Protein AF-A0A947YY41-F1 (afdb_monomer_lite)

Foldseek 3Di:
DVVVVVVVVVCVVVVPDDDDDDDPPPVVVVVVVVVVPDDDDDDDDDDDDDDDDDDDDDDDDDDDDDDDDDPPVVVVVVVVVVVVVVVVVVVVVVVPFPPFPADCPQQPDDDPPQLKDKAKVLGLPPQWFQDKFQDKDWPCCVPAQLAIDIDTHHDDFDKDFDDADADPCLVQWDKMKMKMKGQDADAKHWDTDRFAPKGWHDKDDWDDDPPWTWIAGPRRIIIIDRGPDGITIIMTMIIDGPCQADDFAADFAAQDDDAQYPCLVVLVVLCCVQQRDDGGPVCVLVSLLVLLLPADQHDQDDDSDSHHPLSSCRNNSYHFQSNSARSSSSNVVSSPWRKMWGRDPQHIWMWTQHPVRDTYTRGSHGDDRPVPPVPPVVNVVVNDPDPWDWDFPDPDFDFFPDWDFTFIATPDQDPQWWWKFKAFPVRDGPDIDTGGDDGDDSPDGGGDTDPGDHGGGIDIDIDDD

Sequence (465 aa):
MANALSIILLTILLSQTRVLHVPFDEEAFKKSLLNKSSGNSSSGTDNKNSSSSNSSNSSGPSSPMMSHENHAGIQDAIMKIITRQSSRIEKKIDKKSHTMPLDQFTDKWTPPRTPTESVFEPPVYPWERIYVHNIVNIKDYRKNPSKAYIYTASETNPLRSVTLTKIQTPEKFSFFWADYKFKYPGNYQVLPGVAPRMFFTELISGRIEPETRLWKDSNDIYYIGPLESVSLKIRMRIAADKSYFEKYRIRDTPIPNGSWYDGDHIIRSAVKRHIGNFRTRKKLVDSLFKYFHSFKVEPLTAGPSRLPVFERILIEKRGVCRHRAILFTAILKAYGFKIRMVFNDVHAFTELFDDQGRWVRVDLGGAVLPDINPNNSDAQRRSQPKPYQWILTGNTILKSGMKTTVRIEHVTTPPAFFWLALVNEKKKVIQKYEVVPVKDSSEDPIEVLIPTLKPGNYTFTVLTQ

Radius of gyration: 31.23 Å; chains: 1; bounding box: 100×83×62 Å

Secondary structure (DSSP, 8-state):
-HHHHHHHHHHHHHTT---------HHHHHHHHHTTS---------------------------PPP---HHHHHHHHHHHHHHHHHHHHHHHTTT-------TTTT---PPPPSEEEEEES--TT--B-EEE-EEEEESTTT-GGG-EEEEE------EEE-PPPPS-GGGEEEEEEEEEE-S-BS-EEE-BSSTT-EEEEEEE----TT-EEEE-TTS-EEEE-B-STT-EEEEEEEEEGGGGSPP----PBPP----STTHHHHHHHHHHHT---SBHHHHHHHHHHHHHT-BSSPPPPS--SS-HHHHHHHHTB--HHHHHHHHHHHHHHTT--EEEEE-SS-EEEEEE-TTS-EEEE----PPPTT--TT-HHHHHHHSPPP--EEE-------TT------EEESSPPPS-EEEEEEETT--EEEEEEE---TT-SSS--------PPSS-EEEEEE--

Structure (mmCIF, N/CA/C/O backbone):
data_AF-A0A947YY41-F1
#
_entry.id   AF-A0A947YY41-F1
#
loop_
_atom_site.group_PDB
_atom_site.id
_atom_site.type_symbol
_atom_site.label_atom_id
_atom_site.label_alt_id
_atom_site.label_comp_id
_atom_site.label_asym_id
_atom_site.label_entity_id
_atom_site.label_seq_id
_atom_site.pdbx_PDB_ins_code
_atom_site.Cartn_x
_atom_site.Cartn_y
_atom_site.Cartn_z
_atom_site.occupancy
_atom_site.B_iso_or_equiv
_atom_site.auth_seq_id
_atom_site.auth_comp_id
_atom_site.auth_asym_id
_atom_site.auth_atom_id
_atom_site.pdbx_PDB_model_num
ATOM 1 N N . MET A 1 1 ? -13.927 -55.872 -12.952 1.00 43.91 1 MET A N 1
ATOM 2 C CA . MET A 1 1 ? -12.878 -54.842 -13.159 1.00 43.91 1 MET A CA 1
ATOM 3 C C . MET A 1 1 ? -13.158 -53.524 -12.432 1.00 43.91 1 MET A C 1
ATOM 5 O O . MET A 1 1 ? -12.220 -52.989 -11.860 1.00 43.91 1 MET A O 1
ATOM 9 N N . ALA A 1 2 ? -14.403 -53.032 -12.348 1.00 41.59 2 ALA A N 1
ATOM 10 C CA . ALA A 1 2 ? -14.719 -51.798 -11.607 1.00 41.59 2 ALA A CA 1
ATOM 11 C C . ALA A 1 2 ? -14.390 -51.863 -10.094 1.00 41.59 2 ALA A C 1
ATOM 13 O O . ALA A 1 2 ? -13.796 -50.932 -9.558 1.00 41.59 2 ALA A O 1
ATOM 14 N N . ASN A 1 3 ? -14.646 -52.997 -9.424 1.00 38.91 3 ASN A N 1
ATOM 15 C CA . ASN A 1 3 ? -14.286 -53.170 -8.005 1.00 38.91 3 ASN A CA 1
ATOM 16 C C . ASN A 1 3 ? -12.771 -53.294 -7.764 1.00 38.91 3 ASN A C 1
ATOM 18 O O . ASN A 1 3 ? -12.283 -52.848 -6.732 1.00 38.91 3 ASN A O 1
ATOM 22 N N . ALA A 1 4 ? -12.009 -53.820 -8.729 1.00 38.31 4 ALA A N 1
ATOM 23 C CA . ALA A 1 4 ? -10.549 -53.883 -8.631 1.00 38.31 4 ALA A CA 1
ATOM 24 C C . ALA A 1 4 ? -9.913 -52.493 -8.813 1.00 38.31 4 ALA A C 1
ATOM 26 O O . ALA A 1 4 ? -8.999 -52.142 -8.075 1.00 38.31 4 ALA A O 1
ATOM 27 N N . LEU A 1 5 ? -10.450 -51.661 -9.718 1.00 40.03 5 LEU A N 1
ATOM 28 C CA . LEU A 1 5 ? -10.010 -50.269 -9.868 1.00 40.03 5 LEU A CA 1
ATOM 29 C C . LEU A 1 5 ? -10.387 -49.403 -8.660 1.00 40.03 5 LEU A C 1
ATOM 31 O O . LEU A 1 5 ? -9.602 -48.543 -8.277 1.00 40.03 5 LEU A O 1
ATOM 35 N N . SER A 1 6 ? -11.537 -49.649 -8.024 1.00 38.94 6 SER A N 1
ATOM 36 C CA . SER A 1 6 ? -11.944 -48.903 -6.829 1.00 38.94 6 SER A CA 1
ATOM 37 C C . SER A 1 6 ? -11.125 -49.290 -5.596 1.00 38.94 6 SER A C 1
ATOM 39 O O . SER A 1 6 ? -10.809 -48.419 -4.797 1.00 38.94 6 SER A O 1
ATOM 41 N N . ILE A 1 7 ? -10.712 -50.558 -5.463 1.00 43.31 7 ILE A N 1
ATOM 42 C CA . ILE A 1 7 ? -9.798 -50.994 -4.396 1.00 43.31 7 ILE A CA 1
ATOM 43 C C . ILE A 1 7 ? -8.380 -50.472 -4.660 1.00 43.31 7 ILE A C 1
ATOM 45 O O . ILE A 1 7 ? -7.744 -50.008 -3.723 1.00 43.31 7 ILE A O 1
ATOM 49 N N . ILE A 1 8 ? -7.897 -50.427 -5.907 1.00 44.12 8 ILE A N 1
ATOM 50 C CA . ILE A 1 8 ? -6.576 -49.854 -6.231 1.00 44.12 8 ILE A CA 1
ATOM 51 C C . ILE A 1 8 ? -6.566 -48.325 -6.052 1.00 44.12 8 ILE A C 1
ATOM 53 O O . ILE A 1 8 ? -5.631 -47.807 -5.447 1.00 44.12 8 ILE A O 1
ATOM 57 N N . LEU A 1 9 ? -7.614 -47.593 -6.459 1.00 38.91 9 LEU A N 1
ATOM 58 C CA . LEU A 1 9 ? -7.710 -46.149 -6.190 1.00 38.91 9 LEU A CA 1
ATOM 59 C C . LEU A 1 9 ? -7.885 -45.846 -4.698 1.00 38.91 9 LEU A C 1
ATOM 61 O O . LEU A 1 9 ? -7.284 -44.895 -4.212 1.00 38.91 9 LEU A O 1
ATOM 65 N N . LEU A 1 10 ? -8.645 -46.657 -3.955 1.00 33.19 10 LEU A N 1
ATOM 66 C CA . LEU A 1 10 ? -8.812 -46.490 -2.511 1.00 33.19 10 LEU A CA 1
ATOM 67 C C . LEU A 1 10 ? -7.542 -46.903 -1.743 1.00 33.19 10 LEU A C 1
ATOM 69 O O . LEU A 1 10 ? -7.220 -46.273 -0.749 1.00 33.19 10 LEU A O 1
ATOM 73 N N . THR A 1 11 ? -6.750 -47.861 -2.238 1.00 34.97 11 THR A N 1
ATOM 74 C CA . THR A 1 11 ? -5.431 -48.211 -1.669 1.00 34.97 11 THR A CA 1
ATOM 75 C C . THR A 1 11 ? -4.379 -47.137 -1.991 1.00 34.97 11 THR A C 1
ATOM 77 O O . THR A 1 11 ? -3.528 -46.848 -1.155 1.00 34.97 11 THR A O 1
ATOM 80 N N . ILE A 1 12 ? -4.462 -46.455 -3.142 1.00 38.78 12 ILE A N 1
ATOM 81 C CA . ILE A 1 12 ? -3.608 -45.297 -3.483 1.00 38.78 12 ILE A CA 1
ATOM 82 C C . ILE A 1 12 ? -4.028 -44.034 -2.703 1.00 38.78 12 ILE A C 1
ATOM 84 O O . ILE A 1 12 ? -3.167 -43.254 -2.307 1.00 38.78 12 ILE A O 1
ATOM 88 N N . LEU A 1 13 ? -5.319 -43.857 -2.400 1.00 37.12 13 LEU A N 1
ATOM 89 C CA . LEU A 1 13 ? -5.817 -42.757 -1.560 1.00 37.12 13 LEU A CA 1
ATOM 90 C C . LEU A 1 13 ? -5.669 -43.009 -0.045 1.00 37.12 13 LEU A C 1
ATOM 92 O O . LEU A 1 13 ? -5.583 -42.044 0.711 1.00 37.12 13 LEU A O 1
ATOM 96 N N . LEU A 1 14 ? -5.610 -44.268 0.410 1.00 30.27 14 LEU A N 1
ATOM 97 C CA . LEU A 1 14 ? -5.470 -44.636 1.830 1.00 30.27 14 LEU A CA 1
ATOM 98 C C . LEU A 1 14 ? -4.043 -45.042 2.244 1.00 30.27 14 LEU A C 1
ATOM 100 O O . LEU A 1 14 ? -3.774 -45.123 3.441 1.00 30.27 14 LEU A O 1
ATOM 104 N N . SER A 1 15 ? -3.106 -45.233 1.305 1.00 29.33 15 SER A N 1
ATOM 105 C CA . SER A 1 15 ? -1.695 -45.555 1.611 1.00 29.33 15 SER A CA 1
ATOM 106 C C . SER A 1 15 ? -0.843 -44.367 2.076 1.00 29.33 15 SER A C 1
ATOM 108 O O . SER A 1 15 ? 0.356 -44.531 2.284 1.00 29.33 15 SER A O 1
ATOM 110 N N . GLN A 1 16 ? -1.423 -43.186 2.321 1.00 28.06 16 GLN A N 1
ATOM 111 C CA . GLN A 1 16 ? -0.702 -42.075 2.960 1.00 28.06 16 GLN A CA 1
ATOM 112 C C . GLN A 1 16 ? -1.439 -41.500 4.169 1.00 28.06 16 GLN A C 1
ATOM 114 O O . GLN A 1 16 ? -1.644 -40.300 4.307 1.00 28.06 16 GLN A O 1
ATOM 119 N N . THR A 1 17 ? -1.784 -42.373 5.109 1.00 26.12 17 THR A N 1
ATOM 120 C CA . THR A 1 17 ? -1.764 -42.009 6.531 1.00 26.12 17 THR A CA 1
ATOM 121 C C . THR A 1 17 ? -0.956 -43.115 7.221 1.00 26.12 17 THR A C 1
ATOM 123 O O . THR A 1 17 ? -1.200 -44.285 6.961 1.00 26.12 17 THR A O 1
ATOM 126 N N . ARG A 1 18 ? 0.108 -42.856 7.986 1.00 25.09 18 ARG A N 1
ATOM 127 C CA . ARG A 1 18 ? 0.114 -42.392 9.385 1.00 25.09 18 ARG A CA 1
ATOM 128 C C . ARG A 1 18 ? 1.596 -42.440 9.871 1.00 25.09 18 ARG A C 1
ATOM 130 O O . ARG A 1 18 ? 2.307 -43.336 9.440 1.00 25.09 18 ARG A O 1
ATOM 137 N N . VAL A 1 19 ? 2.084 -41.455 10.661 1.00 22.97 19 VAL A N 1
ATOM 138 C CA . VAL A 1 19 ? 2.427 -41.596 12.123 1.00 22.97 19 VAL A CA 1
ATOM 139 C C . VAL A 1 19 ? 3.848 -42.211 12.300 1.00 22.97 19 VAL A C 1
ATOM 141 O O . VAL A 1 19 ? 4.101 -43.249 11.721 1.00 22.97 19 VAL A O 1
ATOM 144 N N . LEU A 1 20 ? 4.873 -41.685 13.000 1.00 24.00 20 LEU A N 1
ATOM 145 C CA . LEU A 1 20 ? 5.045 -40.692 14.079 1.00 24.00 20 LEU A CA 1
ATOM 146 C C . LEU A 1 20 ? 6.485 -40.123 14.112 1.00 24.00 20 LEU A C 1
ATOM 148 O O . LEU A 1 20 ? 7.443 -40.846 13.879 1.00 24.00 20 LEU A O 1
ATOM 152 N N . HIS A 1 21 ? 6.552 -38.852 14.525 1.00 23.81 21 HIS A N 1
ATOM 153 C CA . HIS A 1 21 ? 7.458 -38.209 15.495 1.00 23.81 21 HIS A CA 1
ATOM 154 C C . HIS A 1 21 ? 8.992 -38.231 15.364 1.00 23.81 21 HIS A C 1
ATOM 156 O O . HIS A 1 21 ? 9.627 -39.274 15.358 1.00 23.81 21 HIS A O 1
ATOM 162 N N . VAL A 1 22 ? 9.576 -37.043 15.587 1.00 23.52 22 VAL A N 1
ATOM 163 C CA . VAL A 1 22 ? 10.016 -36.688 16.955 1.00 23.52 22 VAL A CA 1
ATOM 164 C C . VAL A 1 22 ? 9.427 -35.308 17.315 1.00 23.52 22 VAL A C 1
ATOM 166 O O . VAL A 1 22 ? 9.565 -34.386 16.507 1.00 23.52 22 VAL A O 1
ATOM 169 N N . PRO A 1 23 ? 8.709 -35.124 18.442 1.00 27.02 23 PRO A N 1
ATOM 170 C CA . PRO A 1 23 ? 8.470 -33.784 18.970 1.00 27.02 23 PRO A CA 1
ATOM 171 C C . PRO A 1 23 ? 9.816 -33.144 19.318 1.00 27.02 23 PRO A C 1
ATOM 173 O O . PRO A 1 23 ? 10.763 -33.833 19.685 1.00 27.02 23 PRO A O 1
ATOM 176 N N . PHE A 1 24 ? 9.909 -31.825 19.198 1.00 33.19 24 PHE A N 1
ATOM 177 C CA . PHE A 1 24 ? 11.043 -31.094 19.744 1.00 33.19 24 PHE A CA 1
ATOM 178 C C . PHE A 1 24 ? 11.148 -31.401 21.245 1.00 33.19 24 PHE A C 1
ATOM 180 O O . PHE A 1 24 ? 10.274 -31.019 22.023 1.00 33.19 24 PHE A O 1
ATOM 187 N N . ASP A 1 25 ? 12.187 -32.146 21.615 1.00 39.72 25 ASP A N 1
ATOM 188 C CA . ASP A 1 25 ? 12.544 -32.433 22.996 1.00 39.72 25 ASP A CA 1
ATOM 189 C C . ASP A 1 25 ? 13.319 -31.228 23.542 1.00 39.72 25 ASP A C 1
ATOM 191 O O . ASP A 1 25 ? 14.511 -31.031 23.277 1.00 39.72 25 ASP A O 1
ATOM 195 N N . GLU A 1 26 ? 12.595 -30.379 24.268 1.00 36.75 26 GLU A N 1
ATOM 196 C CA . GLU A 1 26 ? 13.142 -29.181 24.895 1.00 36.75 26 GLU A CA 1
ATOM 197 C C . GLU A 1 26 ? 14.239 -29.522 25.929 1.00 36.75 26 GLU A C 1
ATOM 199 O O . GLU A 1 26 ? 15.169 -28.735 26.108 1.00 36.75 26 GLU A O 1
ATOM 204 N N . GLU A 1 27 ? 14.203 -30.708 26.551 1.00 45.47 27 GLU A N 1
ATOM 205 C CA . GLU A 1 27 ? 15.205 -31.178 27.521 1.00 45.47 27 GLU A CA 1
ATOM 206 C C . GLU A 1 27 ? 16.493 -31.654 26.826 1.00 45.47 27 GLU A C 1
ATOM 208 O O . GLU A 1 27 ? 17.596 -31.301 27.257 1.00 45.47 27 GLU A O 1
ATOM 213 N N . ALA A 1 28 ? 16.391 -32.370 25.698 1.00 46.94 28 ALA A N 1
ATOM 214 C CA . ALA A 1 28 ? 17.556 -32.732 24.879 1.00 46.94 28 ALA A CA 1
ATOM 215 C C . ALA A 1 28 ? 18.259 -31.491 24.301 1.00 46.94 28 ALA A C 1
ATOM 217 O O . ALA A 1 28 ? 19.493 -31.410 24.272 1.00 46.94 28 ALA A O 1
ATOM 218 N N . PHE A 1 29 ? 17.480 -30.483 23.899 1.00 42.25 29 PHE A N 1
ATOM 219 C CA . PHE A 1 29 ? 18.003 -29.202 23.430 1.00 42.25 29 PHE A CA 1
ATOM 220 C C . PHE A 1 29 ? 18.699 -28.418 24.558 1.00 42.25 29 PHE A C 1
ATOM 222 O O . PHE A 1 29 ? 19.819 -27.936 24.358 1.00 42.25 29 PHE A O 1
ATOM 229 N N . LYS A 1 30 ? 18.114 -28.373 25.767 1.00 48.66 30 LYS A N 1
ATOM 230 C CA . LYS A 1 30 ? 18.731 -27.754 26.958 1.00 48.66 30 LYS A CA 1
ATOM 231 C C . LYS A 1 30 ? 20.020 -28.463 27.393 1.00 48.66 30 LYS A C 1
ATOM 233 O O . LYS A 1 30 ? 21.008 -27.782 27.666 1.00 48.66 30 LYS A O 1
ATOM 238 N N . LYS A 1 31 ? 20.080 -29.802 27.358 1.00 50.50 31 LYS A N 1
ATOM 239 C CA . LYS A 1 31 ? 21.325 -30.567 27.595 1.00 50.50 31 LYS A CA 1
ATOM 240 C C . LYS A 1 31 ? 22.426 -30.242 26.580 1.00 50.50 31 LYS A C 1
ATOM 242 O O . LYS A 1 31 ? 23.593 -30.163 26.956 1.00 50.50 31 LYS A O 1
ATOM 247 N N . SER A 1 32 ? 22.076 -29.999 25.314 1.00 45.56 32 SER A N 1
ATOM 248 C CA . SER A 1 32 ? 23.054 -29.613 24.282 1.00 45.56 32 SER A CA 1
ATOM 249 C C . SER A 1 32 ? 23.615 -28.195 24.469 1.00 45.56 32 SER A C 1
ATOM 251 O O . SER A 1 32 ? 24.762 -27.931 24.107 1.00 45.56 32 SER A O 1
ATOM 253 N N . LEU A 1 33 ? 22.823 -27.296 25.066 1.00 38.81 33 LEU A N 1
ATOM 254 C CA . LEU A 1 33 ? 23.239 -25.938 25.420 1.00 38.81 33 LEU A CA 1
ATOM 255 C C . LEU A 1 33 ? 24.132 -25.925 26.667 1.00 38.81 33 LEU A C 1
ATOM 257 O O . LEU A 1 33 ? 25.107 -25.179 26.702 1.00 38.81 33 LEU A O 1
ATOM 261 N N . LEU A 1 34 ? 23.849 -26.788 27.647 1.00 46.00 34 LEU A N 1
ATOM 262 C CA . LEU A 1 34 ? 24.642 -26.909 28.875 1.00 46.00 34 LEU A CA 1
ATOM 263 C C . LEU A 1 34 ? 25.994 -27.607 28.645 1.00 46.00 34 LEU A C 1
ATOM 265 O O . LEU A 1 34 ? 26.991 -27.210 29.239 1.00 46.00 34 LEU A O 1
ATOM 269 N N . ASN A 1 35 ? 26.080 -28.557 27.708 1.00 41.53 35 ASN A N 1
ATOM 270 C CA . ASN A 1 35 ? 27.349 -29.213 27.353 1.00 41.53 35 ASN A CA 1
ATOM 271 C C . ASN A 1 35 ? 28.289 -28.350 26.490 1.00 41.53 35 ASN A C 1
ATOM 273 O O . ASN A 1 35 ? 29.388 -28.790 26.157 1.00 41.53 35 ASN A O 1
ATOM 277 N N . LYS A 1 36 ? 27.891 -27.125 26.121 1.00 42.28 36 LYS A N 1
ATOM 278 C CA . LYS A 1 36 ? 28.718 -26.209 25.318 1.00 42.28 36 LYS A CA 1
ATOM 279 C C . LYS A 1 36 ? 29.437 -25.130 26.129 1.00 42.28 36 LYS A C 1
ATOM 281 O O . LYS A 1 36 ? 30.201 -24.371 25.540 1.00 42.28 36 LYS A O 1
ATOM 286 N N . SER A 1 37 ? 29.237 -25.069 27.450 1.00 36.88 37 SER A N 1
ATOM 287 C CA . SER A 1 37 ? 29.876 -24.068 28.320 1.00 36.88 37 SER A CA 1
ATOM 288 C C . SER A 1 37 ? 30.912 -24.625 29.304 1.00 36.88 37 SER A C 1
ATOM 290 O O . SER A 1 37 ? 31.368 -23.885 30.170 1.00 36.88 37 SER A O 1
ATOM 292 N N . SER A 1 38 ? 31.332 -25.888 29.181 1.00 44.41 38 SER A N 1
ATOM 293 C CA . SER A 1 38 ? 32.431 -26.442 29.985 1.00 44.41 38 SER A CA 1
ATOM 294 C C . SER A 1 38 ? 33.481 -27.106 29.098 1.00 44.41 38 SER A C 1
ATOM 296 O O . SER A 1 38 ? 33.301 -28.231 28.638 1.00 44.41 38 SER A O 1
ATOM 298 N N . GLY A 1 39 ? 34.586 -26.401 28.867 1.00 33.22 39 GLY A N 1
ATOM 299 C CA . GLY A 1 39 ? 35.742 -26.939 28.157 1.00 33.22 39 GLY A CA 1
ATOM 300 C C . GLY A 1 39 ? 36.856 -25.912 28.010 1.00 33.22 39 GLY A C 1
ATOM 301 O O . GLY A 1 39 ? 37.161 -25.497 26.898 1.00 33.22 39 GLY A O 1
ATOM 302 N N . ASN A 1 40 ? 37.424 -25.481 29.139 1.00 37.56 40 ASN A N 1
ATOM 303 C CA . ASN A 1 40 ? 38.665 -24.717 29.187 1.00 37.56 40 ASN A CA 1
ATOM 304 C C . ASN A 1 40 ? 39.842 -25.675 29.467 1.00 37.56 40 ASN A C 1
ATOM 306 O O . ASN A 1 40 ? 39.758 -26.481 30.388 1.00 37.56 40 ASN A O 1
ATOM 310 N N . SER A 1 41 ? 40.905 -25.534 28.667 1.00 37.56 41 SER A N 1
ATOM 311 C CA . SER A 1 41 ? 42.344 -25.692 28.973 1.00 37.56 41 SER A CA 1
ATOM 312 C C . SER A 1 41 ? 42.900 -26.894 29.774 1.00 37.56 41 SER A C 1
ATOM 314 O O . SER A 1 41 ? 42.713 -26.966 30.986 1.00 37.56 41 SER A O 1
ATOM 316 N N . SER A 1 42 ? 43.791 -27.666 29.130 1.00 31.73 42 SER A N 1
ATOM 317 C CA . SER A 1 42 ? 45.111 -28.148 29.630 1.00 31.73 42 SER A CA 1
ATOM 318 C C . SER A 1 42 ? 45.836 -28.873 28.467 1.00 31.73 42 SER A C 1
ATOM 320 O O . SER A 1 42 ? 45.224 -29.674 27.773 1.00 31.73 42 SER A O 1
ATOM 322 N N . SER A 1 43 ? 46.968 -28.393 27.931 1.00 36.00 43 SER A N 1
ATOM 323 C CA . SER A 1 43 ? 48.385 -28.477 28.363 1.00 36.00 43 SER A CA 1
ATOM 324 C C . SER A 1 43 ? 49.047 -29.866 28.249 1.00 36.00 43 SER A C 1
ATOM 326 O O . SER A 1 43 ? 48.596 -30.802 28.898 1.00 36.00 43 SER A O 1
ATOM 328 N N . GLY A 1 44 ? 50.189 -29.928 27.542 1.00 29.78 44 GLY A N 1
ATOM 329 C CA . GLY A 1 44 ? 51.220 -30.986 27.625 1.00 29.78 44 GL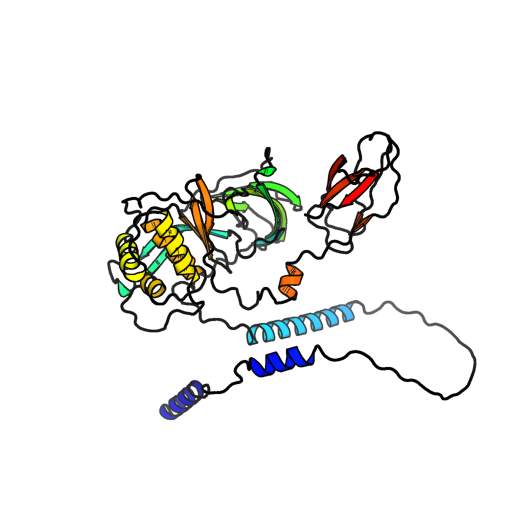Y A CA 1
ATOM 330 C C . GLY A 1 44 ? 51.559 -31.616 26.262 1.00 29.78 44 GLY A C 1
ATOM 331 O O . GLY A 1 44 ? 50.729 -32.324 25.710 1.00 29.78 44 GLY A O 1
ATOM 332 N N . THR A 1 45 ? 52.599 -31.173 25.542 1.00 33.31 45 THR A N 1
ATOM 333 C CA . THR A 1 45 ? 54.038 -31.557 25.589 1.00 33.31 45 THR A CA 1
ATOM 334 C C . THR A 1 45 ? 54.415 -32.886 24.911 1.00 33.31 45 THR A C 1
ATOM 336 O O . THR A 1 45 ? 53.940 -33.949 25.286 1.00 33.31 45 THR A O 1
ATOM 339 N N . ASP A 1 46 ? 55.392 -32.741 24.005 1.00 33.25 46 ASP A N 1
ATOM 340 C CA . ASP A 1 46 ? 56.540 -33.613 23.706 1.00 33.25 46 ASP A CA 1
ATOM 341 C C . ASP A 1 46 ? 56.542 -34.676 22.581 1.00 33.25 46 ASP A C 1
ATOM 343 O O . ASP A 1 46 ? 55.908 -35.721 22.632 1.00 33.25 46 ASP A O 1
ATOM 347 N N . ASN A 1 47 ? 57.501 -34.409 21.674 1.00 33.06 47 ASN A N 1
ATOM 348 C CA . ASN A 1 47 ? 58.591 -35.267 21.176 1.00 33.06 47 ASN A CA 1
ATOM 349 C C . ASN A 1 47 ? 58.503 -36.002 19.815 1.00 33.06 47 ASN A C 1
ATOM 351 O O . ASN A 1 47 ? 57.831 -37.009 19.653 1.00 33.06 47 ASN A O 1
ATOM 355 N N . LYS A 1 48 ? 59.395 -35.521 18.922 1.00 33.19 48 LYS A N 1
ATOM 356 C CA . LYS A 1 48 ? 60.494 -36.227 18.212 1.00 33.19 48 LYS A CA 1
ATOM 357 C C . LYS A 1 48 ? 60.186 -37.425 17.301 1.00 33.19 48 LYS A C 1
ATOM 359 O O . LYS A 1 48 ? 59.844 -38.495 17.782 1.00 33.19 48 LYS A O 1
ATOM 364 N N . ASN A 1 49 ? 60.546 -37.293 16.014 1.00 30.88 49 ASN A N 1
ATOM 365 C CA . ASN A 1 49 ? 61.745 -37.898 15.374 1.00 30.88 49 ASN A CA 1
ATOM 366 C C . ASN A 1 49 ? 61.661 -37.747 13.833 1.00 30.88 49 ASN A C 1
ATOM 368 O O . ASN A 1 49 ? 60.635 -38.051 13.238 1.00 30.88 49 ASN A O 1
ATOM 372 N N . SER A 1 50 ? 62.586 -37.000 13.212 1.00 35.06 50 SER A N 1
ATOM 373 C CA . SER A 1 50 ? 63.796 -37.459 12.481 1.00 35.06 50 SER A CA 1
ATOM 374 C C . SER A 1 50 ? 63.504 -38.095 11.107 1.00 35.06 50 SER A C 1
ATOM 376 O O . SER A 1 50 ? 62.862 -39.134 11.029 1.00 35.06 50 SER A O 1
ATOM 378 N N . SER A 1 51 ? 63.924 -37.431 10.016 1.00 34.91 51 SER A N 1
ATOM 379 C CA . SER A 1 51 ? 65.064 -37.798 9.123 1.00 34.91 51 SER A CA 1
ATOM 380 C C . SER A 1 51 ? 64.566 -38.498 7.843 1.00 34.91 51 SER A C 1
ATOM 382 O O . SER A 1 51 ? 63.653 -39.299 7.942 1.00 34.91 51 SER A O 1
ATOM 384 N N . SER A 1 52 ? 65.056 -38.298 6.615 1.00 34.84 52 SER A N 1
ATOM 385 C CA . SER A 1 52 ? 66.217 -37.595 6.042 1.00 34.84 52 SER A CA 1
ATOM 386 C C . SER A 1 52 ? 66.173 -37.732 4.500 1.00 34.84 52 SER A C 1
ATOM 388 O O . SER A 1 52 ? 65.615 -38.716 4.026 1.00 34.84 52 SER A O 1
ATOM 390 N N . SER A 1 53 ? 66.887 -36.837 3.781 1.00 35.19 53 SER A N 1
ATOM 391 C CA . SER A 1 53 ? 67.635 -37.040 2.497 1.00 35.19 53 SER A CA 1
ATOM 392 C C . SER A 1 53 ? 66.870 -37.489 1.227 1.00 35.19 53 SER A C 1
ATOM 394 O O . SER A 1 53 ? 65.986 -38.320 1.318 1.00 35.19 53 SER A O 1
ATOM 396 N N . ASN A 1 54 ? 67.147 -37.094 -0.026 1.00 31.33 54 ASN A N 1
ATOM 397 C CA . ASN A 1 54 ? 68.282 -36.487 -0.755 1.00 31.33 54 ASN A CA 1
ATOM 398 C C . ASN A 1 54 ? 67.727 -35.943 -2.109 1.00 31.33 54 ASN A C 1
ATOM 400 O O . ASN A 1 54 ? 66.709 -36.448 -2.573 1.00 31.33 54 ASN A O 1
ATOM 404 N N . SER A 1 55 ? 68.185 -34.797 -2.647 1.00 34.34 55 SER A N 1
ATOM 405 C CA . SER A 1 55 ? 69.130 -34.620 -3.792 1.00 34.34 55 SER A CA 1
ATOM 406 C C . SER A 1 55 ? 68.828 -35.499 -5.040 1.00 34.34 55 SER A C 1
ATOM 408 O O . SER A 1 55 ? 68.533 -36.671 -4.897 1.00 34.34 55 SER A O 1
ATOM 410 N N . SER A 1 56 ? 68.888 -35.093 -6.318 1.00 34.41 56 SER A N 1
ATOM 411 C CA . SER A 1 56 ? 69.490 -33.960 -7.038 1.00 34.41 56 SER A CA 1
ATOM 412 C C . SER A 1 56 ? 69.068 -33.979 -8.536 1.00 34.41 56 SER A C 1
ATOM 414 O O . SER A 1 56 ? 68.703 -35.025 -9.055 1.00 34.41 56 SER A O 1
ATOM 416 N N . ASN A 1 57 ? 69.188 -32.820 -9.202 1.00 33.06 57 ASN A N 1
ATOM 417 C CA . ASN A 1 57 ? 69.627 -32.568 -10.593 1.00 33.06 57 ASN A CA 1
ATOM 418 C C . ASN A 1 57 ? 68.956 -33.174 -11.861 1.00 33.06 57 ASN A C 1
ATOM 420 O O . ASN A 1 57 ? 69.084 -34.353 -12.165 1.00 33.06 57 ASN A O 1
ATOM 424 N N . SER A 1 58 ? 68.535 -32.249 -12.746 1.00 31.03 58 SER A N 1
ATOM 425 C CA . SER A 1 58 ? 69.093 -31.964 -14.100 1.00 31.03 58 SER A CA 1
ATOM 426 C C . SER A 1 58 ? 68.175 -32.051 -15.336 1.00 31.03 58 SER A C 1
ATOM 428 O O . SER A 1 58 ? 67.395 -32.978 -15.515 1.00 31.03 58 SER A O 1
ATOM 430 N N . SER A 1 59 ? 68.428 -31.075 -16.228 1.00 33.94 59 SER A N 1
ATOM 431 C CA . SER A 1 59 ? 68.208 -31.005 -17.690 1.00 33.94 59 SER A CA 1
ATOM 432 C C . SER A 1 59 ? 66.786 -30.889 -18.267 1.00 33.94 59 SER A C 1
ATOM 434 O O . SER A 1 59 ? 65.968 -31.794 -18.170 1.00 33.94 59 SER A O 1
ATOM 436 N N . GLY A 1 60 ? 66.554 -29.772 -18.980 1.00 32.12 60 GLY A N 1
ATOM 437 C CA . GLY A 1 60 ? 65.527 -29.646 -20.029 1.00 32.12 60 GLY A CA 1
ATOM 438 C C . GLY A 1 60 ? 65.845 -30.518 -21.258 1.00 32.12 60 GLY A C 1
ATOM 439 O O . GLY A 1 60 ? 66.902 -31.154 -21.273 1.00 32.12 60 GLY A O 1
ATOM 440 N N . PRO A 1 61 ? 64.990 -30.542 -22.305 1.00 44.94 61 PRO A N 1
ATOM 441 C CA . PRO A 1 61 ? 64.811 -29.354 -23.152 1.00 44.94 61 PRO A CA 1
ATOM 442 C C . PRO A 1 61 ? 63.417 -29.170 -23.813 1.00 44.94 61 PRO A C 1
ATOM 444 O O . PRO A 1 61 ? 62.555 -30.042 -23.794 1.00 44.94 61 PRO A O 1
ATOM 447 N N . SER A 1 62 ? 63.296 -28.026 -24.503 1.00 33.12 62 SER A N 1
ATOM 448 C CA . SER A 1 62 ? 62.498 -27.740 -25.718 1.00 33.12 62 SER A CA 1
ATOM 449 C C . SER A 1 62 ? 60.958 -27.725 -25.676 1.00 33.12 62 SER A C 1
ATOM 451 O O . SER A 1 62 ? 60.284 -28.726 -25.459 1.00 33.12 62 SER A O 1
ATOM 453 N N . SER A 1 63 ? 60.434 -26.544 -26.018 1.00 43.38 63 SER A N 1
ATOM 454 C CA . SER A 1 63 ? 59.040 -26.187 -26.304 1.00 43.38 63 SER A CA 1
ATOM 455 C C . SER A 1 63 ? 58.380 -27.018 -27.413 1.00 43.38 63 SER A C 1
ATOM 457 O O . SER A 1 63 ? 59.054 -27.429 -28.359 1.00 43.38 63 SER A O 1
ATOM 459 N N . PRO A 1 64 ? 57.035 -27.055 -27.419 1.00 39.06 64 PRO A N 1
ATOM 460 C CA . PRO A 1 64 ? 56.322 -26.800 -28.665 1.00 39.06 64 PRO A CA 1
ATOM 461 C C . PRO A 1 64 ? 55.211 -25.747 -28.525 1.00 39.06 64 PRO A C 1
ATOM 463 O O . PRO A 1 64 ? 54.579 -25.574 -27.484 1.00 39.06 64 PRO A O 1
ATOM 466 N N . MET A 1 65 ? 55.016 -25.035 -29.632 1.00 38.72 65 MET A N 1
ATOM 467 C CA . MET A 1 65 ? 53.986 -24.035 -29.901 1.00 38.72 65 MET A CA 1
ATOM 468 C C . MET A 1 65 ? 52.579 -24.540 -29.542 1.00 38.72 65 MET A C 1
ATOM 470 O O . MET A 1 65 ? 52.175 -25.610 -29.992 1.00 38.72 65 MET A O 1
ATOM 474 N N . MET A 1 66 ? 51.811 -23.743 -28.791 1.00 34.97 66 MET A N 1
ATOM 475 C CA . MET A 1 66 ? 50.372 -23.958 -28.628 1.00 34.97 66 MET A CA 1
ATOM 476 C C . MET A 1 66 ? 49.612 -23.304 -29.781 1.00 34.97 66 MET A C 1
ATOM 478 O O . MET A 1 66 ? 49.645 -22.086 -29.958 1.00 34.97 66 MET A O 1
ATOM 482 N N . SER A 1 67 ? 48.925 -24.134 -30.559 1.00 38.72 67 SER A N 1
ATOM 483 C CA . SER A 1 67 ? 47.922 -23.729 -31.533 1.00 38.72 67 SER A CA 1
ATOM 484 C C . SER A 1 67 ? 46.652 -23.238 -30.827 1.00 38.72 67 SER A C 1
ATOM 486 O O . SER A 1 67 ? 46.139 -23.852 -29.892 1.00 38.72 67 SER A O 1
ATOM 488 N N . HIS A 1 68 ? 46.141 -22.104 -31.302 1.00 48.47 68 HIS A N 1
ATOM 489 C CA . HIS A 1 68 ? 44.830 -21.562 -30.970 1.00 48.47 68 HIS A CA 1
ATOM 490 C C . HIS A 1 68 ? 43.728 -22.403 -31.630 1.00 48.47 68 HIS A C 1
ATOM 492 O O . HIS A 1 68 ? 43.277 -22.063 -32.716 1.00 48.47 68 HIS A O 1
ATOM 498 N N . GLU A 1 69 ? 43.246 -23.461 -30.980 1.00 48.91 69 GLU A N 1
ATOM 499 C CA . GLU A 1 69 ? 41.992 -24.113 -31.378 1.00 48.91 69 GLU A CA 1
ATOM 500 C C . GLU A 1 69 ? 41.175 -24.570 -30.157 1.00 48.91 69 GLU A C 1
ATOM 502 O O . GLU A 1 69 ? 41.713 -25.044 -29.162 1.00 48.91 69 GLU A O 1
ATOM 507 N N . ASN A 1 70 ? 39.846 -24.440 -30.277 1.00 51.03 70 ASN A N 1
ATOM 508 C CA . ASN A 1 70 ? 38.785 -24.955 -29.392 1.00 51.03 70 ASN A CA 1
ATOM 509 C C . ASN A 1 70 ? 38.279 -24.136 -28.184 1.00 51.03 70 ASN A C 1
ATOM 511 O O . ASN A 1 70 ? 37.799 -24.703 -27.202 1.00 51.03 70 ASN A O 1
ATOM 515 N N . HIS A 1 71 ? 38.167 -22.808 -28.304 1.00 47.78 71 HIS A N 1
ATOM 516 C CA . HIS A 1 71 ? 37.321 -22.029 -27.374 1.00 47.78 71 HIS A CA 1
ATOM 517 C C . HIS A 1 71 ? 35.805 -22.294 -27.527 1.00 47.78 71 HIS A C 1
ATOM 519 O O . HIS A 1 71 ? 35.061 -22.183 -26.550 1.00 47.78 71 HIS A O 1
ATOM 525 N N . ALA A 1 72 ? 35.333 -22.692 -28.716 1.00 51.97 72 ALA A N 1
ATOM 526 C CA . ALA A 1 72 ? 33.906 -22.925 -28.975 1.00 51.97 72 ALA A CA 1
ATOM 527 C C . ALA A 1 72 ? 33.361 -24.193 -28.284 1.00 51.97 72 ALA A C 1
ATOM 529 O O . ALA A 1 72 ? 32.258 -24.178 -27.737 1.00 51.97 72 ALA A O 1
ATOM 530 N N . GLY A 1 73 ? 34.153 -25.272 -28.235 1.00 63.91 73 GLY A N 1
ATOM 531 C CA . GLY A 1 73 ? 33.750 -26.527 -27.586 1.00 63.91 73 GLY A CA 1
ATOM 532 C C . GLY A 1 73 ? 33.649 -26.414 -26.062 1.00 63.91 73 GLY A C 1
ATOM 533 O O . GLY A 1 73 ? 32.770 -27.017 -25.447 1.00 63.91 73 GLY A O 1
ATOM 534 N N . ILE A 1 74 ? 34.503 -25.587 -25.450 1.00 59.28 74 ILE A N 1
ATOM 535 C CA . ILE A 1 74 ? 34.492 -25.349 -24.002 1.00 59.28 74 ILE A CA 1
ATOM 536 C C . ILE A 1 74 ? 33.247 -24.548 -23.596 1.00 59.28 74 ILE A C 1
ATOM 538 O O . ILE A 1 74 ? 32.608 -24.884 -22.599 1.00 59.28 74 ILE A O 1
ATOM 542 N N . GLN A 1 75 ? 32.842 -23.541 -24.379 1.00 59.19 75 GLN A N 1
ATOM 543 C CA . GLN A 1 75 ? 31.625 -22.778 -24.080 1.00 59.19 75 GLN A CA 1
ATOM 544 C C . GLN A 1 75 ? 30.344 -23.611 -24.222 1.00 59.19 75 GLN A C 1
ATOM 546 O O . GLN A 1 75 ? 29.475 -23.527 -23.353 1.00 59.19 75 GLN A O 1
ATOM 551 N N . ASP A 1 76 ? 30.237 -24.464 -25.244 1.00 64.25 76 ASP A N 1
ATOM 552 C CA . ASP A 1 76 ? 29.080 -25.357 -25.403 1.00 64.25 76 ASP A CA 1
ATOM 553 C C . ASP A 1 76 ? 28.996 -26.398 -24.266 1.00 64.25 76 ASP A C 1
ATOM 555 O O . ASP A 1 76 ? 27.921 -26.667 -23.719 1.00 64.25 76 ASP A O 1
ATOM 559 N N . ALA A 1 77 ? 30.143 -26.925 -23.823 1.00 66.50 77 ALA A N 1
ATOM 560 C CA . ALA A 1 77 ? 30.211 -27.824 -22.672 1.00 66.50 77 ALA A CA 1
ATOM 561 C C . ALA A 1 77 ? 29.775 -27.134 -21.365 1.00 66.50 77 ALA A C 1
ATOM 563 O O . ALA A 1 77 ? 28.998 -27.708 -20.594 1.00 66.50 77 ALA A O 1
ATOM 564 N N . ILE A 1 78 ? 30.208 -25.889 -21.136 1.00 60.69 78 ILE A N 1
ATOM 565 C CA . ILE A 1 78 ? 29.800 -25.082 -19.976 1.00 60.69 78 ILE A CA 1
ATOM 566 C C . ILE A 1 78 ? 28.291 -24.810 -20.015 1.00 60.69 78 ILE A C 1
ATOM 568 O O . ILE A 1 78 ? 27.606 -25.024 -19.011 1.00 60.69 78 ILE A O 1
ATOM 572 N N . MET A 1 79 ? 27.741 -24.431 -21.172 1.00 62.19 79 MET A N 1
ATOM 573 C CA . MET A 1 79 ? 26.306 -24.166 -21.314 1.00 62.19 79 MET A CA 1
ATOM 574 C C . MET A 1 79 ? 25.461 -25.419 -21.066 1.00 62.19 79 MET A C 1
ATOM 576 O O . MET A 1 79 ? 24.479 -25.356 -20.327 1.00 62.19 79 MET A O 1
ATOM 580 N N . LYS A 1 80 ? 25.878 -26.591 -21.558 1.00 71.75 80 LYS A N 1
ATOM 581 C CA . LYS A 1 80 ? 25.192 -27.868 -21.279 1.00 71.75 80 LYS A CA 1
ATOM 582 C C . LYS A 1 80 ? 25.206 -28.244 -19.794 1.00 71.75 80 LYS A C 1
ATOM 584 O O . LYS A 1 80 ? 24.223 -28.806 -19.297 1.00 71.75 80 LYS A O 1
ATOM 589 N N . ILE A 1 81 ? 26.286 -27.937 -19.070 1.00 68.00 81 ILE A N 1
ATOM 590 C CA . ILE A 1 81 ? 26.374 -28.148 -17.617 1.00 68.00 81 ILE A CA 1
ATOM 591 C C . ILE A 1 81 ? 25.427 -27.192 -16.882 1.00 68.00 81 ILE A C 1
ATOM 593 O O . ILE A 1 81 ? 24.668 -27.647 -16.023 1.00 68.00 81 ILE A O 1
ATOM 597 N N . ILE A 1 82 ? 25.402 -25.911 -17.264 1.00 53.53 82 ILE A N 1
ATOM 598 C CA . ILE A 1 82 ? 24.499 -24.901 -16.692 1.00 53.53 82 ILE A CA 1
ATOM 599 C C . ILE A 1 82 ? 23.036 -25.308 -16.914 1.00 53.53 82 ILE A C 1
ATOM 601 O O . ILE A 1 82 ? 22.277 -25.390 -15.953 1.00 53.53 82 ILE A O 1
ATOM 605 N N . THR A 1 83 ? 22.639 -25.685 -18.133 1.00 58.75 83 THR A N 1
ATOM 606 C CA . THR A 1 83 ? 21.263 -26.120 -18.439 1.00 58.75 83 THR A CA 1
ATOM 607 C C . THR A 1 83 ? 20.855 -27.383 -17.663 1.00 58.75 83 THR A C 1
ATOM 609 O O . THR A 1 83 ? 19.726 -27.490 -17.170 1.00 58.75 83 THR A O 1
ATOM 612 N N . ARG A 1 84 ? 21.769 -28.349 -17.480 1.00 61.34 84 ARG A N 1
ATOM 613 C CA . ARG A 1 84 ? 21.518 -29.545 -16.650 1.00 61.34 84 ARG A CA 1
ATOM 614 C C . ARG A 1 84 ? 21.413 -29.227 -15.160 1.00 61.34 84 ARG A C 1
ATOM 616 O O . ARG A 1 84 ? 20.657 -29.897 -14.458 1.00 61.34 84 ARG A O 1
ATOM 623 N N . GLN A 1 85 ? 22.156 -28.244 -14.658 1.00 52.12 85 GLN A N 1
ATOM 624 C CA . GLN A 1 85 ? 22.037 -27.818 -13.265 1.00 52.12 85 GLN A CA 1
ATOM 625 C C . GLN A 1 85 ? 20.758 -27.011 -13.029 1.00 52.12 85 GLN A C 1
ATOM 627 O O . GLN A 1 85 ? 20.039 -27.329 -12.084 1.00 52.12 85 GLN A O 1
ATOM 632 N N . SER A 1 86 ? 20.405 -26.082 -13.920 1.00 43.09 86 SER A N 1
ATOM 633 C CA . SER A 1 86 ? 19.158 -25.309 -13.844 1.00 43.09 86 SER A CA 1
ATOM 634 C C . SER A 1 86 ? 17.922 -26.211 -13.866 1.00 43.09 86 SER A C 1
ATOM 636 O O . SER A 1 86 ? 17.077 -26.100 -12.986 1.00 43.09 86 SER A O 1
ATOM 638 N N . SER A 1 87 ? 17.868 -27.210 -14.753 1.00 50.31 87 SER A N 1
ATOM 639 C CA . SER A 1 87 ? 16.755 -28.180 -14.791 1.00 50.31 87 SER A CA 1
ATOM 640 C C . SER A 1 87 ? 16.702 -29.119 -13.573 1.00 50.31 87 SER A C 1
ATOM 642 O O . SER A 1 87 ? 15.627 -29.571 -13.174 1.00 50.31 87 SER A O 1
ATOM 644 N N . ARG A 1 88 ? 17.843 -29.419 -12.932 1.00 46.88 88 ARG A N 1
ATOM 645 C CA . ARG A 1 88 ? 17.892 -30.151 -11.649 1.00 46.88 88 ARG A CA 1
ATOM 646 C C . ARG A 1 88 ? 17.470 -29.281 -10.467 1.00 46.88 88 ARG A C 1
ATOM 648 O O . ARG A 1 88 ? 16.920 -29.822 -9.511 1.00 46.88 88 ARG A O 1
ATOM 655 N N . ILE A 1 89 ? 17.741 -27.979 -10.522 1.00 41.09 89 ILE A N 1
ATOM 656 C CA . ILE A 1 89 ? 17.308 -26.991 -9.531 1.00 41.09 89 ILE A CA 1
ATOM 657 C C . ILE A 1 89 ? 15.799 -26.768 -9.662 1.00 41.09 89 ILE A C 1
ATOM 659 O O . ILE A 1 89 ? 15.108 -26.910 -8.663 1.00 41.09 89 ILE A O 1
ATOM 663 N N . GLU A 1 90 ? 15.262 -26.586 -10.870 1.00 41.72 90 GLU A N 1
ATOM 664 C CA . GLU A 1 90 ? 13.814 -26.518 -11.126 1.00 41.72 90 GLU A CA 1
ATOM 665 C C . GLU A 1 90 ? 13.097 -27.791 -10.644 1.00 41.72 90 GLU A C 1
ATOM 667 O O . GLU A 1 90 ? 12.158 -27.702 -9.858 1.00 41.72 90 GLU A O 1
ATOM 672 N N . LYS A 1 91 ? 13.621 -28.991 -10.954 1.00 41.88 91 LYS A N 1
ATOM 673 C CA . LYS A 1 91 ? 13.094 -30.272 -10.426 1.00 41.88 91 LYS A CA 1
ATOM 674 C C . LYS A 1 91 ? 13.256 -30.465 -8.908 1.00 41.88 91 LYS A C 1
ATOM 676 O O . LYS A 1 91 ? 12.635 -31.371 -8.352 1.00 41.88 91 LYS A O 1
ATOM 681 N N . LYS A 1 92 ? 14.121 -29.695 -8.235 1.00 39.00 92 LYS A N 1
ATOM 682 C CA . LYS A 1 92 ? 14.308 -29.720 -6.769 1.00 39.00 92 LYS A CA 1
ATOM 683 C C . LYS A 1 92 ? 13.464 -28.657 -6.059 1.00 39.00 92 LYS A C 1
ATOM 685 O O . LYS A 1 92 ? 13.011 -28.925 -4.949 1.00 39.00 92 LYS A O 1
ATOM 690 N N . ILE A 1 93 ? 13.238 -27.507 -6.692 1.00 37.09 93 ILE A N 1
ATOM 691 C CA . ILE A 1 93 ? 12.352 -26.432 -6.221 1.00 37.09 93 ILE A CA 1
ATOM 692 C C . ILE A 1 93 ? 10.895 -26.915 -6.255 1.00 37.09 93 ILE A C 1
ATOM 694 O O . ILE A 1 93 ? 10.174 -26.747 -5.275 1.00 37.09 93 ILE A O 1
ATOM 698 N N . ASP A 1 94 ? 10.517 -27.664 -7.294 1.00 41.22 94 ASP A N 1
ATOM 699 C CA . ASP A 1 94 ? 9.181 -28.267 -7.433 1.00 41.22 94 ASP A CA 1
ATOM 700 C C . ASP A 1 94 ? 8.907 -29.409 -6.421 1.00 41.22 94 ASP A C 1
ATOM 702 O O . ASP A 1 94 ? 7.778 -29.844 -6.233 1.00 41.22 94 ASP A O 1
ATOM 706 N N . LYS A 1 95 ? 9.945 -29.902 -5.721 1.00 38.31 95 LYS A N 1
ATOM 707 C CA . LYS A 1 95 ? 9.853 -31.019 -4.755 1.00 38.31 95 LYS A CA 1
ATOM 708 C C . LYS A 1 95 ? 9.824 -30.603 -3.280 1.00 38.31 95 LYS A C 1
ATOM 710 O O . LYS A 1 95 ? 9.710 -31.481 -2.425 1.00 38.31 95 LYS A O 1
ATOM 715 N N . LYS A 1 96 ? 9.970 -29.313 -2.951 1.00 33.41 96 LYS A N 1
ATOM 716 C CA . LYS A 1 96 ? 10.055 -28.845 -1.549 1.00 33.41 96 LYS A CA 1
ATOM 717 C C . LYS A 1 96 ? 9.175 -27.649 -1.188 1.00 33.41 96 LYS A C 1
ATOM 719 O O . LYS A 1 96 ? 8.992 -27.422 0.011 1.00 33.41 96 LYS A O 1
ATOM 724 N N . SER A 1 97 ? 8.599 -26.917 -2.142 1.00 34.03 97 SER A N 1
ATOM 725 C CA . SER A 1 97 ? 7.681 -25.833 -1.789 1.00 34.03 97 SER A CA 1
ATOM 726 C C . SER A 1 97 ? 6.350 -26.429 -1.314 1.00 34.03 97 SER A C 1
ATOM 728 O O . SER A 1 97 ? 5.621 -27.100 -2.041 1.00 34.03 97 SER A O 1
ATOM 730 N N . HIS A 1 98 ? 6.055 -26.249 -0.028 1.00 37.03 98 HIS A N 1
ATOM 731 C CA . HIS A 1 98 ? 4.743 -26.551 0.529 1.00 37.03 98 HIS A CA 1
ATOM 732 C C . HIS A 1 98 ? 3.753 -25.545 -0.063 1.00 37.03 98 HIS A C 1
ATOM 734 O O . HIS A 1 98 ? 3.547 -24.462 0.487 1.00 37.03 98 HIS A O 1
ATOM 740 N N . THR A 1 99 ? 3.175 -25.865 -1.218 1.00 39.22 99 THR A N 1
ATOM 741 C CA . THR A 1 99 ? 2.066 -25.094 -1.768 1.00 39.22 99 THR A CA 1
ATOM 742 C C . THR A 1 99 ? 0.844 -25.398 -0.913 1.00 39.22 99 THR A C 1
ATOM 744 O O . THR A 1 99 ? 0.256 -26.476 -0.962 1.00 39.22 99 THR A O 1
ATOM 747 N N . MET A 1 100 ? 0.489 -24.456 -0.041 1.00 38.12 100 MET A N 1
ATOM 748 C CA . MET A 1 100 ? -0.815 -24.499 0.606 1.00 38.12 100 MET A CA 1
ATOM 749 C C . MET A 1 100 ? -1.877 -24.532 -0.501 1.00 38.12 100 MET A C 1
ATOM 751 O O . MET A 1 100 ? -1.797 -23.697 -1.405 1.00 38.12 100 MET A O 1
ATOM 755 N N . PRO A 1 101 ? -2.849 -25.461 -0.473 1.00 44.03 101 PRO A N 1
ATOM 756 C CA . PRO A 1 101 ? -3.936 -25.447 -1.439 1.00 44.03 101 PRO A CA 1
ATOM 757 C C . PRO A 1 101 ? -4.681 -24.115 -1.298 1.00 44.03 101 PRO A C 1
ATOM 759 O O . PRO A 1 101 ? -5.300 -23.840 -0.270 1.00 44.03 101 PRO A O 1
ATOM 762 N N . LEU A 1 102 ? -4.524 -23.263 -2.309 1.00 45.31 102 LEU A N 1
ATOM 763 C CA . LEU A 1 102 ? -5.094 -21.921 -2.377 1.00 45.31 102 LEU A CA 1
ATOM 764 C C . LEU A 1 102 ? -6.625 -22.009 -2.499 1.00 45.31 102 LEU A C 1
ATOM 766 O O . LEU A 1 102 ? -7.145 -22.892 -3.188 1.00 45.31 102 LEU A O 1
ATOM 770 N N . ASP A 1 103 ? -7.358 -21.109 -1.839 1.00 56.78 103 ASP A N 1
ATOM 771 C CA . ASP A 1 103 ? -8.818 -21.075 -1.939 1.00 56.78 103 ASP A CA 1
ATOM 772 C C . ASP A 1 103 ? -9.229 -20.630 -3.345 1.00 56.78 103 ASP A C 1
ATOM 774 O O . ASP A 1 103 ? -8.894 -19.550 -3.828 1.00 56.78 103 ASP A O 1
ATOM 778 N N . GLN A 1 104 ? -9.999 -21.470 -4.027 1.00 52.88 104 GLN A N 1
ATOM 779 C CA . GLN A 1 104 ? -10.323 -21.239 -5.428 1.00 52.88 104 GLN A CA 1
ATOM 780 C C . GLN A 1 104 ? -11.219 -20.017 -5.696 1.00 52.88 104 GLN A C 1
ATOM 782 O O . GLN A 1 104 ? -11.421 -19.685 -6.860 1.00 52.88 104 GLN A O 1
ATOM 787 N N . PHE A 1 105 ? -11.805 -19.383 -4.679 1.00 50.88 105 PHE A N 1
ATOM 788 C CA . PHE A 1 105 ? -12.726 -18.259 -4.856 1.00 50.88 105 PHE A CA 1
ATOM 789 C C . PHE A 1 105 ? -12.070 -16.912 -4.555 1.00 50.88 105 PHE A C 1
ATOM 791 O O . PHE A 1 105 ? -12.443 -15.908 -5.159 1.00 50.88 105 PHE A O 1
ATOM 798 N N . THR A 1 106 ? -11.085 -16.879 -3.663 1.00 54.53 106 THR A N 1
ATOM 799 C CA . THR A 1 106 ? -10.360 -15.659 -3.269 1.00 54.53 106 THR A CA 1
ATOM 800 C C . THR A 1 106 ? -8.937 -15.599 -3.832 1.00 54.53 106 THR A C 1
ATOM 802 O O . THR A 1 106 ? -8.417 -14.499 -4.031 1.00 54.53 106 THR A O 1
ATOM 805 N N . ASP A 1 107 ? -8.329 -16.751 -4.140 1.00 52.69 107 ASP A N 1
ATOM 806 C CA . ASP A 1 107 ? -6.947 -16.856 -4.617 1.00 52.69 107 ASP A CA 1
ATOM 807 C C . ASP A 1 107 ? -6.842 -17.159 -6.127 1.00 52.69 107 ASP A C 1
ATOM 809 O O . ASP A 1 107 ? -5.756 -17.025 -6.691 1.00 52.69 107 ASP A O 1
ATOM 813 N N . LYS A 1 108 ? -7.948 -17.469 -6.835 1.00 50.59 108 LYS A N 1
ATOM 814 C CA . LYS A 1 108 ? -8.003 -17.528 -8.324 1.00 50.59 108 LYS A CA 1
ATOM 815 C C . LYS A 1 108 ? -7.936 -16.141 -8.975 1.00 50.59 108 LYS A C 1
ATOM 817 O O . LYS A 1 108 ? -8.607 -15.854 -9.965 1.00 50.59 108 LYS A O 1
ATOM 822 N N . TRP A 1 109 ? -7.114 -15.262 -8.430 1.00 47.00 109 TRP A N 1
ATOM 823 C CA . TRP A 1 109 ? -6.680 -14.090 -9.155 1.00 47.00 109 TRP A CA 1
ATOM 824 C C . TRP A 1 109 ? -5.297 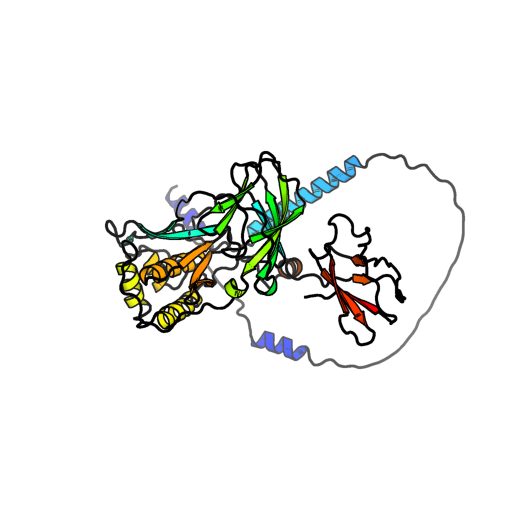-14.394 -9.706 1.00 47.00 109 TRP A C 1
ATOM 826 O O . TRP A 1 109 ? -4.308 -14.367 -8.980 1.00 47.00 109 TRP A O 1
ATOM 836 N N . THR A 1 110 ? -5.240 -14.733 -10.990 1.00 49.16 110 THR A N 1
ATOM 837 C CA . THR A 1 110 ? -3.985 -14.698 -11.730 1.00 49.16 110 THR A CA 1
ATOM 838 C C . THR A 1 110 ? -3.765 -13.232 -12.087 1.00 49.16 110 THR A C 1
ATOM 840 O O . THR A 1 110 ? -4.534 -12.714 -12.904 1.00 49.16 110 THR A O 1
ATOM 843 N N . PRO A 1 111 ? -2.788 -12.537 -11.472 1.00 50.22 111 PRO A N 1
ATOM 844 C CA . PRO A 1 111 ? -2.399 -11.231 -11.974 1.00 50.22 111 PRO A CA 1
ATOM 845 C C . PRO A 1 111 ? -2.166 -11.366 -13.475 1.00 50.22 111 PRO A C 1
ATOM 847 O O . PRO A 1 111 ? -1.581 -12.375 -13.894 1.00 50.22 111 PRO A O 1
ATOM 850 N N . PRO A 1 112 ? -2.566 -10.392 -14.307 1.00 53.38 112 PRO A N 1
ATOM 851 C CA . PRO A 1 112 ? -1.915 -10.301 -15.599 1.00 53.38 112 PRO A CA 1
ATOM 852 C C . PRO A 1 112 ? -0.415 -10.272 -15.298 1.00 53.38 112 PRO A C 1
ATOM 854 O O . PRO A 1 112 ? 0.018 -9.462 -14.475 1.00 53.38 112 PRO A O 1
ATOM 857 N N . ARG A 1 113 ? 0.344 -11.234 -15.851 1.00 55.78 113 ARG A N 1
ATOM 858 C CA . ARG A 1 113 ? 1.793 -11.324 -15.627 1.00 55.78 113 ARG A CA 1
ATOM 859 C C . ARG A 1 113 ? 2.345 -9.924 -15.807 1.00 55.78 113 ARG A C 1
ATOM 861 O O . ARG A 1 113 ? 2.199 -9.377 -16.901 1.00 55.78 113 ARG A O 1
ATOM 868 N N . THR A 1 114 ? 2.914 -9.343 -14.755 1.00 61.56 114 THR A N 1
ATOM 869 C CA . THR A 1 114 ? 3.463 -8.002 -14.873 1.00 61.56 114 THR A CA 1
ATOM 870 C C . THR A 1 114 ? 4.593 -8.080 -15.899 1.00 61.56 114 THR A C 1
ATOM 872 O O . THR A 1 114 ? 5.550 -8.839 -15.733 1.00 61.56 114 THR A O 1
ATOM 875 N N . PRO A 1 115 ? 4.491 -7.349 -17.017 1.00 65.06 115 PRO A N 1
ATOM 876 C CA . PRO A 1 115 ? 5.543 -7.337 -18.029 1.00 65.06 115 PRO A CA 1
ATOM 877 C C . PRO A 1 115 ? 6.792 -6.585 -17.538 1.00 65.06 115 PRO A C 1
ATOM 879 O O . PRO A 1 115 ? 7.813 -6.572 -18.230 1.00 65.06 115 PRO A O 1
ATOM 882 N N . THR A 1 116 ? 6.706 -5.991 -16.344 1.00 79.12 116 THR A N 1
ATOM 883 C CA . THR A 1 116 ? 7.729 -5.199 -15.673 1.00 79.12 116 THR A CA 1
ATOM 884 C C . THR A 1 116 ? 8.312 -5.976 -14.493 1.00 79.12 116 THR A C 1
ATOM 886 O O . THR A 1 116 ? 7.595 -6.311 -13.552 1.00 79.12 116 THR A O 1
ATOM 889 N N . GLU A 1 117 ? 9.622 -6.220 -14.519 1.00 87.38 117 GLU A N 1
ATOM 890 C CA . GLU A 1 117 ? 10.398 -6.590 -13.329 1.00 87.38 117 GLU A CA 1
ATOM 891 C C . GLU A 1 117 ? 10.882 -5.308 -12.642 1.00 87.38 117 GLU A C 1
ATOM 893 O O . GLU A 1 117 ? 11.328 -4.386 -13.329 1.00 87.38 117 GLU A O 1
ATOM 898 N N . SER A 1 118 ? 10.820 -5.249 -11.310 1.00 89.81 118 SER A N 1
ATOM 899 C CA . SER A 1 118 ? 11.305 -4.114 -10.518 1.00 89.81 118 SER A CA 1
ATOM 900 C C . SER A 1 118 ? 12.240 -4.553 -9.397 1.00 89.81 118 SER A C 1
ATOM 902 O O . SER A 1 118 ? 12.021 -5.581 -8.759 1.00 89.81 118 SER A O 1
ATOM 904 N N . VAL A 1 119 ? 13.269 -3.747 -9.139 1.00 90.31 119 VAL A N 1
ATOM 905 C CA . VAL A 1 119 ? 14.142 -3.863 -7.964 1.00 90.31 119 VAL A CA 1
ATOM 906 C C . VAL A 1 119 ? 14.250 -2.493 -7.309 1.00 90.31 119 VAL A C 1
ATOM 908 O O . VAL A 1 119 ? 14.565 -1.516 -7.986 1.00 90.31 119 VAL A O 1
ATOM 911 N N . PHE A 1 120 ? 13.989 -2.427 -6.002 1.00 89.06 120 PHE A N 1
ATOM 912 C CA . PHE A 1 120 ? 14.010 -1.183 -5.234 1.00 89.06 120 PHE A CA 1
ATOM 913 C C . PHE A 1 120 ? 15.187 -1.111 -4.262 1.00 89.06 120 PHE A C 1
ATOM 915 O O . PHE A 1 120 ? 15.523 -2.100 -3.611 1.00 89.06 120 PHE A O 1
ATOM 922 N N . GLU A 1 121 ? 15.744 0.089 -4.102 1.00 87.31 121 GLU A N 1
ATOM 923 C CA . GLU A 1 121 ? 16.756 0.418 -3.097 1.00 87.31 121 GLU A CA 1
ATOM 924 C C . GLU A 1 121 ? 16.343 1.692 -2.330 1.00 87.31 121 GLU A C 1
ATOM 926 O O . GLU A 1 121 ? 16.294 2.766 -2.932 1.00 87.31 121 GLU A O 1
ATOM 931 N N . PRO A 1 122 ? 16.050 1.620 -1.017 1.00 91.69 122 PRO A N 1
ATOM 932 C CA . PRO A 1 122 ? 15.981 0.402 -0.204 1.00 91.69 122 PRO A CA 1
ATOM 933 C C . PRO A 1 122 ? 14.860 -0.552 -0.668 1.00 91.69 122 PRO A C 1
ATOM 935 O O . PRO A 1 122 ? 13.916 -0.112 -1.331 1.00 91.69 122 PRO A O 1
ATOM 938 N N . PRO A 1 123 ? 14.938 -1.852 -0.323 1.00 86.31 123 PRO A N 1
ATOM 939 C CA . PRO A 1 123 ? 13.944 -2.828 -0.751 1.00 86.31 123 PRO A CA 1
ATOM 940 C C . PRO A 1 123 ? 12.569 -2.511 -0.155 1.00 86.31 123 PRO A C 1
ATOM 942 O O . PRO A 1 123 ? 12.432 -2.281 1.046 1.00 86.31 123 PRO A O 1
ATOM 945 N N . VAL A 1 124 ? 11.536 -2.541 -1.000 1.00 87.19 124 VAL A N 1
ATOM 946 C CA . VAL A 1 124 ? 10.133 -2.338 -0.588 1.00 87.19 124 VAL A CA 1
ATOM 947 C C . VAL A 1 124 ? 9.313 -3.622 -0.609 1.00 87.19 124 VAL A C 1
ATOM 949 O O . VAL A 1 124 ? 8.149 -3.606 -0.223 1.00 87.19 124 VAL A O 1
ATOM 952 N N . TYR A 1 125 ? 9.904 -4.733 -1.041 1.00 82.12 125 TYR A N 1
ATOM 953 C CA . TYR A 1 125 ? 9.263 -6.040 -1.052 1.00 82.12 125 TYR A CA 1
ATOM 954 C C . TYR A 1 125 ? 8.813 -6.446 0.370 1.00 82.12 125 TYR A C 1
ATOM 956 O O . TYR A 1 125 ? 9.606 -6.315 1.304 1.00 82.12 125 TYR A O 1
ATOM 964 N N . PRO A 1 126 ? 7.583 -6.963 0.566 1.00 86.62 126 PRO A N 1
ATOM 965 C CA . PRO A 1 126 ? 6.584 -7.326 -0.447 1.00 86.62 126 PRO A CA 1
ATOM 966 C C . PRO A 1 126 ? 5.529 -6.233 -0.729 1.00 86.62 126 PRO A C 1
ATOM 968 O O . PRO A 1 126 ? 4.464 -6.520 -1.269 1.00 86.62 126 PRO A O 1
ATOM 971 N N . TRP A 1 127 ? 5.774 -4.982 -0.339 1.00 90.25 127 TRP A N 1
ATOM 972 C CA . TRP A 1 127 ? 4.789 -3.891 -0.309 1.00 90.25 127 TRP A CA 1
ATOM 973 C C . TRP A 1 127 ? 4.730 -3.026 -1.573 1.00 90.25 127 TRP A C 1
ATOM 975 O O . TRP A 1 127 ? 4.248 -1.893 -1.524 1.00 90.25 127 TRP A O 1
ATOM 985 N N . GLU A 1 128 ? 5.205 -3.544 -2.702 1.00 92.88 128 GLU A N 1
ATOM 986 C CA . GLU A 1 128 ? 5.088 -2.867 -3.992 1.00 92.88 128 GLU A CA 1
ATOM 987 C C . GLU A 1 128 ? 3.617 -2.647 -4.365 1.00 92.88 128 GLU A C 1
ATOM 989 O O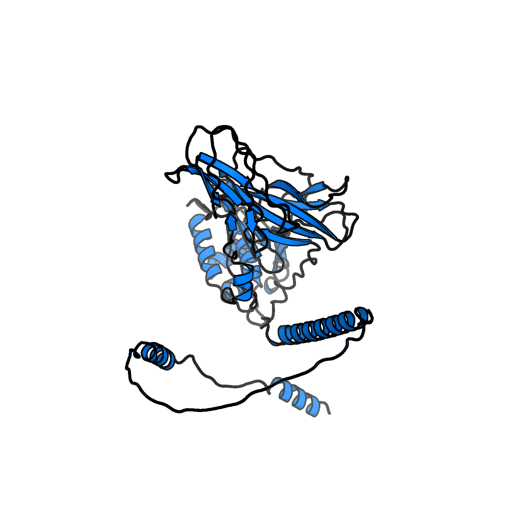 . GLU A 1 128 ? 2.786 -3.558 -4.293 1.00 92.88 128 GLU A O 1
ATOM 994 N N . ARG A 1 129 ? 3.302 -1.427 -4.798 1.00 94.31 129 ARG A N 1
ATOM 995 C CA . ARG A 1 129 ? 1.990 -1.017 -5.297 1.00 94.31 129 ARG A CA 1
ATOM 996 C C . ARG A 1 129 ? 1.932 -1.303 -6.790 1.00 94.31 129 ARG A C 1
ATOM 998 O O . ARG A 1 129 ? 2.497 -0.545 -7.574 1.00 94.31 129 ARG A O 1
ATOM 1005 N N . ILE A 1 130 ? 1.257 -2.381 -7.175 1.00 92.12 130 ILE A N 1
ATOM 1006 C CA . ILE A 1 130 ? 1.046 -2.721 -8.590 1.00 92.12 130 ILE A CA 1
ATOM 1007 C C . ILE A 1 130 ? -0.427 -2.554 -8.951 1.00 92.12 130 ILE A C 1
ATOM 1009 O O . ILE A 1 130 ? -0.758 -1.889 -9.928 1.00 92.12 130 ILE A O 1
ATOM 1013 N N . TYR A 1 131 ? -1.311 -3.096 -8.116 1.00 89.50 131 TYR A N 1
ATOM 1014 C CA . TYR A 1 131 ? -2.752 -3.018 -8.305 1.00 89.50 131 TYR A CA 1
ATOM 1015 C C . TYR A 1 131 ? -3.406 -2.382 -7.089 1.00 89.50 131 TYR A C 1
ATOM 1017 O O . TYR A 1 131 ? -3.065 -2.690 -5.945 1.00 89.50 131 TYR A O 1
ATOM 1025 N N . VAL A 1 132 ? -4.362 -1.493 -7.342 1.00 93.00 132 VAL A N 1
ATOM 1026 C CA . VAL A 1 132 ? -5.126 -0.797 -6.309 1.00 93.00 132 VAL A CA 1
ATOM 1027 C C . VAL A 1 132 ? -6.600 -0.952 -6.624 1.00 93.00 132 VAL A C 1
ATOM 1029 O O . VAL A 1 132 ? -7.055 -0.555 -7.692 1.00 93.00 132 VAL A O 1
ATOM 1032 N N . HIS A 1 133 ? -7.354 -1.513 -5.686 1.00 91.44 133 HIS A N 1
ATOM 1033 C CA . HIS A 1 133 ? -8.800 -1.614 -5.788 1.00 91.44 133 HIS A CA 1
ATOM 1034 C C . HIS A 1 133 ? -9.471 -0.765 -4.710 1.00 91.44 133 HIS A C 1
ATOM 1036 O O . HIS A 1 133 ? -9.317 -0.997 -3.508 1.00 91.44 133 HIS A O 1
ATOM 1042 N N . ASN A 1 134 ? -10.249 0.215 -5.149 1.00 89.12 134 ASN A N 1
ATOM 1043 C CA . ASN A 1 134 ? -10.947 1.178 -4.309 1.00 89.12 134 ASN A CA 1
ATOM 1044 C C . ASN A 1 134 ? -12.470 1.001 -4.330 1.00 89.12 134 ASN A C 1
ATOM 1046 O O . ASN A 1 134 ? -13.156 1.749 -3.642 1.00 89.12 134 ASN A O 1
ATOM 1050 N N . ILE A 1 135 ? -13.011 0.011 -5.040 1.00 84.81 135 ILE A N 1
ATOM 1051 C CA . ILE A 1 135 ? -14.424 -0.388 -4.991 1.00 84.81 135 ILE A CA 1
ATOM 1052 C C . ILE A 1 135 ? -14.531 -1.731 -4.270 1.00 84.81 135 ILE A C 1
ATOM 1054 O O . ILE A 1 135 ? -13.680 -2.597 -4.449 1.00 84.81 135 ILE A O 1
ATOM 1058 N N . VAL A 1 136 ? -15.584 -1.905 -3.469 1.00 83.50 136 VAL A N 1
ATOM 1059 C CA . VAL A 1 136 ? -15.994 -3.192 -2.891 1.00 83.50 136 VAL A CA 1
ATOM 1060 C C . VAL A 1 136 ? -17.418 -3.467 -3.340 1.00 83.50 136 VAL A C 1
ATOM 1062 O O . VAL A 1 136 ? -18.265 -2.586 -3.250 1.00 83.50 136 VAL A O 1
ATOM 1065 N N . ASN A 1 137 ? -17.668 -4.691 -3.786 1.00 81.81 137 ASN A N 1
ATOM 1066 C CA . ASN A 1 137 ? -18.985 -5.164 -4.179 1.00 81.81 137 ASN A CA 1
ATOM 1067 C C . ASN A 1 137 ? -19.252 -6.536 -3.559 1.00 81.81 137 ASN A C 1
ATOM 1069 O O . ASN A 1 137 ? -18.328 -7.329 -3.360 1.00 81.81 137 ASN A O 1
ATOM 1073 N N . ILE A 1 138 ? -20.529 -6.831 -3.315 1.00 79.62 138 ILE A N 1
ATOM 1074 C CA . ILE A 1 138 ? -20.993 -8.151 -2.887 1.00 79.62 138 ILE A CA 1
ATOM 1075 C C . ILE A 1 138 ? -21.910 -8.697 -3.976 1.00 79.62 138 ILE A C 1
ATOM 1077 O O . ILE A 1 138 ? -22.958 -8.120 -4.260 1.00 79.62 138 ILE A O 1
ATOM 1081 N N . LYS A 1 139 ? -21.518 -9.805 -4.606 1.00 76.75 139 LYS A N 1
ATOM 1082 C CA . LYS A 1 139 ? -22.337 -10.477 -5.623 1.00 76.75 139 LYS A CA 1
ATOM 1083 C C . LYS A 1 139 ? -23.189 -11.575 -5.009 1.00 76.75 139 LYS A C 1
ATOM 1085 O O . LYS A 1 139 ? -22.887 -12.079 -3.933 1.00 76.75 139 LYS A O 1
ATOM 1090 N N . ASP A 1 140 ? -24.275 -11.901 -5.703 1.00 74.81 140 ASP A N 1
ATOM 1091 C CA . ASP A 1 140 ? -25.205 -12.999 -5.416 1.00 74.81 140 ASP A CA 1
ATOM 1092 C C . ASP A 1 140 ? -25.904 -12.984 -4.053 1.00 74.81 140 ASP A C 1
ATOM 1094 O O . ASP A 1 140 ? -26.751 -13.836 -3.806 1.00 74.81 140 ASP A O 1
ATOM 1098 N N . TYR A 1 141 ? -25.675 -11.985 -3.200 1.00 72.19 141 TYR A N 1
ATOM 1099 C CA . TYR A 1 141 ? -26.238 -11.986 -1.850 1.00 72.19 141 TYR A CA 1
ATOM 1100 C C . TYR A 1 141 ? -27.772 -11.964 -1.816 1.00 72.19 141 TYR A C 1
ATOM 1102 O O . TYR A 1 141 ? -28.358 -12.623 -0.964 1.00 72.19 141 TYR A O 1
ATOM 1110 N N . ARG A 1 142 ? -28.436 -11.260 -2.749 1.00 74.06 142 ARG A N 1
ATOM 1111 C CA . ARG A 1 142 ? -29.910 -11.242 -2.832 1.00 74.06 142 ARG A CA 1
ATOM 1112 C C . ARG A 1 142 ? -30.481 -12.559 -3.358 1.00 74.06 142 ARG A C 1
ATOM 1114 O O . ARG A 1 142 ? -31.562 -12.958 -2.951 1.00 74.06 142 ARG A O 1
ATOM 1121 N N . LYS A 1 143 ? -29.774 -13.207 -4.289 1.00 75.44 143 LYS A N 1
ATOM 1122 C CA . LYS A 1 143 ? -30.257 -14.400 -5.006 1.00 75.44 143 LYS A CA 1
ATOM 1123 C C . LYS A 1 143 ? -29.929 -15.692 -4.264 1.00 75.44 143 LYS A C 1
ATOM 1125 O O . LYS A 1 143 ? -30.721 -16.625 -4.263 1.00 75.44 143 LYS A O 1
ATOM 1130 N N . ASN A 1 144 ? -28.747 -15.762 -3.662 1.00 77.69 144 ASN A N 1
ATOM 1131 C CA . ASN A 1 144 ? -28.282 -16.901 -2.895 1.00 77.69 144 ASN A CA 1
ATOM 1132 C C . ASN A 1 144 ? -27.269 -16.438 -1.830 1.00 77.69 144 ASN A C 1
ATOM 1134 O O . ASN A 1 144 ? -26.064 -16.438 -2.095 1.00 77.69 144 ASN A O 1
ATOM 1138 N N . PRO A 1 145 ? -27.732 -16.082 -0.616 1.00 71.94 145 PRO A N 1
ATOM 1139 C CA . PRO A 1 145 ? -26.870 -15.587 0.457 1.00 71.94 145 PRO A CA 1
ATOM 1140 C C . PRO A 1 145 ? -25.676 -16.505 0.744 1.00 71.94 145 PRO A C 1
ATOM 1142 O O . PRO A 1 145 ? -24.560 -16.028 0.906 1.00 71.94 145 PRO A O 1
ATOM 1145 N N . SER A 1 146 ? -25.874 -17.826 0.709 1.00 70.31 146 SER A N 1
ATOM 1146 C CA . SER A 1 146 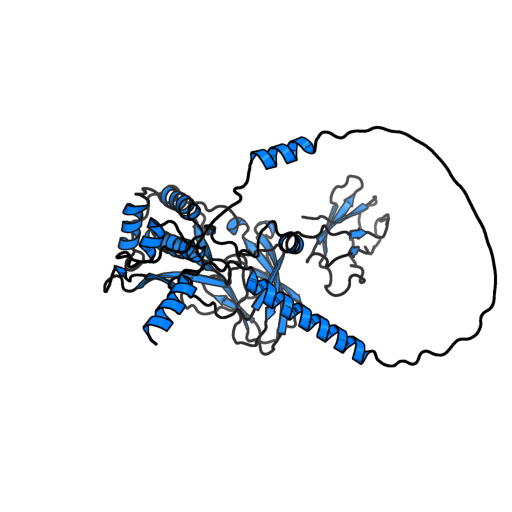? -24.802 -18.805 0.949 1.00 70.31 146 SER A CA 1
ATOM 1147 C C . SER A 1 146 ? -23.691 -18.792 -0.111 1.00 70.31 146 SER A C 1
ATOM 1149 O O . SER A 1 146 ? -22.578 -19.230 0.158 1.00 70.31 146 SER A O 1
ATOM 1151 N N . LYS A 1 147 ? -23.968 -18.250 -1.305 1.00 71.62 147 LYS A N 1
ATOM 1152 C CA . LYS A 1 147 ? -23.001 -18.089 -2.401 1.00 71.62 147 LYS A CA 1
ATOM 1153 C C . LYS A 1 147 ? -22.470 -16.664 -2.524 1.00 71.62 147 LYS A C 1
ATOM 1155 O O . LYS A 1 147 ? -21.734 -16.382 -3.465 1.00 71.62 147 LYS A O 1
ATOM 1160 N N . ALA A 1 148 ? -22.829 -15.764 -1.608 1.00 72.19 148 ALA A N 1
ATOM 1161 C CA . ALA A 1 148 ? -22.375 -14.389 -1.693 1.00 72.19 148 ALA A CA 1
ATOM 1162 C C . ALA A 1 148 ? -20.851 -14.305 -1.539 1.00 72.19 148 ALA A C 1
ATOM 1164 O O . ALA A 1 148 ? -20.267 -14.870 -0.606 1.00 72.19 148 ALA A O 1
ATOM 1165 N N . TYR A 1 149 ? -20.215 -13.563 -2.442 1.00 75.75 149 TYR A N 1
ATOM 1166 C CA . TYR A 1 149 ? -18.779 -13.312 -2.409 1.00 75.75 149 TYR A CA 1
ATOM 1167 C C . TYR A 1 149 ? -18.485 -11.823 -2.534 1.00 75.75 149 TYR A C 1
ATOM 1169 O O . TYR A 1 149 ? -19.210 -11.066 -3.186 1.00 75.75 149 TYR A O 1
ATOM 1177 N N . ILE A 1 150 ? -17.404 -11.417 -1.875 1.00 76.19 150 ILE A N 1
ATOM 1178 C CA . ILE A 1 150 ? -16.882 -10.058 -1.926 1.00 76.19 150 ILE A CA 1
ATOM 1179 C C . ILE A 1 150 ? -15.832 -10.014 -3.022 1.00 76.19 150 ILE A C 1
ATOM 1181 O O . ILE A 1 150 ? -14.948 -10.867 -3.066 1.00 76.19 150 ILE A O 1
ATOM 1185 N N . TYR A 1 151 ? -15.901 -8.999 -3.871 1.00 78.19 151 TYR A N 1
ATOM 1186 C CA . TYR A 1 151 ? -14.814 -8.674 -4.781 1.00 78.19 151 TYR A CA 1
ATOM 1187 C C . TYR A 1 151 ? -14.503 -7.187 -4.714 1.00 78.19 151 TYR A C 1
ATOM 1189 O O . TYR A 1 151 ? -15.352 -6.356 -4.377 1.00 78.19 151 TYR A O 1
ATOM 1197 N N . THR A 1 152 ? -13.258 -6.861 -5.029 1.00 76.31 152 THR A N 1
ATOM 1198 C CA . THR A 1 152 ? -12.788 -5.489 -5.142 1.00 76.31 152 THR A CA 1
ATOM 1199 C C . THR A 1 152 ? -12.517 -5.160 -6.604 1.00 76.31 152 THR A C 1
ATOM 1201 O O . THR A 1 152 ? -12.211 -6.051 -7.397 1.00 76.31 152 THR A O 1
ATOM 1204 N N . ALA A 1 153 ? -12.665 -3.894 -6.977 1.00 75.81 153 ALA A N 1
ATOM 1205 C CA . ALA A 1 153 ? -12.362 -3.416 -8.323 1.00 75.81 153 ALA A CA 1
ATOM 1206 C C . ALA A 1 153 ? -11.644 -2.065 -8.267 1.00 75.81 153 ALA A C 1
ATOM 1208 O O . ALA A 1 153 ? -11.743 -1.339 -7.273 1.00 75.81 153 ALA A O 1
ATOM 1209 N N . SER A 1 154 ? -10.922 -1.744 -9.336 1.00 77.62 154 SER A N 1
ATOM 1210 C CA . SER A 1 154 ? -10.412 -0.397 -9.577 1.00 77.62 154 SER A CA 1
ATOM 1211 C C . SER A 1 154 ? -11.488 0.435 -10.273 1.00 77.62 154 SER A C 1
ATOM 1213 O O . SER A 1 154 ? -12.175 -0.062 -11.167 1.00 77.62 154 SER A O 1
ATOM 1215 N N . GLU A 1 155 ? -11.639 1.697 -9.888 1.00 77.00 155 GLU A N 1
ATOM 1216 C CA . GLU A 1 155 ? -12.342 2.665 -10.725 1.00 77.00 155 GLU A CA 1
ATOM 1217 C C . GLU A 1 155 ? -11.564 2.876 -12.032 1.00 77.00 155 GLU A C 1
ATOM 1219 O O . GLU A 1 155 ? -10.405 3.301 -12.017 1.00 77.00 155 GLU A O 1
ATOM 1224 N N . THR A 1 156 ? -12.207 2.616 -13.173 1.00 67.69 156 THR A N 1
ATOM 1225 C CA . THR A 1 156 ? -11.659 2.957 -14.489 1.00 67.69 156 THR A CA 1
ATOM 1226 C C . THR A 1 156 ? -11.560 4.468 -14.598 1.00 67.69 156 THR A C 1
ATOM 1228 O O . THR A 1 156 ? -12.579 5.155 -14.648 1.00 67.69 156 THR A O 1
ATOM 1231 N N . ASN A 1 157 ? -10.340 4.990 -14.622 1.00 71.56 157 ASN A N 1
ATOM 1232 C CA . ASN A 1 157 ? -10.104 6.421 -14.679 1.00 71.56 157 ASN A CA 1
ATOM 1233 C C . ASN A 1 157 ? -9.096 6.758 -15.777 1.00 71.56 157 ASN A C 1
ATOM 1235 O O . ASN A 1 157 ? -8.195 5.960 -16.047 1.00 71.56 157 ASN A O 1
ATOM 1239 N N . PRO A 1 158 ? -9.237 7.933 -16.414 1.00 84.31 158 PRO A N 1
ATOM 1240 C CA . PRO A 1 158 ? -8.333 8.347 -17.471 1.00 84.31 158 PRO A CA 1
ATOM 1241 C C . PRO A 1 158 ? -6.914 8.513 -16.925 1.00 84.31 158 PRO A C 1
ATOM 1243 O O . PRO A 1 158 ? -6.701 9.111 -15.865 1.00 84.31 158 PRO A O 1
ATOM 1246 N N . LEU A 1 159 ? -5.945 8.006 -17.684 1.00 89.81 159 LEU A N 1
ATOM 1247 C CA . LEU A 1 159 ? -4.532 8.242 -17.432 1.00 89.81 159 LEU A CA 1
ATOM 1248 C C . LEU A 1 159 ? -4.200 9.715 -17.678 1.00 89.81 159 LEU A C 1
ATOM 1250 O O . LEU A 1 159 ? -4.678 10.329 -18.631 1.00 89.81 159 LEU A O 1
ATOM 1254 N N . ARG A 1 160 ? -3.350 10.282 -16.824 1.00 92.69 160 ARG A N 1
ATOM 1255 C CA . ARG A 1 160 ? -2.829 11.644 -16.968 1.00 92.69 160 ARG A CA 1
ATOM 1256 C C . ARG A 1 160 ? -1.324 11.588 -17.159 1.00 92.69 160 ARG A C 1
ATOM 1258 O O . ARG A 1 160 ? -0.647 10.906 -16.393 1.00 92.69 160 ARG A O 1
ATOM 1265 N N . SER A 1 161 ? -0.810 12.306 -18.154 1.00 91.88 161 SER A N 1
ATOM 1266 C CA . SER A 1 161 ? 0.636 12.445 -18.344 1.00 91.88 161 SER A CA 1
ATOM 1267 C C . SER A 1 161 ? 1.246 13.161 -17.140 1.00 91.88 161 SER A C 1
ATOM 1269 O O . SER A 1 161 ? 0.681 14.128 -16.626 1.00 91.88 161 SER A O 1
ATOM 1271 N N . VAL A 1 162 ? 2.412 12.701 -16.702 1.00 91.94 162 VAL A N 1
ATOM 1272 C CA . VAL A 1 162 ? 3.178 13.291 -15.601 1.00 91.94 162 VAL A CA 1
ATOM 1273 C C . VAL A 1 162 ? 4.628 13.493 -16.023 1.00 91.94 162 VAL A C 1
ATOM 1275 O O . VAL A 1 162 ? 5.150 12.780 -16.876 1.00 91.94 162 VAL A O 1
ATOM 1278 N N . THR A 1 163 ? 5.284 14.484 -15.430 1.00 90.94 163 THR A N 1
ATOM 1279 C CA . THR A 1 163 ? 6.696 14.795 -15.672 1.00 90.94 163 THR A CA 1
ATOM 1280 C C . THR A 1 163 ? 7.533 14.510 -14.429 1.00 90.94 163 THR A C 1
ATOM 1282 O O . THR A 1 163 ? 7.007 14.325 -13.324 1.00 90.94 163 THR A O 1
ATOM 1285 N N . LEU A 1 164 ? 8.856 14.472 -14.603 1.00 87.81 164 LEU A N 1
ATOM 1286 C CA . LEU A 1 164 ? 9.778 14.427 -13.473 1.00 87.81 164 LEU A CA 1
ATOM 1287 C C . LEU A 1 164 ? 9.601 15.687 -12.619 1.00 87.81 164 LEU A C 1
ATOM 1289 O O . LEU A 1 164 ? 9.567 16.807 -13.129 1.00 87.81 164 LEU A O 1
ATOM 1293 N N . THR A 1 165 ? 9.468 15.493 -11.312 1.00 87.00 165 THR A N 1
ATOM 1294 C CA . THR A 1 165 ? 9.174 16.565 -10.361 1.00 87.00 165 THR A CA 1
ATOM 1295 C C . THR A 1 165 ? 10.433 16.944 -9.590 1.00 87.00 165 THR A C 1
ATOM 1297 O O . THR A 1 165 ? 11.038 16.104 -8.927 1.00 87.00 165 THR A O 1
ATOM 1300 N N . LYS A 1 166 ? 10.803 18.229 -9.618 1.00 84.94 166 LYS A N 1
ATOM 1301 C CA . LYS A 1 166 ? 11.830 18.774 -8.719 1.00 84.94 166 LYS A CA 1
ATOM 1302 C C . LYS A 1 166 ? 11.227 18.990 -7.333 1.00 84.94 166 LYS A C 1
ATOM 1304 O O . LYS A 1 166 ? 10.182 19.624 -7.206 1.00 84.94 166 LYS A O 1
ATOM 1309 N N . ILE A 1 167 ? 11.885 18.478 -6.297 1.00 83.31 167 ILE A N 1
ATOM 1310 C CA . ILE A 1 167 ? 11.403 18.573 -4.915 1.00 83.31 167 ILE A CA 1
ATOM 1311 C C . ILE A 1 167 ? 12.109 19.714 -4.195 1.00 83.31 167 ILE A C 1
ATOM 1313 O O . ILE A 1 167 ? 13.333 19.756 -4.148 1.00 83.31 167 ILE A O 1
ATOM 1317 N N . GLN A 1 168 ? 11.321 20.615 -3.611 1.00 80.00 168 GLN A N 1
ATOM 1318 C CA . GLN A 1 168 ? 11.828 21.761 -2.849 1.00 80.00 168 GLN A CA 1
ATOM 1319 C C . GLN A 1 168 ? 12.094 21.428 -1.372 1.00 80.00 168 GLN A C 1
ATOM 1321 O O . GLN A 1 168 ? 12.964 22.033 -0.760 1.00 80.00 168 GLN A O 1
ATOM 1326 N N . THR A 1 169 ? 11.362 20.462 -0.806 1.00 84.44 169 THR A N 1
ATOM 1327 C CA . THR A 1 169 ? 11.429 20.076 0.618 1.00 84.44 169 THR A CA 1
ATOM 1328 C C . THR A 1 169 ? 11.786 18.591 0.768 1.00 84.44 169 THR A C 1
ATOM 1330 O O . THR A 1 169 ? 10.908 17.780 1.095 1.00 84.44 169 THR A O 1
ATOM 1333 N N . PRO A 1 170 ? 13.028 18.181 0.446 1.00 83.94 170 PRO A N 1
ATOM 1334 C CA . PRO A 1 170 ? 13.439 16.774 0.432 1.00 83.94 170 PRO A CA 1
ATOM 1335 C C . PRO A 1 170 ? 13.305 16.090 1.802 1.00 83.94 170 PRO A C 1
ATOM 1337 O O . PRO A 1 170 ? 13.102 14.882 1.876 1.00 83.94 170 PRO A O 1
ATOM 1340 N N . GLU A 1 171 ? 13.339 16.842 2.900 1.00 87.25 171 GLU A N 1
ATOM 1341 C CA . GLU A 1 171 ? 13.241 16.332 4.266 1.00 87.25 171 GLU A CA 1
ATOM 1342 C C . GLU A 1 171 ? 11.902 15.649 4.587 1.00 87.25 171 GLU A C 1
ATOM 1344 O O . GLU A 1 171 ? 11.856 14.804 5.486 1.00 87.25 171 GLU A O 1
ATOM 1349 N N . LYS A 1 172 ? 10.835 15.953 3.834 1.00 91.38 172 LYS A N 1
ATOM 1350 C CA . LYS A 1 172 ? 9.508 15.323 3.970 1.00 91.38 172 LYS A CA 1
ATOM 1351 C C . LYS A 1 172 ? 9.397 13.973 3.259 1.00 91.38 172 LYS A C 1
ATOM 1353 O O . LYS A 1 172 ? 8.411 13.264 3.459 1.00 91.38 172 LYS A O 1
ATOM 1358 N N . PHE A 1 173 ? 10.392 13.602 2.454 1.00 93.50 173 PHE A N 1
ATOM 1359 C CA . PHE A 1 173 ? 10.323 12.435 1.582 1.00 93.50 173 PHE A CA 1
ATOM 1360 C C . PHE A 1 173 ? 11.348 11.363 1.952 1.00 93.50 173 PHE A C 1
ATOM 1362 O O . PHE A 1 173 ? 12.484 11.648 2.330 1.00 93.50 173 PHE A O 1
ATOM 1369 N N . SER A 1 174 ? 10.928 10.110 1.831 1.00 92.12 174 SER A N 1
ATOM 1370 C CA . SER A 1 174 ? 11.813 8.960 1.700 1.00 92.12 174 SER A CA 1
ATOM 1371 C C . SER A 1 174 ? 12.126 8.768 0.223 1.00 92.12 174 SER A C 1
ATOM 1373 O O . SER A 1 174 ? 11.217 8.784 -0.612 1.00 92.12 174 SER A O 1
ATOM 1375 N N . PHE A 1 175 ? 13.403 8.584 -0.093 1.00 92.69 175 PHE A N 1
ATOM 1376 C CA . PHE A 1 175 ? 13.861 8.376 -1.460 1.00 92.69 175 PHE A CA 1
ATOM 1377 C C . PHE A 1 175 ? 14.142 6.901 -1.716 1.00 92.69 175 PHE A C 1
ATOM 1379 O O . PHE A 1 175 ? 14.667 6.202 -0.851 1.00 92.69 175 PHE A O 1
ATOM 1386 N N . PHE A 1 176 ? 13.790 6.459 -2.916 1.00 93.88 176 PHE A N 1
ATOM 1387 C CA . PHE A 1 176 ? 14.002 5.106 -3.401 1.00 93.88 176 PHE A CA 1
ATOM 1388 C C . PHE A 1 176 ? 14.576 5.173 -4.806 1.00 93.88 176 PHE A C 1
ATOM 1390 O O . PHE A 1 176 ? 14.200 6.032 -5.601 1.00 93.88 176 PHE A O 1
ATOM 1397 N N . TRP A 1 177 ? 15.436 4.231 -5.136 1.00 92.81 177 TRP A N 1
ATOM 1398 C CA . TRP A 1 177 ? 15.791 3.923 -6.508 1.00 92.81 177 TRP A CA 1
ATOM 1399 C C . TRP A 1 177 ? 14.982 2.731 -6.964 1.00 92.81 177 TRP A C 1
ATOM 1401 O O . TRP A 1 177 ? 14.795 1.793 -6.196 1.00 92.81 177 TRP A O 1
ATOM 1411 N N . ALA A 1 178 ? 14.514 2.774 -8.203 1.00 94.31 178 ALA A N 1
ATOM 1412 C CA . ALA A 1 178 ? 13.853 1.652 -8.838 1.00 94.31 178 ALA A CA 1
ATOM 1413 C C . ALA A 1 178 ? 14.520 1.364 -10.181 1.00 94.31 178 ALA A C 1
ATOM 1415 O O . ALA A 1 178 ? 14.566 2.233 -11.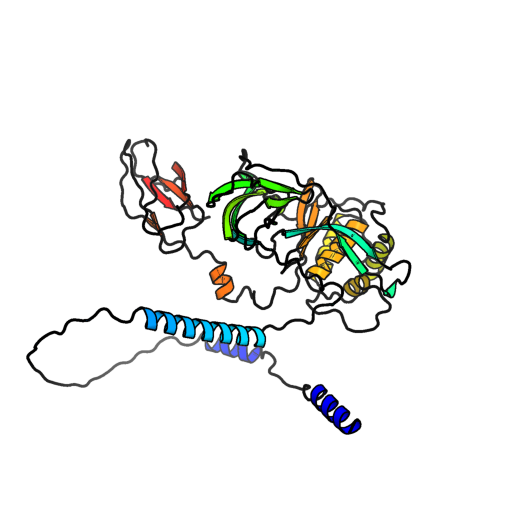055 1.00 94.31 178 ALA A O 1
ATOM 1416 N N . ASP A 1 179 ? 15.043 0.150 -10.322 1.00 92.50 179 ASP A N 1
ATOM 1417 C CA . ASP A 1 179 ? 15.454 -0.417 -11.600 1.00 92.50 179 ASP A CA 1
ATOM 1418 C C . ASP A 1 179 ? 14.255 -1.184 -12.176 1.00 92.50 179 ASP A C 1
ATOM 1420 O O . ASP A 1 179 ? 13.805 -2.166 -11.584 1.00 92.50 179 ASP A O 1
ATOM 1424 N N . TYR A 1 180 ? 13.738 -0.740 -13.323 1.00 92.88 180 TYR A N 1
ATOM 1425 C CA . TYR A 1 180 ? 12.658 -1.410 -14.046 1.00 92.88 180 TYR A CA 1
ATOM 1426 C C . TYR A 1 180 ? 13.187 -2.065 -15.316 1.00 92.88 180 TYR A C 1
ATOM 1428 O O . TYR A 1 180 ? 13.982 -1.473 -16.052 1.00 92.88 180 TYR A O 1
ATOM 1436 N N . LYS A 1 181 ? 12.702 -3.271 -15.608 1.00 90.44 181 LYS A N 1
ATOM 1437 C CA . LYS A 1 181 ? 12.995 -3.999 -16.844 1.00 90.44 181 LYS A CA 1
ATOM 1438 C C . LYS A 1 181 ? 11.698 -4.453 -17.502 1.00 90.44 181 LYS A C 1
ATOM 1440 O O . LYS A 1 181 ? 10.957 -5.252 -16.932 1.00 90.44 181 LYS A O 1
ATOM 1445 N N . PHE A 1 182 ? 11.459 -3.971 -18.718 1.00 88.12 182 PHE A N 1
ATOM 1446 C CA . PHE A 1 182 ? 10.261 -4.278 -19.498 1.00 88.12 182 PHE A CA 1
ATOM 1447 C C . PHE A 1 182 ? 10.547 -5.406 -20.479 1.00 88.12 182 PHE A C 1
ATOM 1449 O O . PHE A 1 182 ? 11.491 -5.339 -21.264 1.00 88.12 182 PHE A O 1
ATOM 1456 N N . LYS A 1 183 ? 9.732 -6.459 -20.436 1.00 82.81 183 LYS A N 1
ATOM 1457 C CA . LYS A 1 183 ? 9.925 -7.650 -21.276 1.00 82.81 183 LYS A CA 1
ATOM 1458 C C . LYS A 1 183 ? 9.203 -7.596 -22.616 1.00 82.81 183 LYS A C 1
ATOM 1460 O O . LYS A 1 183 ? 9.537 -8.390 -23.485 1.00 82.81 183 LYS A O 1
ATOM 1465 N N . TYR A 1 184 ? 8.230 -6.702 -22.770 1.00 82.88 184 TYR A N 1
ATOM 1466 C CA . TYR A 1 184 ? 7.347 -6.642 -23.934 1.00 82.88 184 TYR A CA 1
ATOM 1467 C C . TYR A 1 184 ? 7.021 -5.182 -24.285 1.00 82.88 184 TYR A C 1
ATOM 1469 O O . TYR A 1 184 ? 6.898 -4.368 -23.359 1.00 82.88 184 TYR A O 1
ATOM 1477 N N . PRO A 1 185 ? 6.843 -4.848 -25.578 1.00 83.00 185 PRO A N 1
ATOM 1478 C CA . PRO A 1 185 ? 6.278 -3.569 -25.990 1.00 83.00 185 PRO A CA 1
ATOM 1479 C C . PRO A 1 185 ? 4.840 -3.437 -25.481 1.00 83.00 185 PRO A C 1
ATOM 1481 O O . PRO A 1 185 ? 4.214 -4.411 -25.046 1.00 83.00 185 PRO A O 1
ATOM 1484 N N . GLY A 1 186 ? 4.301 -2.225 -25.529 1.00 83.81 186 GLY A N 1
ATOM 1485 C CA . GLY A 1 186 ? 2.918 -1.993 -25.137 1.00 83.81 186 GLY A CA 1
ATOM 1486 C C . GLY A 1 186 ? 2.565 -0.523 -25.006 1.00 83.81 186 GLY A C 1
ATOM 1487 O O . GLY A 1 186 ? 3.425 0.329 -24.802 1.00 83.81 186 GLY A O 1
ATOM 1488 N N . ASN A 1 187 ? 1.265 -0.238 -25.074 1.00 84.31 187 ASN A N 1
ATOM 1489 C CA . ASN A 1 187 ? 0.758 1.130 -24.968 1.00 84.31 187 ASN A CA 1
ATOM 1490 C C . ASN A 1 187 ? 1.028 1.731 -23.583 1.00 84.31 187 ASN A C 1
ATOM 1492 O O . ASN A 1 187 ? 1.372 2.904 -23.483 1.00 84.31 187 ASN A O 1
ATOM 1496 N N . TYR A 1 188 ? 0.887 0.923 -22.527 1.00 88.44 188 TYR A N 1
ATOM 1497 C CA . TYR A 1 188 ? 1.112 1.331 -21.142 1.00 88.44 188 TYR A CA 1
ATOM 1498 C C . TYR A 1 188 ? 1.569 0.133 -20.312 1.00 88.44 188 TYR A C 1
ATOM 1500 O O . TYR A 1 188 ? 0.819 -0.829 -20.156 1.00 88.44 188 TYR A O 1
ATOM 1508 N N . GLN A 1 189 ? 2.768 0.212 -19.740 1.00 89.88 189 GLN A N 1
ATOM 1509 C CA . GLN A 1 189 ? 3.266 -0.758 -18.768 1.00 89.88 189 GLN A CA 1
ATOM 1510 C C . GLN A 1 189 ? 3.195 -0.184 -17.362 1.00 89.88 189 GLN A C 1
ATOM 1512 O O . GLN A 1 189 ? 3.608 0.951 -17.135 1.00 89.88 189 GLN A O 1
ATOM 1517 N N . VAL A 1 190 ? 2.695 -0.973 -16.409 1.00 91.19 190 VAL A N 1
ATOM 1518 C CA . VAL A 1 190 ? 2.665 -0.580 -14.995 1.00 91.19 190 VAL A CA 1
ATOM 1519 C C . VAL A 1 190 ? 4.096 -0.408 -14.487 1.00 91.19 190 VAL A C 1
ATOM 1521 O O . VAL A 1 190 ? 4.958 -1.262 -14.713 1.00 91.19 190 VAL A O 1
ATOM 1524 N N . LEU A 1 191 ? 4.323 0.687 -13.768 1.00 93.81 191 LEU A N 1
ATOM 1525 C CA . LEU A 1 191 ? 5.499 0.929 -12.948 1.00 93.81 191 LEU A CA 1
ATOM 1526 C C . LEU A 1 191 ? 5.126 0.641 -11.489 1.00 93.81 191 LEU A C 1
ATOM 1528 O O . LEU A 1 191 ? 4.401 1.447 -10.891 1.00 93.81 191 LEU A O 1
ATOM 1532 N N . PRO A 1 192 ? 5.584 -0.486 -10.907 1.00 94.81 192 PRO A N 1
ATOM 1533 C CA . PRO A 1 192 ? 5.427 -0.744 -9.482 1.00 94.81 192 PRO A CA 1
ATOM 1534 C C . PRO A 1 192 ? 5.832 0.473 -8.644 1.00 94.81 192 PRO A C 1
ATOM 1536 O O . PRO A 1 192 ? 6.830 1.127 -8.924 1.00 94.81 192 PRO A O 1
ATOM 1539 N N . GLY A 1 193 ? 5.039 0.810 -7.631 1.00 95.56 193 GLY A N 1
ATOM 1540 C CA . GLY A 1 193 ? 5.277 1.976 -6.783 1.00 95.56 193 GLY A CA 1
ATOM 1541 C C . GLY A 1 193 ? 5.542 1.633 -5.326 1.00 95.56 193 GLY A C 1
ATOM 1542 O O . GLY A 1 193 ? 5.247 0.537 -4.866 1.00 95.56 193 GLY A O 1
ATOM 1543 N N . VAL A 1 194 ? 6.051 2.602 -4.569 1.00 96.31 194 VAL A N 1
ATOM 1544 C CA . VAL A 1 194 ? 6.363 2.426 -3.136 1.00 96.31 194 VAL A CA 1
ATOM 1545 C C . VAL A 1 194 ? 5.296 3.023 -2.219 1.00 96.31 194 VAL A C 1
ATOM 1547 O O . VAL A 1 194 ? 5.106 2.567 -1.096 1.00 96.31 194 VAL A O 1
ATOM 1550 N N . ALA A 1 195 ? 4.597 4.055 -2.693 1.00 97.00 195 ALA A N 1
ATOM 1551 C CA . ALA A 1 195 ? 3.619 4.816 -1.927 1.00 97.00 195 ALA A CA 1
ATOM 1552 C C . ALA A 1 195 ? 2.619 5.506 -2.868 1.00 97.00 195 ALA A C 1
ATOM 1554 O O . ALA A 1 195 ? 2.914 5.719 -4.049 1.00 97.00 195 ALA A O 1
ATOM 1555 N N . PRO A 1 196 ? 1.431 5.873 -2.378 1.00 95.88 196 PRO A N 1
ATOM 1556 C CA . PRO A 1 196 ? 0.547 6.778 -3.083 1.00 95.88 196 PRO A CA 1
ATOM 1557 C C . PRO A 1 196 ? 1.116 8.188 -3.096 1.00 95.88 196 PRO A C 1
ATOM 1559 O O . PRO A 1 196 ? 1.857 8.581 -2.197 1.00 95.88 196 PRO A O 1
ATOM 1562 N N . ARG A 1 197 ? 0.766 8.959 -4.130 1.00 93.69 197 ARG A N 1
ATOM 1563 C CA . ARG A 1 197 ? 1.289 10.317 -4.346 1.00 93.69 197 ARG A CA 1
ATOM 1564 C C . ARG A 1 197 ? 2.826 10.393 -4.339 1.00 93.69 197 ARG A C 1
ATOM 1566 O O . ARG A 1 197 ? 3.367 11.457 -4.065 1.00 93.69 197 ARG A O 1
ATOM 1573 N N . MET A 1 198 ? 3.519 9.290 -4.627 1.00 95.38 198 MET A N 1
ATOM 1574 C CA . MET A 1 198 ? 4.957 9.321 -4.889 1.00 95.38 198 MET A CA 1
ATOM 1575 C C . MET A 1 198 ? 5.239 10.120 -6.166 1.00 95.38 198 MET A C 1
ATOM 1577 O O . MET A 1 198 ? 4.350 10.274 -6.994 1.00 95.38 198 MET A O 1
ATOM 1581 N N . PHE A 1 199 ? 6.460 10.598 -6.364 1.00 94.25 199 PHE A N 1
ATOM 1582 C CA . PHE A 1 199 ? 6.855 11.265 -7.606 1.00 94.25 199 PHE A CA 1
ATOM 1583 C C . PHE A 1 199 ? 8.190 10.724 -8.092 1.00 94.25 199 PHE A C 1
ATOM 1585 O O . PHE A 1 199 ? 9.065 10.405 -7.288 1.00 94.25 199 PHE A O 1
ATOM 1592 N N . PHE A 1 200 ? 8.361 10.666 -9.409 1.00 94.12 200 PHE A N 1
ATOM 1593 C CA . PHE A 1 200 ? 9.670 10.451 -10.007 1.00 94.12 200 PHE A CA 1
ATOM 1594 C C . PHE A 1 200 ? 10.419 11.778 -10.047 1.00 94.12 200 PHE A C 1
ATOM 1596 O O . PHE A 1 200 ? 9.879 12.783 -10.507 1.00 94.12 200 PHE A O 1
ATOM 1603 N N . THR A 1 201 ? 11.647 11.786 -9.547 1.00 89.56 201 THR A N 1
ATOM 1604 C CA . THR A 1 201 ? 12.470 13.000 -9.456 1.00 89.56 201 THR A CA 1
ATOM 1605 C C . THR A 1 201 ? 13.587 13.009 -10.485 1.00 89.56 201 THR A C 1
ATOM 1607 O O . THR A 1 201 ? 13.942 14.072 -10.982 1.00 89.56 201 THR A O 1
ATOM 1610 N N . GLU A 1 202 ? 14.104 11.832 -10.837 1.00 87.50 202 GLU A N 1
ATOM 1611 C CA . GLU A 1 202 ? 15.249 11.680 -11.732 1.00 87.50 202 GLU A CA 1
ATOM 1612 C C . GLU A 1 202 ? 15.123 10.397 -12.555 1.00 87.50 202 GLU A C 1
ATOM 1614 O O . GLU A 1 202 ? 14.574 9.395 -12.086 1.00 87.50 202 GLU A O 1
ATOM 1619 N N . LEU A 1 203 ? 15.664 10.441 -13.770 1.00 86.69 203 LEU A N 1
ATOM 1620 C CA . LEU A 1 203 ? 15.875 9.306 -14.661 1.00 86.69 203 LEU A CA 1
ATOM 1621 C C . LEU A 1 203 ? 17.382 9.227 -14.923 1.00 86.69 203 LEU A C 1
ATOM 1623 O O . LEU A 1 203 ? 17.931 10.128 -15.549 1.00 86.69 203 LEU A O 1
ATOM 1627 N N . ILE A 1 204 ? 18.045 8.189 -14.410 1.00 77.62 204 ILE A N 1
ATOM 1628 C CA . ILE A 1 204 ? 19.509 8.056 -14.500 1.00 77.62 204 ILE A CA 1
ATOM 1629 C C . ILE A 1 204 ? 19.932 7.374 -15.795 1.00 77.62 204 ILE A C 1
ATOM 1631 O O . ILE A 1 204 ? 20.905 7.780 -16.423 1.00 77.62 204 ILE A O 1
ATOM 1635 N N . SER A 1 205 ? 19.252 6.293 -16.167 1.00 68.69 205 SER A N 1
ATOM 1636 C CA . SER A 1 205 ? 19.672 5.460 -17.290 1.00 68.69 205 SER A CA 1
ATOM 1637 C C . SER A 1 205 ? 18.484 4.902 -18.056 1.00 68.69 205 SER A C 1
ATOM 1639 O O . SER A 1 205 ? 17.390 4.744 -17.507 1.00 68.69 205 SER A O 1
ATOM 1641 N N . GLY A 1 206 ? 18.740 4.613 -19.333 1.00 64.88 206 GLY A N 1
ATOM 1642 C CA . GLY A 1 206 ? 17.762 4.157 -20.314 1.00 64.88 206 GLY A CA 1
ATOM 1643 C C . GLY A 1 206 ? 17.466 5.236 -21.353 1.00 64.88 206 GLY A C 1
ATOM 1644 O O . GLY A 1 206 ? 17.185 6.384 -21.014 1.00 64.88 206 GLY A O 1
ATOM 1645 N N . ARG A 1 207 ? 17.528 4.870 -22.637 1.00 66.44 207 ARG A N 1
ATOM 1646 C CA . ARG A 1 207 ? 17.029 5.727 -23.714 1.00 66.44 207 ARG A CA 1
ATOM 1647 C C . ARG A 1 207 ? 15.516 5.553 -23.752 1.00 66.44 207 ARG A C 1
ATOM 1649 O O . ARG A 1 207 ? 15.025 4.548 -24.252 1.00 66.44 207 ARG A O 1
ATOM 1656 N N . ILE A 1 208 ? 14.806 6.498 -23.149 1.00 74.00 208 ILE A N 1
ATOM 1657 C CA . ILE A 1 208 ? 13.359 6.605 -23.313 1.00 74.00 208 ILE A CA 1
ATOM 1658 C C . ILE A 1 208 ? 13.112 7.144 -24.722 1.00 74.00 208 ILE A C 1
ATOM 1660 O O . ILE A 1 208 ? 13.741 8.127 -25.125 1.00 74.00 208 ILE A O 1
ATOM 1664 N N . GLU A 1 209 ? 12.259 6.465 -25.482 1.00 79.06 209 GLU A N 1
ATOM 1665 C CA . GLU A 1 209 ? 11.931 6.872 -26.846 1.00 79.06 209 GLU A CA 1
ATOM 1666 C C . GLU A 1 209 ? 11.220 8.246 -26.819 1.00 79.06 209 GLU A C 1
ATOM 1668 O O . GLU A 1 209 ? 10.566 8.585 -25.823 1.00 79.06 209 GLU A O 1
ATOM 1673 N N . PRO A 1 210 ? 11.376 9.098 -27.852 1.00 78.75 210 PRO A N 1
ATOM 1674 C CA . PRO A 1 210 ? 10.863 10.472 -27.846 1.00 78.75 210 PRO A CA 1
ATOM 1675 C C . PRO A 1 210 ? 9.363 10.610 -27.577 1.00 78.75 210 PRO A C 1
ATOM 1677 O O . PRO A 1 210 ? 8.928 11.672 -27.134 1.00 78.75 210 PRO A O 1
ATOM 1680 N N . GLU A 1 211 ? 8.574 9.572 -27.821 1.00 83.19 211 GLU A N 1
ATOM 1681 C CA . GLU A 1 211 ? 7.128 9.475 -27.622 1.00 83.19 211 GLU A CA 1
ATOM 1682 C C . GLU A 1 211 ? 6.733 8.795 -26.306 1.00 83.19 211 GLU A C 1
ATOM 1684 O O . GLU A 1 211 ? 5.622 9.014 -25.820 1.00 83.19 211 GLU A O 1
ATOM 1689 N N . THR A 1 212 ? 7.637 8.050 -25.666 1.00 85.12 212 THR A N 1
ATOM 1690 C CA . THR A 1 212 ? 7.365 7.412 -24.377 1.00 85.12 212 THR A CA 1
ATOM 1691 C C . THR A 1 212 ? 7.174 8.474 -23.289 1.00 85.12 212 THR A C 1
ATOM 1693 O O . THR A 1 212 ? 7.978 9.396 -23.105 1.00 85.12 212 THR A O 1
ATOM 1696 N N . ARG A 1 213 ? 6.087 8.359 -22.526 1.00 91.00 213 ARG A N 1
ATOM 1697 C CA . ARG A 1 213 ? 5.747 9.265 -21.421 1.00 91.00 213 ARG A CA 1
ATOM 1698 C C . ARG A 1 213 ? 5.472 8.483 -20.147 1.00 91.00 213 ARG A C 1
ATOM 1700 O O . ARG A 1 213 ? 5.167 7.291 -20.175 1.00 91.00 213 ARG A O 1
ATOM 1707 N N . LEU A 1 214 ? 5.562 9.186 -19.022 1.00 93.50 214 LEU A N 1
ATOM 1708 C CA . LEU A 1 214 ? 5.052 8.700 -17.749 1.00 93.50 214 LEU A CA 1
ATOM 1709 C C . LEU A 1 214 ? 3.588 9.099 -17.620 1.00 93.50 214 LEU A C 1
ATOM 1711 O O . LEU A 1 214 ? 3.202 10.229 -17.923 1.00 93.50 214 LEU A O 1
ATOM 1715 N N . TRP A 1 215 ? 2.793 8.180 -17.102 1.00 94.50 215 TRP A N 1
ATOM 1716 C CA . TRP A 1 215 ? 1.370 8.358 -16.884 1.00 94.50 215 TRP A CA 1
ATOM 1717 C C . TRP A 1 215 ? 1.007 7.975 -15.462 1.00 94.50 215 TRP A C 1
ATOM 1719 O O . TRP A 1 215 ? 1.721 7.220 -14.801 1.00 94.50 215 TRP A O 1
ATOM 1729 N N . LYS A 1 216 ? -0.118 8.497 -14.991 1.00 94.69 216 LYS A N 1
ATOM 1730 C CA . LYS A 1 216 ? -0.648 8.228 -13.661 1.00 94.69 216 LYS A CA 1
ATOM 1731 C C . LYS A 1 216 ? -2.168 8.131 -13.703 1.00 94.69 216 LYS A C 1
ATOM 1733 O O . LYS A 1 216 ? -2.811 8.959 -14.349 1.00 94.69 216 LYS A O 1
ATOM 1738 N N . ASP A 1 217 ? -2.735 7.163 -12.995 1.00 93.00 217 ASP A N 1
ATOM 1739 C CA . ASP A 1 217 ? -4.181 7.072 -12.781 1.00 93.00 217 ASP A CA 1
ATOM 1740 C C . ASP A 1 217 ? -4.639 7.815 -11.501 1.00 93.00 217 ASP A C 1
ATOM 1742 O O . ASP A 1 217 ? -3.858 8.446 -10.780 1.00 93.00 217 ASP A O 1
ATOM 1746 N N . SER A 1 218 ? -5.936 7.754 -11.198 1.00 91.38 218 SER A N 1
ATOM 1747 C CA . SER A 1 218 ? -6.517 8.339 -9.978 1.00 91.38 218 SER A CA 1
ATOM 1748 C C . SER A 1 218 ? -6.171 7.572 -8.692 1.00 91.38 218 SER A C 1
ATOM 1750 O O . SER A 1 218 ? -6.314 8.113 -7.593 1.00 91.38 218 SER A O 1
ATOM 1752 N N . ASN A 1 219 ? -5.702 6.328 -8.812 1.00 91.94 219 ASN A N 1
ATOM 1753 C CA . ASN A 1 219 ? -5.284 5.477 -7.704 1.00 91.94 219 ASN A CA 1
ATOM 1754 C C . ASN A 1 219 ? -3.794 5.619 -7.369 1.00 91.94 219 ASN A C 1
ATOM 1756 O O . ASN A 1 219 ? -3.272 4.914 -6.499 1.00 91.94 219 ASN A O 1
ATOM 1760 N N . ASP A 1 220 ? -3.119 6.577 -7.997 1.00 94.75 220 ASP A N 1
ATOM 1761 C CA . ASP A 1 220 ? -1.686 6.798 -7.880 1.00 94.75 220 ASP A CA 1
ATOM 1762 C C . ASP A 1 220 ? -0.836 5.616 -8.370 1.00 94.75 220 ASP A C 1
ATOM 1764 O O . ASP A 1 220 ? 0.270 5.419 -7.860 1.00 94.75 220 ASP A O 1
ATOM 1768 N N . ILE A 1 221 ? -1.338 4.822 -9.316 1.00 93.69 221 ILE A N 1
ATOM 1769 C CA . ILE A 1 221 ? -0.533 3.861 -10.069 1.00 93.69 221 ILE A CA 1
ATOM 1770 C C . ILE A 1 221 ? 0.092 4.576 -11.258 1.00 93.69 221 ILE A C 1
ATOM 1772 O O . ILE A 1 221 ? -0.554 5.376 -11.940 1.00 93.69 221 ILE A O 1
ATOM 1776 N N . TYR A 1 222 ? 1.377 4.306 -11.464 1.00 94.56 222 TYR A N 1
ATOM 1777 C CA . TYR A 1 222 ? 2.157 4.898 -12.534 1.00 94.56 222 TYR A CA 1
ATOM 1778 C C . TYR A 1 222 ? 2.303 3.914 -13.681 1.00 94.56 222 TYR A C 1
ATOM 1780 O O . TYR A 1 222 ? 2.375 2.703 -13.480 1.00 94.56 222 TYR A O 1
ATOM 1788 N N . TYR A 1 223 ? 2.374 4.462 -14.885 1.00 93.56 223 TYR A N 1
ATOM 1789 C CA . TYR A 1 223 ? 2.587 3.712 -16.106 1.00 93.56 223 TYR A CA 1
ATOM 1790 C C . TYR A 1 223 ? 3.654 4.399 -16.951 1.00 93.56 223 TYR A C 1
ATOM 1792 O O . TYR A 1 223 ? 3.870 5.606 -16.833 1.00 93.56 223 TYR A O 1
ATOM 1800 N N . ILE A 1 224 ? 4.295 3.638 -17.826 1.00 92.12 224 ILE A N 1
ATOM 1801 C CA . ILE A 1 224 ? 5.176 4.151 -18.870 1.00 92.12 224 ILE A CA 1
ATOM 1802 C C . ILE A 1 224 ? 4.699 3.650 -20.228 1.00 92.12 224 ILE A C 1
ATOM 1804 O O . ILE A 1 224 ? 4.324 2.485 -20.365 1.00 92.12 224 ILE A O 1
ATOM 1808 N N . GLY A 1 225 ? 4.681 4.531 -21.220 1.00 89.94 225 GLY A N 1
ATOM 1809 C CA . GLY A 1 225 ? 4.377 4.152 -22.592 1.00 89.94 225 GLY A CA 1
ATOM 1810 C C . GLY A 1 225 ? 4.005 5.334 -23.495 1.00 89.94 225 GLY A C 1
ATOM 1811 O O . GLY A 1 225 ? 3.927 6.470 -23.006 1.00 89.94 225 GLY A O 1
ATOM 1812 N N . PRO A 1 226 ? 3.777 5.087 -24.796 1.00 89.44 226 PRO A N 1
ATOM 1813 C CA . PRO A 1 226 ? 3.957 3.790 -25.462 1.00 89.44 226 PRO A CA 1
ATOM 1814 C C . PRO A 1 226 ? 5.426 3.333 -25.456 1.00 89.44 226 PRO A C 1
ATOM 1816 O O . PRO A 1 226 ? 6.329 4.156 -25.299 1.00 89.44 226 PRO A O 1
ATOM 1819 N N . LEU A 1 227 ? 5.636 2.017 -25.524 1.00 85.19 227 LEU A N 1
ATOM 1820 C CA . LEU A 1 227 ? 6.942 1.370 -25.666 1.00 85.19 227 LEU A CA 1
ATOM 1821 C C . LEU A 1 227 ? 6.960 0.584 -26.978 1.00 85.19 227 LEU A C 1
ATOM 1823 O O . LEU A 1 227 ? 6.180 -0.366 -27.115 1.00 85.19 227 LEU A O 1
ATOM 1827 N N . GLU A 1 228 ? 7.850 0.943 -27.901 1.00 81.75 228 GLU A N 1
ATOM 1828 C CA . GLU A 1 228 ? 7.997 0.248 -29.185 1.00 81.75 228 GLU A CA 1
ATOM 1829 C C . GLU A 1 228 ? 8.944 -0.956 -29.078 1.00 81.75 228 GLU A C 1
ATOM 1831 O O . GLU A 1 228 ? 8.736 -1.986 -29.724 1.00 81.75 228 GLU A O 1
ATOM 1836 N N . SER A 1 229 ? 9.956 -0.867 -28.209 1.00 74.12 229 SER A N 1
ATOM 1837 C CA . SER A 1 229 ? 11.004 -1.881 -28.088 1.00 74.12 229 SER A CA 1
ATOM 1838 C C . SER A 1 229 ? 10.807 -2.894 -26.949 1.00 74.12 229 SER A C 1
ATOM 1840 O O . SER A 1 229 ? 10.400 -2.585 -25.824 1.00 74.12 229 SER A O 1
ATOM 1842 N N . VAL A 1 230 ? 11.183 -4.143 -27.237 1.00 66.31 230 VAL A N 1
ATOM 1843 C CA . VAL A 1 230 ? 11.381 -5.223 -26.262 1.00 66.31 230 VAL A CA 1
ATOM 1844 C C . VAL A 1 230 ? 12.719 -5.009 -25.537 1.00 66.31 230 VAL A C 1
ATOM 1846 O O . VAL A 1 230 ? 13.757 -4.907 -26.178 1.00 66.31 230 VAL A O 1
ATOM 1849 N N . SER A 1 231 ? 12.724 -5.038 -24.198 1.00 70.50 231 SER A N 1
ATOM 1850 C CA . SER A 1 231 ? 13.921 -4.908 -23.339 1.00 70.50 231 SER A CA 1
ATOM 1851 C C . SER A 1 231 ? 14.423 -3.483 -23.049 1.00 70.50 231 SER A C 1
ATOM 1853 O O . SER A 1 231 ? 15.632 -3.243 -22.961 1.00 70.50 231 SER A O 1
ATOM 1855 N N . LEU A 1 232 ? 13.513 -2.551 -22.761 1.00 82.06 232 LEU A N 1
ATOM 1856 C CA . LEU A 1 232 ? 13.876 -1.300 -22.093 1.00 82.06 232 LEU A CA 1
ATOM 1857 C C . LEU A 1 232 ? 14.262 -1.568 -20.621 1.00 82.06 232 LEU A C 1
ATOM 1859 O O . LEU A 1 232 ? 13.545 -2.248 -19.881 1.00 82.06 232 LEU A O 1
ATOM 1863 N N . LYS A 1 233 ? 15.399 -1.012 -20.189 1.00 87.88 233 LYS A N 1
ATOM 1864 C CA . LYS A 1 233 ? 15.799 -0.920 -18.779 1.00 87.88 233 LYS A CA 1
ATOM 1865 C C . LYS A 1 233 ? 15.893 0.547 -18.400 1.00 87.88 233 LYS A C 1
ATOM 1867 O O . LYS A 1 233 ? 16.624 1.287 -19.056 1.00 87.88 233 LYS A O 1
ATOM 1872 N N . ILE A 1 234 ? 15.187 0.946 -17.350 1.00 90.19 234 ILE A N 1
ATOM 1873 C CA . ILE A 1 234 ? 15.273 2.308 -16.818 1.00 90.19 234 ILE A CA 1
ATOM 1874 C C . ILE A 1 234 ? 15.587 2.281 -15.332 1.00 90.19 234 ILE A C 1
ATOM 1876 O O . ILE A 1 234 ? 15.091 1.420 -14.604 1.00 90.19 234 ILE A O 1
ATOM 1880 N N . ARG A 1 235 ? 16.366 3.266 -14.886 1.00 91.31 235 ARG A N 1
ATOM 1881 C CA . ARG A 1 235 ? 16.575 3.538 -13.463 1.00 91.31 235 ARG A CA 1
ATOM 1882 C C . ARG A 1 235 ? 16.001 4.893 -13.101 1.00 91.31 235 ARG A C 1
ATOM 1884 O O . ARG A 1 235 ? 16.386 5.902 -13.691 1.00 91.31 235 ARG A O 1
ATOM 1891 N N . MET A 1 236 ? 15.116 4.922 -12.111 1.00 92.69 236 MET A N 1
ATOM 1892 C CA . MET A 1 236 ? 14.441 6.146 -11.682 1.00 92.69 236 MET A CA 1
ATOM 1893 C C . MET A 1 236 ? 14.581 6.381 -10.179 1.00 92.69 236 MET A C 1
ATOM 1895 O O . MET A 1 236 ? 14.515 5.432 -9.395 1.00 92.69 236 MET A O 1
ATOM 1899 N N . ARG A 1 237 ? 14.705 7.652 -9.776 1.00 93.69 237 ARG A N 1
ATOM 1900 C CA . ARG A 1 237 ? 14.593 8.065 -8.370 1.00 93.69 237 ARG A CA 1
ATOM 1901 C C . ARG A 1 237 ? 13.153 8.406 -8.039 1.00 93.69 237 ARG A C 1
ATOM 1903 O O . ARG A 1 237 ? 12.547 9.260 -8.688 1.00 93.69 237 ARG A O 1
ATOM 1910 N N . ILE A 1 238 ? 12.632 7.802 -6.987 1.00 95.56 238 ILE A N 1
ATOM 1911 C CA . ILE A 1 238 ? 11.279 7.978 -6.478 1.00 95.56 238 ILE A CA 1
ATOM 1912 C C . ILE A 1 238 ? 11.356 8.687 -5.135 1.00 95.56 238 ILE A C 1
ATOM 1914 O O . ILE A 1 238 ? 12.155 8.324 -4.278 1.00 95.56 238 ILE A O 1
ATOM 1918 N N . ALA A 1 239 ? 10.489 9.665 -4.934 1.00 95.81 239 ALA A N 1
ATOM 1919 C CA . ALA A 1 239 ? 10.256 10.281 -3.643 1.00 95.81 239 ALA A CA 1
ATOM 1920 C C . ALA A 1 239 ? 8.849 9.938 -3.163 1.00 95.81 239 ALA A C 1
ATOM 1922 O O . ALA A 1 239 ? 7.871 10.147 -3.882 1.00 95.81 239 ALA A O 1
ATOM 1923 N N . ALA A 1 240 ? 8.745 9.432 -1.942 1.00 95.75 240 ALA A N 1
ATOM 1924 C CA . ALA A 1 240 ? 7.487 9.111 -1.287 1.00 95.75 240 ALA A CA 1
ATOM 1925 C C . ALA A 1 240 ? 7.383 9.848 0.040 1.00 95.75 240 ALA A C 1
ATOM 1927 O O . ALA A 1 240 ? 8.374 9.988 0.750 1.00 95.75 240 ALA A O 1
ATOM 1928 N N . ASP A 1 241 ? 6.191 10.328 0.379 1.00 94.62 241 ASP A N 1
ATOM 1929 C CA . ASP A 1 241 ? 5.976 11.039 1.636 1.00 94.62 241 ASP A CA 1
ATOM 1930 C C . ASP A 1 241 ? 6.311 10.122 2.828 1.00 94.62 241 ASP A C 1
ATOM 1932 O O . ASP A 1 241 ? 5.791 9.006 2.921 1.00 94.62 241 ASP A O 1
ATOM 1936 N N . LYS A 1 242 ? 7.184 10.580 3.739 1.00 92.12 242 LYS A N 1
ATOM 1937 C CA . LYS A 1 242 ? 7.607 9.803 4.920 1.00 92.12 242 LYS A CA 1
ATOM 1938 C C . LYS A 1 242 ? 6.421 9.350 5.761 1.00 92.12 242 LYS A C 1
ATOM 1940 O O . LYS A 1 242 ? 6.441 8.249 6.309 1.00 92.12 242 LYS A O 1
ATOM 1945 N N . SER A 1 243 ? 5.375 10.172 5.813 1.00 91.75 243 SER A N 1
ATOM 1946 C CA . SER A 1 243 ? 4.170 9.884 6.579 1.00 91.75 243 SER A CA 1
ATOM 1947 C C . SER A 1 243 ? 3.445 8.611 6.162 1.00 91.75 243 SER A C 1
ATOM 1949 O O . SER A 1 243 ? 2.767 8.006 6.989 1.00 91.75 243 SER A O 1
ATOM 1951 N N . TYR A 1 244 ? 3.599 8.175 4.909 1.00 95.00 244 TYR A N 1
ATOM 1952 C CA . TYR A 1 244 ? 2.978 6.947 4.418 1.00 95.00 244 TYR A CA 1
ATOM 1953 C C . TYR A 1 244 ? 3.457 5.703 5.184 1.00 95.00 244 TYR A C 1
ATOM 1955 O O . TYR A 1 244 ? 2.707 4.736 5.347 1.00 95.00 244 TYR A O 1
ATOM 1963 N N . PHE A 1 245 ? 4.701 5.743 5.670 1.00 90.31 245 PHE A N 1
ATOM 1964 C CA . PHE A 1 245 ? 5.345 4.659 6.408 1.00 90.31 245 PHE A CA 1
ATOM 1965 C C . PHE A 1 245 ? 5.135 4.758 7.927 1.00 90.31 245 PHE A C 1
ATOM 1967 O O . PHE A 1 245 ? 5.584 3.887 8.673 1.00 90.31 245 PHE A O 1
ATOM 1974 N N . GLU A 1 246 ? 4.456 5.805 8.398 1.00 89.69 246 GLU A N 1
ATOM 1975 C CA . GLU A 1 246 ? 4.094 5.960 9.802 1.00 89.69 246 GLU A CA 1
ATOM 1976 C C . GLU A 1 246 ? 2.846 5.139 10.158 1.00 89.69 246 GLU A C 1
ATOM 1978 O O . GLU A 1 246 ? 2.093 4.665 9.306 1.00 89.69 246 GLU A O 1
ATOM 1983 N N . LYS A 1 247 ? 2.583 5.001 11.462 1.00 88.25 247 LYS A N 1
ATOM 1984 C CA . LYS A 1 247 ? 1.317 4.435 11.938 1.00 88.25 247 LYS A CA 1
ATOM 1985 C C . LYS A 1 247 ? 0.152 5.358 11.585 1.00 88.25 247 LYS A C 1
ATOM 1987 O O . LYS A 1 247 ? 0.249 6.581 11.711 1.00 88.25 247 LYS A O 1
ATOM 1992 N N . TYR A 1 248 ? -0.977 4.748 11.233 1.00 91.50 248 TYR A N 1
ATOM 1993 C CA . TYR A 1 248 ? -2.227 5.461 11.004 1.00 91.50 248 TYR A CA 1
ATOM 1994 C C . TYR A 1 248 ? -2.668 6.260 12.237 1.00 91.50 248 TYR A C 1
ATOM 1996 O O . TYR A 1 248 ? -2.436 5.860 13.381 1.00 91.50 248 TYR A O 1
ATOM 2004 N N . ARG A 1 249 ? -3.358 7.382 12.006 1.00 94.62 249 ARG A N 1
ATOM 2005 C CA . ARG A 1 249 ? -3.934 8.220 13.066 1.00 94.62 249 ARG A CA 1
ATOM 2006 C C . ARG A 1 249 ? -5.432 8.398 12.852 1.00 94.62 249 ARG A C 1
ATOM 2008 O O . ARG A 1 249 ? -5.867 9.172 12.005 1.00 94.62 249 ARG A O 1
ATOM 2015 N N . ILE A 1 250 ? -6.214 7.677 13.650 1.00 96.19 250 ILE A N 1
ATOM 2016 C CA . ILE A 1 250 ? -7.678 7.751 13.661 1.00 96.19 250 ILE A CA 1
ATOM 2017 C C . ILE A 1 250 ? -8.122 8.360 14.990 1.00 96.19 250 ILE A C 1
ATOM 2019 O O . ILE A 1 250 ? -7.742 7.883 16.061 1.00 96.19 250 ILE A O 1
ATOM 2023 N N . ARG A 1 251 ? -8.916 9.427 14.917 1.00 95.88 251 ARG A N 1
ATOM 2024 C CA . ARG A 1 251 ? -9.525 10.102 16.061 1.00 95.88 251 ARG A CA 1
ATOM 2025 C C . ARG A 1 251 ? -10.574 9.196 16.694 1.00 95.88 251 ARG A C 1
ATOM 2027 O O . ARG A 1 251 ? -11.253 8.418 16.020 1.00 95.88 251 ARG A O 1
ATOM 2034 N N . ASP A 1 252 ? -10.737 9.331 18.004 1.00 97.19 252 ASP A N 1
ATOM 2035 C CA . ASP A 1 252 ? -11.746 8.594 18.765 1.00 97.19 252 ASP A CA 1
ATOM 2036 C C . ASP A 1 252 ? -13.132 9.248 18.634 1.00 97.19 252 ASP A C 1
ATOM 2038 O O . ASP A 1 252 ? -13.737 9.680 19.607 1.00 97.19 252 ASP A O 1
ATOM 2042 N N . THR A 1 253 ? -13.618 9.386 17.399 1.00 96.25 253 THR A N 1
ATOM 2043 C CA . THR A 1 253 ? -14.931 9.973 17.100 1.00 96.25 253 THR A CA 1
ATOM 2044 C C . THR A 1 253 ? -15.982 8.892 16.849 1.00 96.25 253 THR A C 1
ATOM 2046 O O . THR A 1 253 ? -15.619 7.756 16.515 1.00 96.25 253 THR A O 1
ATOM 2049 N N . PRO A 1 254 ? -17.285 9.206 16.992 1.00 96.56 254 PRO A N 1
ATOM 2050 C CA . PRO A 1 254 ? -18.356 8.281 16.643 1.00 96.56 254 PRO A CA 1
ATOM 2051 C C . PRO A 1 254 ? -18.219 7.744 15.217 1.00 96.56 254 PRO A C 1
ATOM 2053 O O . PRO A 1 254 ? -17.751 8.432 14.307 1.00 96.56 254 PRO A O 1
ATOM 2056 N N . ILE A 1 255 ? -18.622 6.491 15.028 1.00 92.75 255 ILE A N 1
ATOM 2057 C CA . ILE A 1 255 ? -18.664 5.869 13.704 1.00 92.75 255 ILE A CA 1
ATOM 2058 C C . ILE A 1 255 ? -19.759 6.553 12.872 1.00 92.75 255 ILE A C 1
ATOM 2060 O O . ILE A 1 255 ? -20.880 6.687 13.363 1.00 92.75 255 ILE A O 1
ATOM 2064 N N . PRO A 1 256 ? -19.474 6.976 11.628 1.00 83.25 256 PRO A N 1
ATOM 2065 C CA . PRO A 1 256 ? -20.467 7.645 10.802 1.00 83.25 256 PRO A CA 1
ATOM 2066 C C . PRO A 1 256 ? -21.642 6.715 10.461 1.00 83.25 256 PRO A C 1
ATOM 2068 O O . PRO A 1 256 ? -21.473 5.546 10.088 1.00 83.25 256 PRO A O 1
ATOM 2071 N N . ASN A 1 257 ? -22.851 7.268 10.550 1.00 73.31 257 ASN A N 1
ATOM 2072 C CA . ASN A 1 257 ? -24.056 6.650 10.012 1.00 73.31 257 ASN A CA 1
ATOM 2073 C C . ASN A 1 257 ? -24.047 6.849 8.494 1.00 73.31 257 ASN A C 1
ATOM 2075 O O . ASN A 1 257 ? -24.121 7.976 8.019 1.00 73.31 257 ASN A O 1
ATOM 2079 N N . GLY A 1 258 ? -23.917 5.771 7.725 1.00 65.81 258 GLY A N 1
ATOM 2080 C CA . GLY A 1 258 ? -23.956 5.854 6.268 1.00 65.81 258 GLY A CA 1
ATOM 2081 C C . GLY A 1 258 ? -23.750 4.499 5.615 1.00 65.81 258 GLY A C 1
ATOM 2082 O O . GLY A 1 258 ? -22.847 3.765 6.015 1.00 65.81 258 GLY A O 1
ATOM 2083 N N . SER A 1 259 ? -24.587 4.187 4.629 1.00 68.06 259 SER A N 1
ATOM 2084 C CA . SER A 1 259 ? -24.365 3.064 3.722 1.00 68.06 259 SER A CA 1
ATOM 2085 C C . SER A 1 259 ? -23.522 3.542 2.549 1.00 68.06 259 SER A C 1
ATOM 2087 O O . SER A 1 259 ? -23.825 4.570 1.947 1.00 68.06 259 SER A O 1
ATOM 2089 N N . TRP A 1 260 ? -22.427 2.835 2.274 1.00 75.25 260 TRP A N 1
ATOM 2090 C CA . TRP A 1 260 ? -21.441 3.230 1.258 1.00 75.25 260 TRP A CA 1
ATOM 2091 C C . TRP A 1 260 ? -21.482 2.354 0.009 1.00 75.25 260 TRP A C 1
ATOM 2093 O O . TRP A 1 260 ? -20.854 2.696 -0.989 1.00 75.25 260 TRP A O 1
ATOM 2103 N N . TYR A 1 261 ? -22.181 1.220 0.070 1.00 82.19 261 TYR A N 1
ATOM 2104 C CA . TYR A 1 261 ? -22.390 0.312 -1.052 1.00 82.19 261 TYR A CA 1
ATOM 2105 C C . TYR A 1 261 ? -23.487 -0.712 -0.728 1.00 82.19 261 TYR A C 1
ATOM 2107 O O . TYR A 1 261 ? -23.827 -0.946 0.434 1.00 82.19 261 TYR A O 1
ATOM 2115 N N . ASP A 1 262 ? -24.019 -1.353 -1.767 1.00 81.56 262 ASP A N 1
ATOM 2116 C CA . ASP A 1 262 ? -25.068 -2.361 -1.637 1.00 81.56 262 ASP A CA 1
ATOM 2117 C C . ASP A 1 262 ? -24.583 -3.604 -0.862 1.00 81.56 262 ASP A C 1
ATOM 2119 O O . ASP A 1 262 ? -23.584 -4.230 -1.218 1.00 81.56 262 ASP A O 1
ATOM 2123 N N . GLY A 1 263 ? -25.295 -3.970 0.207 1.00 83.56 263 GLY A N 1
ATOM 2124 C CA . GLY A 1 263 ? -24.939 -5.095 1.083 1.00 83.56 263 GLY A CA 1
ATOM 2125 C C . GLY A 1 263 ? -24.017 -4.751 2.264 1.00 83.56 263 GLY A C 1
ATOM 2126 O O . GLY A 1 263 ? -23.658 -5.642 3.036 1.00 83.56 263 GLY A O 1
ATOM 2127 N N . ASP A 1 264 ? -23.674 -3.479 2.480 1.00 89.00 264 ASP A N 1
ATOM 2128 C CA . ASP A 1 264 ? -22.867 -3.048 3.631 1.00 89.00 264 ASP A CA 1
ATOM 2129 C C . ASP A 1 264 ? -23.479 -3.447 4.992 1.00 89.00 264 ASP A C 1
ATOM 2131 O O . ASP A 1 264 ? -22.762 -3.850 5.910 1.00 89.00 264 ASP A O 1
ATOM 2135 N N . HIS A 1 265 ? -24.809 -3.409 5.119 1.00 89.62 265 HIS A N 1
ATOM 2136 C CA . HIS A 1 265 ? -25.548 -3.820 6.314 1.00 89.62 265 HIS A CA 1
ATOM 2137 C C . HIS A 1 265 ? -25.318 -5.294 6.677 1.00 89.62 265 HIS A C 1
ATOM 2139 O O . HIS A 1 265 ? -25.322 -5.640 7.861 1.00 89.62 265 HIS A O 1
ATOM 2145 N N . ILE A 1 266 ? -25.074 -6.155 5.684 1.00 89.62 266 ILE A N 1
ATOM 2146 C CA . ILE A 1 266 ? -24.741 -7.570 5.882 1.00 89.62 266 ILE A CA 1
ATOM 2147 C C . ILE A 1 266 ? -23.357 -7.676 6.523 1.00 89.62 266 ILE A C 1
ATOM 2149 O O . ILE A 1 266 ? -23.197 -8.374 7.525 1.00 89.62 266 ILE A O 1
ATOM 2153 N N . ILE A 1 267 ? -22.380 -6.923 6.008 1.00 91.56 267 ILE A N 1
ATOM 2154 C CA . ILE A 1 267 ? -21.020 -6.866 6.559 1.00 91.56 267 ILE A CA 1
ATOM 2155 C C . ILE A 1 267 ? -21.031 -6.298 7.979 1.00 91.56 267 ILE A C 1
ATOM 2157 O O . ILE A 1 267 ? -20.480 -6.917 8.888 1.00 91.56 267 ILE A O 1
ATOM 2161 N N . ARG A 1 268 ? -21.713 -5.167 8.208 1.00 93.12 268 ARG A N 1
ATOM 2162 C CA . ARG A 1 268 ? -21.866 -4.560 9.545 1.00 93.12 268 ARG A CA 1
ATOM 2163 C C . ARG A 1 268 ? -22.510 -5.535 10.532 1.00 93.12 268 ARG A C 1
ATOM 2165 O O . ARG A 1 268 ? -22.076 -5.641 11.677 1.00 93.12 268 ARG A O 1
ATOM 2172 N N . SER A 1 269 ? -23.522 -6.276 10.085 1.00 92.69 269 SER A N 1
ATOM 2173 C CA . SER A 1 269 ? -24.213 -7.271 10.904 1.00 92.69 269 SER A CA 1
ATOM 2174 C C . SER A 1 269 ? -23.321 -8.473 11.224 1.00 92.69 269 SER A C 1
ATOM 2176 O O . SER A 1 269 ? -23.290 -8.904 12.374 1.00 92.69 269 SER A O 1
ATOM 2178 N N . ALA A 1 270 ? -22.539 -8.971 10.263 1.00 92.88 270 ALA A N 1
ATOM 2179 C CA . ALA A 1 270 ? -21.554 -10.027 10.501 1.00 92.88 270 ALA A CA 1
ATOM 2180 C C . ALA A 1 270 ? -20.463 -9.579 11.492 1.00 92.88 270 ALA A C 1
ATOM 2182 O O . ALA A 1 270 ? -20.138 -10.315 12.421 1.00 92.88 270 ALA A O 1
ATOM 2183 N N . VAL A 1 271 ? -19.960 -8.345 11.372 1.00 95.38 271 VAL A N 1
ATOM 2184 C CA . VAL A 1 271 ? -19.000 -7.766 12.330 1.00 95.38 271 VAL A CA 1
ATOM 2185 C C . VAL A 1 271 ? -19.602 -7.676 13.730 1.00 95.38 271 VAL A C 1
ATOM 2187 O O . VAL A 1 271 ? -18.971 -8.112 14.693 1.00 95.38 271 VAL A O 1
ATOM 2190 N N . LYS A 1 272 ? -20.842 -7.185 13.852 1.00 95.38 272 LYS A N 1
ATOM 2191 C CA . LYS A 1 272 ? -21.541 -7.097 15.141 1.00 95.38 272 LYS A CA 1
ATOM 2192 C C . LYS A 1 272 ? -21.719 -8.469 15.798 1.00 95.38 272 LYS A C 1
ATOM 2194 O O . LYS A 1 272 ? -21.564 -8.564 17.012 1.00 95.38 272 LYS A O 1
ATOM 2199 N N . ARG A 1 273 ? -22.030 -9.509 15.013 1.00 94.94 273 ARG A N 1
ATOM 2200 C CA . ARG A 1 273 ? -22.205 -10.889 15.500 1.00 94.94 273 ARG A CA 1
ATOM 2201 C C . ARG A 1 273 ? -20.892 -11.540 15.939 1.00 94.94 273 ARG A C 1
ATOM 2203 O O . ARG A 1 273 ? -20.867 -12.172 16.987 1.00 94.94 273 ARG A O 1
ATOM 2210 N N . HIS A 1 274 ? -19.826 -11.395 15.149 1.00 94.69 274 HIS A N 1
ATOM 2211 C CA . HIS A 1 274 ? -18.619 -12.231 15.285 1.00 94.69 274 HIS A CA 1
ATOM 2212 C C . HIS A 1 274 ? -17.408 -11.527 15.897 1.00 94.69 274 HIS A C 1
ATOM 2214 O O . HIS A 1 274 ? -16.457 -12.189 16.314 1.00 94.69 274 HIS A O 1
ATOM 2220 N N . ILE A 1 275 ? -17.405 -10.194 15.920 1.00 95.50 275 ILE A N 1
ATOM 2221 C CA . ILE A 1 275 ? -16.279 -9.391 16.419 1.00 95.50 275 ILE A CA 1
ATOM 2222 C C . ILE A 1 275 ? -16.727 -8.524 17.594 1.00 95.50 275 ILE A C 1
ATOM 2224 O O . ILE A 1 275 ? -16.047 -8.471 18.616 1.00 95.50 275 ILE A O 1
ATOM 2228 N N . GLY A 1 276 ? -17.875 -7.861 17.459 1.00 94.88 276 GLY A N 1
ATOM 2229 C CA . GLY A 1 276 ? -18.470 -7.047 18.510 1.00 94.88 276 GLY A CA 1
ATOM 2230 C C . GLY A 1 276 ? -19.033 -5.728 17.998 1.00 94.88 276 GLY A C 1
ATOM 2231 O O . GLY A 1 276 ? -19.004 -5.420 16.806 1.00 94.88 276 GLY A O 1
ATOM 2232 N N . ASN A 1 277 ? -19.571 -4.939 18.926 1.00 94.88 277 ASN A N 1
ATOM 2233 C CA . ASN A 1 277 ? -20.117 -3.622 18.632 1.00 94.88 277 ASN A CA 1
ATOM 2234 C C . ASN A 1 277 ? -19.124 -2.525 19.028 1.00 94.88 277 ASN A C 1
ATOM 2236 O O . ASN A 1 277 ? -18.594 -2.528 20.140 1.00 94.88 277 ASN A O 1
ATOM 2240 N N . PHE A 1 278 ? -18.915 -1.555 18.144 1.00 95.38 278 PHE A N 1
ATOM 2241 C CA . PHE A 1 278 ? -17.939 -0.487 18.333 1.00 95.38 278 PHE A CA 1
ATOM 2242 C C . PHE A 1 278 ? -18.645 0.863 18.333 1.00 95.38 278 PHE A C 1
ATOM 2244 O O . PHE A 1 278 ? -19.481 1.131 17.478 1.00 95.38 278 PHE A O 1
ATOM 2251 N N . ARG A 1 279 ? -18.312 1.719 19.304 1.00 94.19 279 ARG A N 1
ATOM 2252 C CA . ARG A 1 279 ? -18.894 3.069 19.404 1.00 94.19 279 ARG A CA 1
ATOM 2253 C C . ARG A 1 279 ? -18.108 4.110 18.611 1.00 94.19 279 ARG A C 1
ATOM 2255 O O . ARG A 1 279 ? -18.687 5.088 18.151 1.00 94.19 279 ARG A O 1
ATOM 2262 N N . THR A 1 280 ? -16.802 3.906 18.457 1.00 97.31 280 THR A N 1
ATOM 2263 C CA . THR A 1 280 ? -15.897 4.900 17.877 1.00 97.31 280 THR A CA 1
ATOM 2264 C C . THR A 1 280 ? -15.046 4.323 16.757 1.00 97.31 280 THR A C 1
ATOM 2266 O O . THR A 1 280 ? -14.750 3.123 16.720 1.00 97.31 280 THR A O 1
ATOM 2269 N N . ARG A 1 281 ? -14.631 5.202 15.841 1.00 96.62 281 ARG A N 1
ATOM 2270 C CA . ARG A 1 281 ? -13.802 4.871 14.678 1.00 96.62 281 ARG A CA 1
ATOM 2271 C C . ARG A 1 281 ? -12.477 4.243 15.089 1.00 96.62 281 ARG A C 1
ATOM 2273 O O . ARG A 1 281 ? -12.115 3.194 14.564 1.00 96.62 281 ARG A O 1
ATOM 2280 N N . LYS A 1 282 ? -11.788 4.846 16.061 1.00 97.00 282 LYS A N 1
ATOM 2281 C CA . LYS A 1 282 ? -10.506 4.343 16.565 1.00 97.00 282 LYS A CA 1
ATOM 2282 C C . LYS A 1 282 ? -10.636 2.931 17.138 1.00 97.00 282 LYS A C 1
ATOM 2284 O O . LYS A 1 282 ? -9.886 2.045 16.740 1.00 97.00 282 LYS A O 1
ATOM 2289 N N . LYS A 1 283 ? -11.622 2.694 18.016 1.00 97.62 283 LYS A N 1
ATOM 2290 C CA . LYS A 1 283 ? -11.846 1.368 18.617 1.00 97.62 283 LYS A CA 1
ATOM 2291 C C . LYS A 1 283 ? -12.168 0.308 17.570 1.00 97.62 283 LYS A C 1
ATOM 2293 O O . LYS A 1 283 ? -11.663 -0.804 17.692 1.00 97.62 283 LYS A O 1
ATOM 2298 N N . LEU A 1 284 ? -12.967 0.642 16.554 1.00 97.12 284 LEU A N 1
ATOM 2299 C CA . LEU A 1 284 ? -13.248 -0.263 15.439 1.00 97.12 284 LEU A CA 1
ATOM 2300 C C . LEU A 1 284 ? -11.958 -0.644 14.696 1.00 97.12 284 LEU A C 1
ATOM 2302 O O . LEU A 1 284 ? -11.663 -1.829 14.585 1.00 97.12 284 LEU A O 1
ATOM 2306 N N . VAL A 1 285 ? -11.184 0.339 14.219 1.00 97.12 285 VAL A N 1
ATOM 2307 C CA . VAL A 1 285 ? -9.964 0.085 13.428 1.00 97.12 285 VAL A CA 1
ATOM 2308 C C . VAL A 1 285 ? -8.944 -0.720 14.232 1.00 97.12 285 VAL A C 1
ATOM 2310 O O . VAL A 1 285 ? -8.467 -1.739 13.740 1.00 97.12 285 VAL A O 1
ATOM 2313 N N . ASP A 1 286 ? -8.664 -0.332 15.478 1.00 96.31 286 ASP A N 1
ATOM 2314 C CA . ASP A 1 286 ? -7.683 -1.024 16.325 1.00 96.31 286 ASP A CA 1
ATOM 2315 C C . ASP A 1 286 ? -8.116 -2.462 16.653 1.00 96.31 286 ASP A C 1
ATOM 2317 O O . ASP A 1 286 ? -7.301 -3.389 16.640 1.00 96.31 286 ASP A O 1
ATOM 2321 N N . SER A 1 287 ? -9.412 -2.671 16.909 1.00 97.62 287 SER A N 1
ATOM 2322 C CA . SER A 1 287 ? -9.947 -4.005 17.201 1.00 97.62 287 SER A CA 1
ATOM 2323 C C . SER A 1 287 ? -9.913 -4.902 15.974 1.00 97.62 287 SER A C 1
ATOM 2325 O O . SER A 1 287 ? -9.514 -6.058 16.085 1.00 97.62 287 SER A O 1
ATOM 2327 N N . LEU A 1 288 ? -10.275 -4.376 14.799 1.00 97.69 288 LEU A N 1
ATOM 2328 C CA . LEU A 1 288 ? -10.166 -5.110 13.542 1.00 97.69 288 LEU A CA 1
ATOM 2329 C C . LEU A 1 288 ? -8.706 -5.424 13.219 1.00 97.69 288 LEU A C 1
ATOM 2331 O O . LEU A 1 288 ? -8.399 -6.564 12.887 1.00 97.69 288 LEU A O 1
ATOM 2335 N N . PHE A 1 289 ? -7.794 -4.462 13.373 1.00 96.25 289 PHE A N 1
ATOM 2336 C CA . PHE A 1 289 ? -6.368 -4.683 13.146 1.00 96.25 289 PHE A CA 1
ATOM 2337 C C . PHE A 1 289 ? -5.862 -5.856 13.993 1.00 96.25 289 PHE A C 1
ATOM 2339 O O . PHE A 1 289 ? -5.311 -6.815 13.449 1.00 96.25 289 PHE A O 1
ATOM 2346 N N . LYS A 1 290 ? -6.138 -5.843 15.305 1.00 95.75 290 LYS A N 1
ATOM 2347 C CA . LYS A 1 290 ? -5.793 -6.945 16.216 1.00 95.75 290 LYS A CA 1
ATOM 2348 C C . LYS A 1 290 ? -6.473 -8.262 15.821 1.00 95.75 290 LYS A C 1
ATOM 2350 O O . LYS A 1 290 ? -5.842 -9.315 15.861 1.00 95.75 290 LYS A O 1
ATOM 2355 N N . TYR A 1 291 ? -7.745 -8.208 15.431 1.00 97.19 291 TYR A N 1
ATOM 2356 C CA . TYR A 1 291 ? -8.529 -9.375 15.033 1.00 97.19 291 TYR A CA 1
ATOM 2357 C C . TYR A 1 291 ? -7.938 -10.073 13.803 1.00 97.19 291 TYR A C 1
ATOM 2359 O O . TYR A 1 291 ? -7.671 -11.271 13.862 1.00 97.19 291 TYR A O 1
ATOM 2367 N N . PHE A 1 292 ? -7.655 -9.341 12.724 1.00 96.06 292 PHE A N 1
ATOM 2368 C CA . PHE A 1 292 ? -7.083 -9.912 11.499 1.00 96.06 292 PHE A CA 1
ATOM 2369 C C . PHE A 1 292 ? -5.643 -10.401 11.680 1.00 96.06 292 PHE A C 1
ATOM 2371 O O . PHE A 1 292 ? -5.272 -11.416 11.096 1.00 96.06 292 PHE A O 1
ATOM 2378 N N . HIS A 1 293 ? -4.846 -9.750 12.533 1.00 92.50 293 HIS A N 1
ATOM 2379 C CA . HIS A 1 293 ? -3.506 -10.244 12.869 1.00 92.50 293 HIS A CA 1
ATOM 2380 C C . HIS A 1 293 ? -3.531 -11.598 13.581 1.00 92.50 293 HIS A C 1
ATOM 2382 O O . HIS A 1 293 ? -2.585 -12.368 13.447 1.00 92.50 293 HIS A O 1
ATOM 2388 N N . SER A 1 294 ? -4.615 -11.915 14.296 1.00 94.00 294 SER A N 1
ATOM 2389 C CA . SER A 1 294 ? -4.769 -13.205 14.980 1.00 94.00 294 SER A CA 1
ATOM 2390 C C . SER A 1 294 ? -5.111 -14.374 14.050 1.00 94.00 294 SER A C 1
ATOM 2392 O O . SER A 1 294 ? -5.239 -15.505 14.518 1.00 94.00 294 SER A O 1
ATOM 2394 N N . PHE A 1 295 ? -5.287 -14.126 12.748 1.00 94.06 295 PHE A N 1
ATOM 2395 C CA . PHE A 1 295 ? -5.666 -15.175 11.808 1.00 94.06 295 PHE A CA 1
ATOM 2396 C C . PHE A 1 295 ? -4.545 -16.197 11.641 1.00 94.06 295 PHE A C 1
ATOM 2398 O O . PHE A 1 295 ? -3.369 -15.844 11.494 1.00 94.06 295 PHE A O 1
ATOM 2405 N N . LYS A 1 296 ? -4.930 -17.468 11.549 1.00 92.56 296 LYS A N 1
ATOM 2406 C CA . LYS A 1 296 ? -4.028 -18.539 11.134 1.00 92.56 296 LYS A CA 1
ATOM 2407 C C . LYS A 1 296 ? -3.805 -18.480 9.630 1.00 92.56 296 LYS A C 1
ATOM 2409 O O . LYS A 1 296 ? -4.723 -18.210 8.851 1.00 92.56 296 LYS A O 1
ATOM 2414 N N . VAL A 1 297 ? -2.571 -18.741 9.219 1.00 88.50 297 VAL A N 1
ATOM 2415 C CA . VAL A 1 297 ? -2.215 -18.894 7.809 1.00 88.50 297 VAL A CA 1
ATOM 2416 C C . VAL A 1 297 ? -2.526 -20.333 7.409 1.00 88.50 297 VAL A C 1
ATOM 2418 O O . VAL A 1 297 ? -1.653 -21.188 7.362 1.00 88.50 297 VAL A O 1
ATOM 2421 N N . GLU A 1 298 ? -3.807 -20.603 7.188 1.00 85.50 298 GLU A N 1
ATOM 2422 C CA . GLU A 1 298 ? -4.354 -21.909 6.816 1.00 85.50 298 GLU A CA 1
ATOM 2423 C C . GLU A 1 298 ? -5.442 -21.709 5.751 1.00 85.50 298 GLU A C 1
ATOM 2425 O O . GLU A 1 298 ? -6.067 -20.639 5.728 1.00 85.50 298 GLU A O 1
ATOM 2430 N N . PRO A 1 299 ? -5.687 -22.700 4.874 1.00 81.81 299 PRO A N 1
ATOM 2431 C CA . PRO A 1 299 ? -6.846 -22.659 3.995 1.00 81.81 299 PRO A CA 1
ATOM 2432 C C . PRO A 1 299 ? -8.141 -22.667 4.817 1.00 81.81 299 PRO A C 1
ATOM 2434 O O . PRO A 1 299 ? -8.188 -23.165 5.950 1.00 81.81 299 PRO A O 1
ATOM 2437 N N . LEU A 1 300 ? -9.206 -22.125 4.226 1.00 83.25 300 LEU A N 1
ATOM 2438 C CA . LEU A 1 300 ? -10.549 -22.260 4.781 1.00 83.25 300 LEU A CA 1
ATOM 2439 C C . LEU A 1 300 ? -10.952 -23.741 4.803 1.00 83.25 300 LEU A C 1
ATOM 2441 O O . LEU A 1 300 ? -10.600 -24.518 3.915 1.00 83.25 300 LEU A O 1
ATOM 2445 N N . THR A 1 301 ? -11.711 -24.135 5.818 1.00 84.81 301 THR A N 1
ATOM 2446 C CA . THR A 1 301 ? -12.141 -25.521 6.022 1.00 84.81 301 THR A CA 1
ATOM 2447 C C . THR A 1 301 ? -13.044 -25.964 4.871 1.00 84.81 301 THR A C 1
ATOM 2449 O O . THR A 1 301 ? -14.021 -25.289 4.550 1.00 84.81 301 THR A O 1
ATOM 2452 N N . ALA A 1 302 ? -12.750 -27.092 4.224 1.00 70.88 302 ALA A N 1
ATOM 2453 C CA . ALA A 1 302 ? -13.601 -27.614 3.156 1.00 70.88 302 ALA A CA 1
ATOM 2454 C C . ALA A 1 302 ? -14.963 -28.075 3.714 1.00 70.88 302 ALA A C 1
ATOM 2456 O O . ALA A 1 302 ? -15.021 -28.767 4.727 1.00 70.88 302 ALA A O 1
ATOM 2457 N N . GLY A 1 303 ? -16.065 -27.708 3.053 1.00 62.31 303 GLY A N 1
ATOM 2458 C CA . GLY A 1 303 ? -17.406 -28.186 3.404 1.00 62.31 303 GLY A CA 1
ATOM 2459 C C . GLY A 1 303 ? -18.535 -27.325 2.825 1.00 62.31 303 GLY A C 1
ATOM 2460 O O . GLY A 1 303 ? -18.296 -26.166 2.465 1.00 62.31 303 GLY A O 1
ATOM 2461 N N . PRO A 1 304 ? -19.769 -27.859 2.728 1.00 55.97 304 PRO A N 1
ATOM 2462 C CA . PRO A 1 304 ? -20.949 -27.093 2.345 1.00 55.97 304 PRO A CA 1
ATOM 2463 C C . PRO A 1 304 ? -21.309 -26.138 3.484 1.00 55.97 304 PRO A C 1
ATOM 2465 O O . PRO A 1 304 ? -22.162 -26.411 4.326 1.00 55.97 304 PRO A O 1
ATOM 2468 N N . SER A 1 305 ? -20.622 -25.005 3.542 1.00 63.19 305 SER A N 1
ATOM 2469 C CA . SER A 1 305 ? -21.021 -23.950 4.451 1.00 63.19 305 SER A CA 1
ATOM 2470 C C . SER A 1 305 ? -22.290 -23.302 3.913 1.00 63.19 305 SER A C 1
ATOM 2472 O O . SER A 1 305 ? -22.335 -22.843 2.774 1.00 63.19 305 SER A O 1
ATOM 2474 N N . ARG A 1 306 ? -23.328 -23.237 4.749 1.00 79.81 306 ARG A N 1
ATOM 2475 C CA . ARG A 1 306 ? -24.513 -22.407 4.481 1.00 79.81 306 ARG A CA 1
ATOM 2476 C C . ARG A 1 306 ? -24.195 -20.909 4.567 1.00 79.81 306 ARG A C 1
ATOM 2478 O O . ARG A 1 306 ? -25.067 -20.092 4.285 1.00 79.81 306 ARG A O 1
ATOM 2485 N N . LEU A 1 307 ? -22.977 -20.554 4.979 1.00 81.75 307 LEU A N 1
ATOM 2486 C CA . LEU A 1 307 ? -22.543 -19.180 5.160 1.00 81.75 307 LEU A CA 1
ATOM 2487 C C . LEU A 1 307 ? -21.810 -18.655 3.920 1.00 81.75 307 LEU A C 1
ATOM 2489 O O . LEU A 1 307 ? -21.018 -19.391 3.322 1.00 81.75 307 LEU A O 1
ATOM 2493 N N . PRO A 1 308 ? -21.994 -17.364 3.597 1.00 82.81 308 PRO A N 1
ATOM 2494 C CA . PRO A 1 308 ? -21.165 -16.667 2.624 1.00 82.81 308 PRO A CA 1
ATOM 2495 C C . PRO A 1 308 ? -19.665 -16.832 2.896 1.00 82.81 308 PRO A C 1
ATOM 2497 O O . PRO A 1 308 ? -19.234 -16.870 4.053 1.00 82.81 308 PRO A O 1
ATOM 2500 N N . VAL A 1 309 ? -18.845 -16.805 1.840 1.00 82.88 309 VAL A N 1
ATOM 2501 C CA . VAL A 1 309 ? -17.376 -16.940 1.948 1.00 82.88 309 VAL A CA 1
ATOM 2502 C C . VAL A 1 309 ? -16.779 -15.913 2.914 1.00 82.88 309 VAL A C 1
ATOM 2504 O O . VAL A 1 309 ? -15.956 -16.261 3.755 1.00 82.88 309 VAL A O 1
ATOM 2507 N N . PHE A 1 310 ? -17.230 -14.659 2.861 1.00 86.25 310 PHE A N 1
ATOM 2508 C CA . PHE A 1 310 ? -16.705 -13.615 3.743 1.00 86.25 310 PHE A CA 1
ATOM 2509 C C . PHE A 1 310 ? -16.997 -13.875 5.226 1.00 86.25 310 PHE A C 1
ATOM 2511 O O . PHE A 1 310 ? -16.168 -13.576 6.081 1.00 86.25 310 PHE A O 1
ATOM 2518 N N . GLU A 1 311 ? -18.166 -14.437 5.539 1.00 90.06 311 GLU A N 1
ATOM 2519 C CA . GLU A 1 311 ? -18.566 -14.710 6.918 1.00 90.06 311 GLU A CA 1
ATOM 2520 C C . GLU A 1 311 ? -17.794 -15.909 7.469 1.00 90.06 311 GLU A C 1
ATOM 2522 O O . GLU A 1 311 ? -17.385 -15.901 8.628 1.00 90.06 311 GLU A O 1
ATOM 2527 N N . ARG A 1 312 ? -17.479 -16.886 6.612 1.00 89.19 312 ARG A N 1
ATOM 2528 C CA . ARG A 1 312 ? -16.564 -17.978 6.958 1.00 89.19 312 ARG A CA 1
ATOM 2529 C C . ARG A 1 312 ? -15.167 -17.474 7.291 1.00 89.19 312 ARG A C 1
ATOM 2531 O O . ARG A 1 312 ? -14.622 -17.886 8.306 1.00 89.19 312 ARG A O 1
ATOM 2538 N N . ILE A 1 313 ? -14.615 -16.554 6.494 1.00 90.12 313 ILE A N 1
ATOM 2539 C CA . ILE A 1 313 ? -13.298 -15.955 6.772 1.00 90.12 313 ILE A CA 1
ATOM 2540 C C . ILE A 1 313 ? -13.285 -15.305 8.167 1.00 90.12 313 ILE A C 1
ATOM 2542 O O . ILE A 1 313 ? -12.318 -15.480 8.908 1.00 90.12 313 ILE A O 1
ATOM 2546 N N . LEU A 1 314 ? -14.360 -14.599 8.551 1.00 92.75 314 LEU A N 1
ATOM 2547 C CA . LEU A 1 314 ? -14.488 -14.035 9.901 1.00 92.75 314 LEU A CA 1
ATOM 2548 C C . LEU A 1 314 ? -14.498 -15.125 10.972 1.00 92.75 314 LEU A C 1
ATOM 2550 O O . LEU A 1 314 ? -13.679 -15.101 11.884 1.00 92.75 314 LEU A O 1
ATOM 2554 N N . ILE A 1 315 ? -15.412 -16.086 10.862 1.00 93.44 315 ILE A N 1
ATOM 2555 C CA . ILE A 1 315 ? -15.634 -17.090 11.908 1.00 93.44 315 ILE A CA 1
ATOM 2556 C C . ILE A 1 315 ? -14.415 -17.994 12.080 1.00 93.44 315 ILE A C 1
ATOM 2558 O O . ILE A 1 315 ? -13.972 -18.231 13.202 1.00 93.44 315 ILE A O 1
ATOM 2562 N N . GLU A 1 316 ? -13.864 -18.491 10.973 1.00 93.38 316 GLU A N 1
ATOM 2563 C CA . GLU A 1 316 ? -12.756 -19.441 11.000 1.00 93.38 316 GLU A CA 1
ATOM 2564 C C . GLU A 1 316 ? -11.439 -18.775 11.422 1.00 93.38 316 GLU A C 1
ATOM 2566 O O . GLU A 1 316 ? -10.554 -19.463 11.934 1.00 93.38 316 GLU A O 1
ATOM 2571 N N . LYS A 1 317 ? -11.299 -17.450 11.236 1.00 95.00 317 LYS A N 1
ATOM 2572 C CA . LYS A 1 317 ? -10.047 -16.697 11.448 1.00 95.00 317 LYS A CA 1
ATOM 2573 C C . LYS A 1 317 ? -8.866 -17.355 10.734 1.00 95.00 317 LYS A C 1
ATOM 2575 O O . LYS A 1 317 ? -7.773 -17.505 11.285 1.00 95.00 317 LYS A O 1
ATOM 2580 N N . ARG A 1 318 ? -9.110 -17.783 9.498 1.00 92.19 318 ARG A N 1
ATOM 2581 C CA . ARG A 1 318 ? -8.150 -18.450 8.617 1.00 92.19 318 ARG A CA 1
ATOM 2582 C C . ARG A 1 318 ? -8.066 -17.696 7.302 1.00 92.19 318 ARG A C 1
ATOM 2584 O O . ARG A 1 318 ? -9.063 -17.162 6.819 1.00 92.19 318 ARG A O 1
ATOM 2591 N N . GLY A 1 319 ? -6.868 -17.643 6.741 1.00 89.44 319 GLY A N 1
ATOM 2592 C CA . GLY A 1 319 ? -6.638 -17.112 5.405 1.00 89.44 319 GLY A CA 1
ATOM 2593 C C . GLY A 1 319 ? -5.310 -16.378 5.257 1.00 89.44 319 GLY A C 1
ATOM 2594 O O . GLY A 1 319 ? -4.693 -15.905 6.224 1.00 89.44 319 GLY A O 1
ATOM 2595 N N . VAL A 1 320 ? -4.887 -16.271 4.000 1.00 87.50 320 VAL A N 1
ATOM 2596 C CA . VAL A 1 320 ? -3.676 -15.555 3.580 1.00 87.50 320 VAL A CA 1
ATOM 2597 C C . VAL A 1 320 ? -3.906 -14.038 3.485 1.00 87.50 320 VAL A C 1
ATOM 2599 O O . VAL A 1 320 ? -5.000 -13.542 3.763 1.00 87.50 320 VAL A O 1
ATOM 2602 N N . CYS A 1 321 ? -2.879 -13.288 3.076 1.00 92.25 321 CYS A N 1
ATOM 2603 C CA . CYS A 1 321 ? -2.900 -11.824 2.970 1.00 92.25 321 CYS A CA 1
ATOM 2604 C C . CYS A 1 321 ? -4.101 -11.289 2.164 1.00 92.25 321 CYS A C 1
ATOM 2606 O O . CYS A 1 321 ? -4.787 -10.376 2.623 1.00 92.25 321 CYS A O 1
ATOM 2608 N N . ARG A 1 322 ? -4.441 -11.918 1.027 1.00 86.88 322 ARG A N 1
ATOM 2609 C CA . ARG A 1 322 ? -5.587 -11.536 0.175 1.00 86.88 322 ARG A CA 1
ATOM 2610 C C . ARG A 1 322 ? -6.923 -11.584 0.920 1.00 86.88 322 ARG A C 1
ATOM 2612 O O . ARG A 1 322 ? -7.668 -10.608 0.874 1.00 86.88 322 ARG A O 1
ATOM 2619 N N . HIS A 1 323 ? -7.187 -12.659 1.666 1.00 89.62 323 HIS A N 1
ATOM 2620 C CA . HIS A 1 323 ? -8.405 -12.828 2.470 1.00 89.62 323 HIS A CA 1
ATOM 2621 C C . HIS A 1 323 ? -8.548 -11.743 3.542 1.00 89.62 323 HIS A C 1
ATOM 2623 O O . HIS A 1 323 ? -9.634 -11.207 3.767 1.00 89.62 323 HIS A O 1
ATOM 2629 N N . ARG A 1 324 ? -7.437 -11.405 4.204 1.00 94.56 324 ARG A N 1
ATOM 2630 C CA . ARG A 1 324 ? -7.415 -10.382 5.254 1.00 94.56 324 ARG A CA 1
ATOM 2631 C C . ARG A 1 324 ? -7.651 -9.001 4.654 1.00 94.56 324 ARG A C 1
ATOM 2633 O O . ARG A 1 324 ? -8.540 -8.284 5.104 1.00 94.56 324 ARG A O 1
ATOM 2640 N N . ALA A 1 325 ? -6.900 -8.654 3.611 1.00 94.12 325 ALA A N 1
ATOM 2641 C CA . ALA A 1 325 ? -6.955 -7.342 2.978 1.00 94.12 325 ALA A CA 1
ATOM 2642 C C . ALA A 1 325 ? -8.323 -7.054 2.342 1.00 94.12 325 ALA A C 1
ATOM 2644 O O . ALA A 1 325 ? -8.875 -5.971 2.557 1.00 94.12 325 ALA A O 1
ATOM 2645 N N . ILE A 1 326 ? -8.909 -8.019 1.618 1.00 91.81 326 ILE A N 1
ATOM 2646 C CA . ILE A 1 326 ? -10.220 -7.835 0.979 1.00 91.81 326 ILE A CA 1
ATOM 2647 C C . ILE A 1 326 ? -11.319 -7.598 2.017 1.00 91.81 326 ILE A C 1
ATOM 2649 O O . ILE A 1 326 ? -12.121 -6.672 1.882 1.00 91.81 326 ILE A O 1
ATOM 2653 N N . LEU A 1 327 ? -11.324 -8.385 3.094 1.00 94.44 327 LEU A N 1
ATOM 2654 C CA . LEU A 1 327 ? -12.375 -8.334 4.098 1.00 94.44 327 LEU A CA 1
ATOM 2655 C C . LEU A 1 327 ? -12.228 -7.130 5.026 1.00 94.44 327 LEU A C 1
ATOM 2657 O O . LEU A 1 327 ? -13.220 -6.477 5.339 1.00 94.44 327 LEU A O 1
ATOM 2661 N N . PHE A 1 328 ? -11.001 -6.780 5.411 1.00 96.94 328 PHE A N 1
ATOM 2662 C CA . PHE A 1 328 ? -10.729 -5.560 6.166 1.00 96.94 328 PHE A CA 1
ATOM 2663 C C . PHE A 1 328 ? -11.137 -4.309 5.377 1.00 96.94 328 PHE A C 1
ATOM 2665 O O . PHE A 1 328 ? -11.809 -3.433 5.923 1.00 96.94 328 PHE A O 1
ATOM 2672 N N . THR A 1 329 ? -10.824 -4.265 4.075 1.00 95.75 329 THR A N 1
ATOM 2673 C CA . THR A 1 329 ? -11.272 -3.193 3.168 1.00 95.75 329 THR A CA 1
ATOM 2674 C C . THR A 1 329 ? -12.796 -3.127 3.107 1.00 95.75 329 THR A C 1
ATOM 2676 O O . THR A 1 329 ? -13.366 -2.047 3.252 1.00 95.75 329 THR A O 1
ATOM 2679 N N . ALA A 1 330 ? -13.469 -4.270 2.937 1.00 93.44 330 ALA A N 1
ATOM 2680 C CA . ALA A 1 330 ? -14.926 -4.336 2.869 1.00 93.44 330 ALA A CA 1
ATOM 2681 C C . ALA A 1 330 ? -15.599 -3.855 4.159 1.00 93.44 330 ALA A C 1
ATOM 2683 O O . ALA A 1 330 ? -16.539 -3.060 4.100 1.00 93.44 330 ALA A O 1
ATOM 2684 N N . ILE A 1 331 ? -15.090 -4.283 5.317 1.00 95.50 331 ILE A N 1
ATOM 2685 C CA . ILE A 1 331 ? -15.598 -3.870 6.626 1.00 95.50 331 ILE A CA 1
ATOM 2686 C C . ILE A 1 331 ? -15.403 -2.372 6.829 1.00 95.50 331 ILE A C 1
ATOM 2688 O O . ILE A 1 331 ? -16.364 -1.667 7.125 1.00 95.50 331 ILE A O 1
ATOM 2692 N N . LEU A 1 332 ? -14.187 -1.854 6.653 1.00 95.88 332 LEU A N 1
ATOM 2693 C CA . LEU A 1 332 ? -13.933 -0.436 6.889 1.00 95.88 332 LEU A CA 1
ATOM 2694 C C . LEU A 1 332 ? -14.680 0.459 5.892 1.00 95.88 332 LEU A C 1
ATOM 2696 O O . LEU A 1 332 ? -15.224 1.480 6.308 1.00 95.88 332 LEU A O 1
ATOM 2700 N N . LYS A 1 333 ? -14.835 0.052 4.625 1.00 93.75 333 LYS A N 1
ATOM 2701 C CA . LYS A 1 333 ? -15.759 0.738 3.707 1.00 93.75 333 LYS A CA 1
ATOM 2702 C C . LYS A 1 333 ? -17.198 0.694 4.197 1.00 93.75 333 LYS A C 1
ATOM 2704 O O . LYS A 1 333 ? -17.870 1.716 4.132 1.00 93.75 333 LYS A O 1
ATOM 2709 N N . ALA A 1 334 ? -17.664 -0.449 4.709 1.00 93.38 334 ALA A N 1
ATOM 2710 C CA . ALA A 1 334 ? -19.023 -0.558 5.232 1.00 93.38 334 ALA A CA 1
ATOM 2711 C C . ALA A 1 334 ? -19.241 0.456 6.357 1.00 93.38 334 ALA A C 1
ATOM 2713 O O . ALA A 1 334 ? -20.299 1.062 6.411 1.00 93.38 334 ALA A O 1
ATOM 2714 N N . TYR A 1 335 ? -18.225 0.708 7.188 1.00 94.31 335 TYR A N 1
ATOM 2715 C CA . TYR A 1 335 ? -18.224 1.711 8.260 1.00 94.31 335 TYR A CA 1
ATOM 2716 C C . TYR A 1 335 ? -17.813 3.134 7.832 1.00 94.31 335 TYR A C 1
ATOM 2718 O O . TYR A 1 335 ? -17.588 3.990 8.688 1.00 94.31 335 TYR A O 1
ATOM 2726 N N . GLY A 1 336 ? -17.734 3.407 6.529 1.00 93.12 336 GLY A N 1
ATOM 2727 C CA . GLY A 1 336 ? -17.518 4.746 5.981 1.00 93.12 336 GLY A CA 1
ATOM 2728 C C . GLY A 1 336 ? -16.102 5.283 6.027 1.00 93.12 336 GLY A C 1
ATOM 2729 O O . GLY A 1 336 ? -15.889 6.491 5.952 1.00 93.12 336 GLY A O 1
ATOM 2730 N N . PHE A 1 337 ? -15.116 4.402 6.140 1.00 94.31 337 PHE A N 1
ATOM 2731 C CA . PHE A 1 337 ? -13.727 4.794 5.988 1.00 94.31 337 PHE A CA 1
ATOM 2732 C C . PHE A 1 337 ? -13.358 4.854 4.510 1.00 94.31 337 PHE A C 1
ATOM 2734 O O . PHE A 1 337 ? -13.709 3.978 3.714 1.00 94.31 337 PHE A O 1
ATOM 2741 N N . LYS A 1 338 ? -12.564 5.862 4.154 1.00 94.50 338 LYS A N 1
ATOM 2742 C CA . LYS A 1 338 ? -11.870 5.894 2.873 1.00 94.50 338 LYS A CA 1
ATOM 2743 C C . LYS A 1 338 ? -10.673 4.947 2.963 1.00 94.50 338 LYS A C 1
ATOM 2745 O O . LYS A 1 338 ? -9.682 5.237 3.623 1.00 94.50 338 LYS A O 1
ATOM 2750 N N . ILE A 1 339 ? -10.809 3.785 2.340 1.00 96.19 339 ILE A N 1
ATOM 2751 C CA . ILE A 1 339 ? -9.821 2.705 2.328 1.00 96.19 339 ILE A CA 1
ATOM 2752 C C . ILE A 1 339 ? -9.788 2.068 0.941 1.00 96.19 339 ILE A C 1
ATOM 2754 O O . ILE A 1 339 ? -10.801 2.053 0.232 1.00 96.19 339 ILE A O 1
ATOM 2758 N N . ARG A 1 340 ? -8.631 1.536 0.559 1.00 96.12 340 ARG A N 1
ATOM 2759 C CA . ARG A 1 340 ? -8.453 0.749 -0.662 1.00 96.12 340 ARG A CA 1
ATOM 2760 C C . ARG A 1 340 ? -7.531 -0.435 -0.413 1.00 96.12 340 ARG A C 1
ATOM 2762 O O . ARG A 1 340 ? -6.686 -0.399 0.477 1.00 96.12 340 ARG A O 1
ATOM 2769 N N . MET A 1 341 ? -7.717 -1.482 -1.199 1.00 95.12 341 MET A N 1
ATOM 2770 C CA . MET A 1 341 ? -6.862 -2.660 -1.195 1.00 95.12 341 MET A CA 1
ATOM 2771 C C . MET A 1 341 ? -5.712 -2.436 -2.171 1.00 95.12 341 MET A C 1
ATOM 2773 O O . MET A 1 341 ? -5.931 -1.930 -3.270 1.00 95.12 341 MET A O 1
ATOM 2777 N N . VAL A 1 342 ? -4.506 -2.830 -1.781 1.00 95.00 342 VAL A N 1
ATOM 2778 C CA . VAL A 1 342 ? -3.312 -2.778 -2.625 1.00 95.00 342 VAL A CA 1
ATOM 2779 C C . VAL A 1 342 ? -2.678 -4.147 -2.654 1.00 95.00 342 VAL A C 1
ATOM 2781 O O . VAL A 1 342 ? -2.606 -4.817 -1.626 1.00 95.00 342 VAL A O 1
ATOM 2784 N N . PHE A 1 343 ? -2.252 -4.588 -3.827 1.00 91.94 343 PHE A N 1
ATOM 2785 C CA . PHE A 1 343 ? -1.724 -5.929 -3.973 1.00 91.94 343 PHE A CA 1
ATOM 2786 C C . PHE A 1 343 ? -0.826 -6.068 -5.197 1.00 91.94 343 PHE A C 1
ATOM 2788 O O . PHE A 1 343 ? -0.828 -5.245 -6.116 1.00 91.94 343 PHE A O 1
ATOM 2795 N N . ASN A 1 344 ? -0.048 -7.137 -5.166 1.00 88.56 344 ASN A N 1
ATOM 2796 C CA . ASN A 1 344 ? 0.808 -7.613 -6.236 1.00 88.56 344 ASN A CA 1
ATOM 2797 C C . ASN A 1 344 ? 0.685 -9.146 -6.305 1.00 88.56 344 ASN A C 1
ATOM 2799 O O . ASN A 1 344 ? -0.300 -9.735 -5.842 1.00 88.56 344 ASN A O 1
ATOM 2803 N N . ASP A 1 345 ? 1.666 -9.801 -6.910 1.00 82.19 345 ASP A N 1
ATOM 2804 C CA . ASP A 1 345 ? 1.643 -11.247 -7.119 1.00 82.19 345 ASP A CA 1
ATOM 2805 C C . ASP A 1 345 ? 1.789 -12.021 -5.801 1.00 82.19 345 ASP A C 1
ATOM 2807 O O . ASP A 1 345 ? 1.198 -13.089 -5.634 1.00 82.19 345 ASP A O 1
ATOM 2811 N N . VAL A 1 346 ? 2.502 -11.446 -4.832 1.00 82.81 346 VAL A N 1
ATOM 2812 C CA . VAL A 1 346 ? 2.967 -12.132 -3.619 1.00 82.81 346 VAL A CA 1
ATOM 2813 C C . VAL A 1 346 ? 2.259 -11.681 -2.343 1.00 82.81 346 VAL A C 1
ATOM 2815 O O . VAL A 1 346 ? 2.233 -12.422 -1.363 1.00 82.81 346 VAL A O 1
ATOM 2818 N N . HIS A 1 347 ? 1.690 -10.474 -2.326 1.00 90.75 347 HIS A N 1
ATOM 2819 C CA . HIS A 1 347 ? 1.120 -9.871 -1.128 1.00 90.75 347 HIS A CA 1
ATOM 2820 C C . HIS A 1 347 ? -0.073 -8.974 -1.424 1.00 90.75 347 HIS A C 1
ATOM 2822 O O . HIS A 1 347 ? -0.232 -8.420 -2.512 1.00 90.75 347 HIS A O 1
ATOM 2828 N N . ALA A 1 348 ? -0.912 -8.823 -0.406 1.00 91.31 348 ALA A N 1
ATOM 2829 C CA . ALA A 1 348 ? -2.032 -7.907 -0.398 1.00 91.31 348 ALA A CA 1
ATOM 2830 C C . ALA A 1 348 ? -2.134 -7.228 0.967 1.00 91.31 348 ALA A C 1
ATOM 2832 O O . ALA A 1 348 ? -2.104 -7.880 2.010 1.00 91.31 348 ALA A O 1
ATOM 2833 N N . PHE A 1 349 ? -2.298 -5.914 0.949 1.00 95.69 349 PHE A N 1
ATOM 2834 C CA . PHE A 1 349 ? -2.460 -5.070 2.122 1.00 95.69 349 PHE A CA 1
ATOM 2835 C C . PHE A 1 349 ? -3.528 -4.007 1.847 1.00 95.69 349 PHE A C 1
ATOM 2837 O O . PHE A 1 349 ? -4.204 -4.021 0.815 1.00 95.69 349 PHE A O 1
ATOM 2844 N N . THR A 1 350 ? -3.730 -3.093 2.791 1.00 97.31 350 THR A N 1
ATOM 2845 C CA . THR A 1 350 ? -4.714 -2.017 2.642 1.00 97.31 350 THR A CA 1
ATOM 2846 C C . THR A 1 350 ? -4.076 -0.655 2.869 1.00 97.31 350 THR A C 1
ATOM 2848 O O . THR A 1 350 ? -3.128 -0.524 3.637 1.00 97.31 350 THR A O 1
ATOM 2851 N N . GLU A 1 351 ? -4.584 0.368 2.195 1.00 98.00 351 GLU A N 1
ATOM 2852 C CA . GLU A 1 351 ? -4.246 1.763 2.457 1.00 98.00 351 GLU A CA 1
ATOM 2853 C C . GLU A 1 351 ? -5.465 2.446 3.064 1.00 98.00 351 GLU A C 1
ATOM 2855 O O . GLU A 1 351 ? -6.518 2.525 2.428 1.00 98.00 351 GLU A O 1
ATOM 2860 N N . LEU A 1 352 ? -5.322 2.942 4.290 1.00 97.12 352 LEU A N 1
ATOM 2861 C CA . LEU A 1 352 ? -6.355 3.690 4.998 1.00 97.12 352 LEU A CA 1
ATOM 2862 C C . LEU A 1 352 ? -6.091 5.186 4.828 1.00 97.12 352 LEU A C 1
ATOM 2864 O O . LEU A 1 352 ? -4.950 5.622 4.936 1.00 97.12 352 LEU A O 1
ATOM 2868 N N . PHE A 1 353 ? -7.123 5.980 4.562 1.00 96.81 353 PHE A N 1
ATOM 2869 C CA . PHE A 1 353 ? -7.020 7.434 4.597 1.00 96.81 353 PHE A CA 1
ATOM 2870 C C . PHE A 1 353 ? -7.287 7.910 6.028 1.00 96.81 353 PHE A C 1
ATOM 2872 O O . PHE A 1 353 ? -8.396 7.749 6.545 1.00 96.81 353 PHE A O 1
ATOM 2879 N N . ASP A 1 354 ? -6.249 8.417 6.685 1.00 95.50 354 ASP A N 1
ATOM 2880 C CA . ASP A 1 354 ? -6.271 8.786 8.097 1.00 95.50 354 ASP A CA 1
ATOM 2881 C C . ASP A 1 354 ? -6.870 10.185 8.339 1.00 95.50 354 ASP A C 1
ATOM 2883 O O . ASP A 1 354 ? -7.151 10.949 7.412 1.00 95.50 354 ASP A O 1
ATOM 2887 N N . ASP A 1 355 ? -7.064 10.552 9.609 1.00 95.50 355 ASP A N 1
ATOM 2888 C CA . ASP A 1 355 ? -7.645 11.853 9.978 1.00 95.50 355 ASP A CA 1
ATOM 2889 C C . ASP A 1 355 ? -6.652 13.025 9.870 1.00 95.50 355 ASP A C 1
ATOM 2891 O O . ASP A 1 355 ? -6.968 14.152 10.271 1.00 95.50 355 ASP A O 1
ATOM 2895 N N . GLN A 1 356 ? -5.448 12.765 9.352 1.00 93.88 356 GLN A N 1
ATOM 2896 C CA . GLN A 1 356 ? -4.484 13.782 8.936 1.00 93.88 356 GLN A CA 1
ATOM 2897 C C . GLN A 1 356 ? -4.541 14.040 7.424 1.00 93.88 356 GLN A C 1
ATOM 2899 O O . GLN A 1 356 ? -3.766 14.846 6.914 1.00 93.88 356 GLN A O 1
ATOM 2904 N N . GLY A 1 357 ? -5.457 13.384 6.703 1.00 94.88 357 GLY A N 1
ATOM 2905 C CA . GLY A 1 357 ? -5.610 13.549 5.261 1.00 94.88 357 GLY A CA 1
ATOM 2906 C C . GLY A 1 357 ? -4.546 12.806 4.454 1.00 94.88 357 GLY A C 1
ATOM 2907 O O . GLY A 1 357 ? -4.224 13.215 3.334 1.00 94.88 357 GLY A O 1
ATOM 2908 N N . ARG A 1 358 ? -3.977 11.736 5.018 1.00 95.00 358 ARG A N 1
ATOM 2909 C CA . ARG A 1 358 ? -2.879 10.974 4.419 1.00 95.00 358 ARG A CA 1
ATOM 2910 C C . ARG A 1 358 ? -3.331 9.546 4.161 1.00 95.00 358 ARG A C 1
ATOM 2912 O O . ARG A 1 358 ? -4.068 8.962 4.950 1.00 95.00 358 ARG A O 1
ATOM 2919 N N . TRP A 1 359 ? -2.864 8.965 3.063 1.00 96.94 359 TRP A N 1
ATOM 2920 C CA . TRP A 1 359 ? -2.900 7.514 2.925 1.00 96.94 359 TRP A CA 1
ATOM 2921 C C . TRP A 1 359 ? -1.803 6.917 3.798 1.00 96.94 359 TRP A C 1
ATOM 2923 O O . TRP A 1 359 ? -0.691 7.436 3.820 1.00 96.94 359 TRP A O 1
ATOM 2933 N N . VAL A 1 360 ? -2.110 5.828 4.487 1.00 95.38 360 VAL A N 1
ATOM 2934 C CA . VAL A 1 360 ? -1.171 5.098 5.342 1.00 95.38 360 VAL A CA 1
ATOM 2935 C C . VAL A 1 360 ? -1.327 3.607 5.104 1.00 95.38 360 VAL A C 1
ATOM 2937 O O . VAL A 1 360 ? -2.443 3.100 4.942 1.00 95.38 360 VAL A O 1
ATOM 2940 N N . ARG A 1 361 ? -0.199 2.900 5.071 1.00 95.31 361 ARG A N 1
ATOM 2941 C CA . ARG A 1 361 ? -0.182 1.453 4.869 1.00 95.31 361 ARG A CA 1
ATOM 2942 C C . ARG A 1 361 ? -0.691 0.729 6.114 1.00 95.31 361 ARG A C 1
ATOM 2944 O O . ARG A 1 361 ? -0.204 0.947 7.220 1.00 95.31 361 ARG A O 1
ATOM 2951 N N . VAL A 1 362 ? -1.608 -0.207 5.912 1.00 95.94 362 VAL A N 1
ATOM 2952 C CA . VAL A 1 362 ? -2.097 -1.144 6.922 1.00 95.94 362 VAL A CA 1
ATOM 2953 C C . VAL A 1 362 ? -1.887 -2.560 6.394 1.00 95.94 362 VAL A C 1
ATOM 2955 O O . VAL A 1 362 ? -2.664 -3.068 5.579 1.00 95.94 362 VAL A O 1
ATOM 2958 N N . ASP A 1 363 ? -0.799 -3.175 6.851 1.00 94.50 363 ASP A N 1
ATOM 2959 C CA . ASP A 1 363 ? -0.500 -4.586 6.619 1.00 94.50 363 ASP A CA 1
ATOM 2960 C C . ASP A 1 363 ? -1.132 -5.430 7.731 1.00 94.50 363 ASP A C 1
ATOM 2962 O O . ASP A 1 363 ? -1.039 -5.072 8.903 1.00 94.50 363 ASP A O 1
ATOM 2966 N N . LEU A 1 364 ? -1.804 -6.517 7.352 1.00 94.12 364 LEU A N 1
ATOM 2967 C CA . LEU A 1 364 ? -2.531 -7.426 8.244 1.00 94.12 364 LEU A CA 1
ATOM 2968 C C . LEU A 1 364 ? -1.810 -8.775 8.422 1.00 94.12 364 LEU A C 1
ATOM 2970 O O . LEU A 1 364 ? -2.368 -9.719 9.000 1.00 94.12 364 LEU A O 1
ATOM 2974 N N . GLY A 1 365 ? -0.596 -8.884 7.878 1.00 87.81 365 GLY A N 1
ATOM 2975 C CA . GLY A 1 365 ? 0.162 -10.122 7.778 1.00 87.81 365 GLY A CA 1
ATOM 2976 C C . GLY A 1 365 ? -0.450 -11.105 6.776 1.00 87.81 365 GLY A C 1
ATOM 2977 O O . GLY A 1 365 ? -1.284 -10.760 5.938 1.00 87.81 365 GLY A O 1
ATOM 2978 N N . GLY A 1 366 ? -0.041 -12.368 6.867 1.00 81.31 366 GLY A N 1
ATOM 2979 C CA . GLY A 1 366 ? -0.478 -13.433 5.967 1.00 81.31 366 GLY A CA 1
ATOM 2980 C C . GLY A 1 366 ? 0.624 -14.460 5.745 1.00 81.31 366 GLY A C 1
ATOM 2981 O O . GLY A 1 366 ? 1.619 -14.469 6.468 1.00 81.31 366 GLY A O 1
ATOM 2982 N N . ALA A 1 367 ? 0.440 -15.327 4.747 1.00 70.00 367 ALA A N 1
ATOM 2983 C CA . ALA A 1 367 ? 1.506 -16.214 4.303 1.00 70.00 367 ALA A CA 1
ATOM 2984 C C . ALA A 1 367 ? 2.658 -15.374 3.753 1.00 70.00 367 ALA A C 1
ATOM 2986 O O . ALA A 1 367 ? 2.496 -14.675 2.755 1.00 70.00 367 ALA A O 1
ATOM 2987 N N . VAL A 1 368 ? 3.818 -15.465 4.394 1.00 59.59 368 VAL A N 1
ATOM 2988 C CA . VAL A 1 368 ? 5.077 -15.183 3.712 1.00 59.59 368 VAL A CA 1
ATOM 2989 C C . VAL A 1 368 ? 5.338 -16.406 2.841 1.00 59.59 368 VAL A C 1
ATOM 2991 O O . VAL A 1 368 ? 5.228 -17.531 3.335 1.00 59.59 368 VAL A O 1
ATOM 2994 N N . LEU A 1 369 ? 5.607 -16.216 1.547 1.00 51.16 369 LEU A N 1
ATOM 2995 C CA . LEU A 1 369 ? 5.963 -17.335 0.672 1.00 51.16 369 LEU A CA 1
ATOM 2996 C C . LEU A 1 369 ? 7.086 -18.157 1.347 1.00 51.16 369 LEU A C 1
ATOM 2998 O O . LEU A 1 369 ? 8.053 -17.547 1.805 1.00 51.16 369 LEU A O 1
ATOM 3002 N N . PRO A 1 370 ? 6.974 -19.499 1.436 1.00 40.78 370 PRO A N 1
ATOM 3003 C CA . PRO A 1 370 ? 7.911 -20.346 2.185 1.00 40.78 370 PRO A CA 1
ATOM 3004 C C . PRO A 1 370 ? 9.385 -20.163 1.786 1.00 40.78 370 PRO A C 1
ATOM 3006 O O . PRO A 1 370 ? 10.278 -20.345 2.612 1.00 40.78 370 PRO A O 1
ATOM 3009 N N . ASP A 1 371 ? 9.641 -19.747 0.544 1.00 43.69 371 ASP A N 1
ATOM 3010 C CA . ASP A 1 371 ? 10.991 -19.506 0.019 1.00 43.69 371 ASP A CA 1
ATOM 3011 C C . ASP A 1 371 ? 11.583 -18.146 0.426 1.00 43.69 371 ASP A C 1
ATOM 3013 O O . ASP A 1 371 ? 12.754 -17.863 0.174 1.00 43.69 371 ASP A O 1
ATOM 3017 N N . ILE A 1 372 ? 10.803 -17.324 1.126 1.00 42.06 372 ILE A N 1
ATOM 3018 C CA . ILE A 1 372 ? 11.214 -16.055 1.731 1.00 42.06 372 ILE A CA 1
ATOM 3019 C C . ILE A 1 372 ? 11.200 -16.243 3.242 1.00 42.06 372 ILE A C 1
ATOM 3021 O O . ILE A 1 372 ? 10.567 -15.512 3.998 1.00 42.06 372 ILE A O 1
ATOM 3025 N N . ASN A 1 373 ? 11.886 -17.282 3.705 1.00 37.00 373 ASN A N 1
ATOM 3026 C CA . ASN A 1 373 ? 12.249 -17.357 5.105 1.00 37.00 373 ASN A CA 1
ATOM 3027 C C . ASN A 1 373 ? 13.202 -16.174 5.386 1.00 37.00 373 ASN A C 1
ATOM 3029 O O . ASN A 1 373 ? 14.273 -16.116 4.777 1.00 37.00 373 ASN A O 1
ATOM 3033 N N . PRO A 1 374 ? 12.857 -15.229 6.280 1.00 39.59 374 PRO A N 1
ATOM 3034 C CA . PRO A 1 374 ? 13.740 -14.116 6.627 1.00 39.59 374 PRO A CA 1
ATOM 3035 C C . PRO A 1 374 ? 15.058 -14.583 7.265 1.00 39.59 374 PRO A C 1
ATOM 3037 O O . PRO A 1 374 ? 16.000 -13.804 7.296 1.00 39.59 374 PRO A O 1
ATOM 3040 N N . ASN A 1 375 ? 15.145 -15.844 7.710 1.00 38.31 375 ASN A N 1
ATOM 3041 C CA . ASN A 1 375 ? 16.369 -16.495 8.188 1.00 38.31 375 ASN A CA 1
ATOM 3042 C C . ASN A 1 375 ? 17.075 -17.336 7.107 1.00 38.31 375 ASN A C 1
ATOM 3044 O O . ASN A 1 375 ? 18.092 -17.968 7.394 1.00 38.31 375 ASN A O 1
ATOM 3048 N N . ASN A 1 376 ? 16.548 -17.403 5.877 1.00 40.09 376 ASN A N 1
ATOM 3049 C CA . ASN A 1 376 ? 17.294 -17.979 4.765 1.00 40.09 376 ASN A CA 1
ATOM 3050 C C . ASN A 1 376 ? 18.390 -16.986 4.391 1.00 40.09 376 ASN A C 1
ATOM 3052 O O . ASN A 1 376 ? 18.126 -15.924 3.818 1.00 40.09 376 ASN A O 1
ATOM 3056 N N . SER A 1 377 ? 19.619 -17.339 4.756 1.00 39.81 377 SER A N 1
ATOM 3057 C CA . SER A 1 377 ? 20.799 -16.497 4.616 1.00 39.81 377 SER A CA 1
ATOM 3058 C C . SER A 1 377 ? 21.027 -16.030 3.184 1.00 39.81 377 SER A C 1
ATOM 3060 O O . SER A 1 377 ? 21.674 -15.012 3.024 1.00 39.81 377 SER A O 1
ATOM 3062 N N . ASP A 1 378 ? 20.464 -16.673 2.157 1.00 38.94 378 ASP A N 1
ATOM 3063 C CA . ASP A 1 378 ? 20.555 -16.204 0.771 1.00 38.94 378 ASP A CA 1
ATOM 3064 C C . ASP A 1 378 ? 19.559 -15.090 0.426 1.00 38.94 378 ASP A C 1
ATOM 3066 O O . ASP A 1 378 ? 19.932 -14.144 -0.262 1.00 38.94 378 ASP A O 1
ATOM 3070 N N . ALA A 1 379 ? 18.315 -15.145 0.912 1.00 36.66 379 ALA A N 1
ATOM 3071 C CA . ALA A 1 379 ? 17.362 -14.044 0.747 1.00 36.66 379 ALA A CA 1
ATOM 3072 C C . ALA A 1 379 ? 17.782 -12.850 1.615 1.00 36.66 379 ALA A C 1
ATOM 3074 O O . ALA A 1 379 ? 17.793 -11.719 1.138 1.00 36.66 379 ALA A O 1
ATOM 3075 N N . GLN A 1 380 ? 18.250 -13.128 2.838 1.00 34.56 380 GLN A N 1
ATOM 3076 C CA . GLN A 1 380 ? 18.816 -12.136 3.746 1.00 34.56 380 GLN A CA 1
ATOM 3077 C C . GLN A 1 380 ? 20.169 -11.590 3.249 1.00 34.56 380 GLN A C 1
ATOM 3079 O O . GLN A 1 380 ? 20.404 -10.403 3.386 1.00 34.56 380 GLN A O 1
ATOM 3084 N N . ARG A 1 381 ? 21.048 -12.378 2.605 1.00 34.91 381 ARG A N 1
ATOM 3085 C CA . ARG A 1 381 ? 22.288 -11.876 1.959 1.00 34.91 381 ARG A CA 1
ATOM 3086 C C . ARG A 1 381 ? 22.020 -11.092 0.683 1.00 34.91 381 ARG A C 1
ATOM 3088 O O . ARG A 1 381 ? 22.833 -10.244 0.333 1.00 34.91 381 ARG A O 1
ATOM 3095 N N . ARG A 1 382 ? 20.932 -11.391 -0.033 1.00 39.72 382 ARG A N 1
ATOM 3096 C CA . ARG A 1 382 ? 20.481 -10.588 -1.180 1.00 39.72 382 ARG A CA 1
ATOM 3097 C C . ARG A 1 382 ? 19.803 -9.292 -0.732 1.00 39.72 382 ARG A C 1
ATOM 3099 O O . ARG A 1 382 ? 19.842 -8.327 -1.481 1.00 39.72 382 ARG A O 1
ATOM 3106 N N . SER A 1 383 ? 19.199 -9.264 0.461 1.00 34.72 383 SER A N 1
ATOM 3107 C CA . SER A 1 383 ? 18.473 -8.103 0.994 1.00 34.72 383 SER A CA 1
ATOM 3108 C C . SER A 1 383 ? 19.245 -7.276 2.025 1.00 34.72 383 SER A C 1
ATOM 3110 O O . SER A 1 383 ? 18.857 -6.142 2.292 1.00 34.72 383 SER A O 1
ATOM 3112 N N . GLN A 1 384 ? 20.289 -7.819 2.653 1.00 31.25 384 GLN A N 1
ATOM 3113 C CA . GLN A 1 384 ? 21.175 -7.049 3.515 1.00 31.25 384 GLN A CA 1
ATOM 3114 C C . GLN A 1 384 ? 22.199 -6.348 2.632 1.00 31.25 384 GLN A C 1
ATOM 3116 O O . GLN A 1 384 ? 22.889 -7.025 1.863 1.00 31.25 384 GLN A O 1
ATOM 3121 N N . PRO A 1 385 ? 22.317 -5.013 2.726 1.00 35.62 385 PRO A N 1
ATOM 3122 C CA . PRO A 1 385 ? 23.402 -4.320 2.060 1.00 35.62 385 PRO A CA 1
ATOM 3123 C C . PRO A 1 385 ? 24.700 -4.945 2.567 1.00 35.62 385 PRO A C 1
ATOM 3125 O O . PRO A 1 385 ? 24.983 -4.919 3.768 1.00 35.62 385 PRO A O 1
ATOM 3128 N N . LYS A 1 386 ? 25.475 -5.566 1.667 1.00 39.34 386 LYS A N 1
ATOM 3129 C CA . LYS A 1 386 ? 26.854 -5.926 1.999 1.00 39.34 386 LYS A CA 1
ATOM 3130 C C . LYS A 1 386 ? 27.511 -4.634 2.495 1.00 39.34 386 LYS A C 1
ATOM 3132 O O . LYS A 1 386 ? 27.357 -3.620 1.812 1.00 39.34 386 LYS A O 1
ATOM 3137 N N . PRO A 1 387 ? 28.175 -4.622 3.666 1.00 35.97 387 PRO A N 1
ATOM 3138 C CA . PRO A 1 387 ? 28.851 -3.421 4.126 1.00 35.97 387 PRO A CA 1
ATOM 3139 C C . PRO A 1 387 ? 29.813 -2.991 3.023 1.00 35.97 387 PRO A C 1
ATOM 3141 O O . PRO A 1 387 ? 30.692 -3.756 2.624 1.00 35.97 387 PRO A O 1
ATOM 3144 N N . TYR A 1 388 ? 29.572 -1.805 2.472 1.00 44.16 388 TYR A N 1
ATOM 3145 C CA . TYR A 1 388 ? 30.381 -1.278 1.390 1.00 44.16 388 TYR A CA 1
ATOM 3146 C C . TYR A 1 388 ? 31.804 -1.088 1.913 1.00 44.16 388 TYR A C 1
ATOM 3148 O O . TYR A 1 388 ? 32.040 -0.293 2.824 1.00 44.16 388 TYR A O 1
ATOM 3156 N N . GLN A 1 389 ? 32.745 -1.858 1.373 1.00 39.91 389 GLN A N 1
ATOM 3157 C CA . GLN A 1 389 ? 34.163 -1.637 1.611 1.00 39.91 389 GLN A CA 1
ATOM 3158 C C . GLN A 1 389 ? 34.647 -0.627 0.580 1.00 39.91 389 GLN A C 1
ATOM 3160 O O . GLN A 1 389 ? 34.717 -0.924 -0.613 1.00 39.91 389 GLN A O 1
ATOM 3165 N N . TRP A 1 390 ? 34.921 0.576 1.070 1.00 49.69 390 TRP A N 1
ATOM 3166 C CA . TRP A 1 390 ? 35.481 1.673 0.301 1.00 49.69 390 TRP A CA 1
ATOM 3167 C C . TRP A 1 390 ? 36.959 1.783 0.629 1.00 49.69 390 TRP A C 1
ATOM 3169 O O . TRP A 1 390 ? 37.318 1.871 1.806 1.00 49.69 390 TRP A O 1
ATOM 3179 N N . ILE A 1 391 ? 37.807 1.823 -0.393 1.00 43.62 391 ILE A N 1
ATOM 3180 C CA . ILE A 1 391 ? 39.200 2.222 -0.217 1.00 43.62 391 ILE A CA 1
ATOM 3181 C C . ILE A 1 391 ? 39.307 3.652 -0.737 1.00 43.62 391 ILE A C 1
ATOM 3183 O O . ILE A 1 391 ? 39.200 3.914 -1.933 1.00 43.62 391 ILE A O 1
ATOM 3187 N N . LEU A 1 392 ? 39.477 4.593 0.192 1.00 49.72 392 LEU A N 1
ATOM 3188 C CA . LEU A 1 392 ? 39.935 5.938 -0.135 1.00 49.72 392 LEU A CA 1
ATOM 3189 C C . LEU A 1 392 ? 41.447 5.847 -0.336 1.00 49.72 392 LEU A C 1
ATOM 3191 O O . LEU A 1 392 ? 42.215 5.855 0.625 1.00 49.72 392 LEU A O 1
ATOM 3195 N N . THR A 1 393 ? 41.886 5.705 -1.581 1.00 41.66 393 THR A N 1
ATOM 3196 C CA . THR A 1 393 ? 43.314 5.720 -1.902 1.00 41.66 393 THR A CA 1
ATOM 3197 C C . THR A 1 393 ? 43.795 7.170 -1.951 1.00 41.66 393 THR A C 1
ATOM 3199 O O . THR A 1 393 ? 43.549 7.876 -2.928 1.00 41.66 393 THR A O 1
ATOM 3202 N N . GLY A 1 394 ? 44.464 7.621 -0.886 1.00 42.22 394 GLY A N 1
ATOM 3203 C CA . GLY A 1 394 ? 45.170 8.904 -0.848 1.00 42.22 394 GLY A CA 1
ATOM 3204 C C . GLY A 1 394 ? 45.097 9.601 0.511 1.00 42.22 394 GLY A C 1
ATOM 3205 O O . GLY A 1 394 ? 44.056 10.129 0.893 1.00 42.22 394 GLY A O 1
ATOM 3206 N N . ASN A 1 395 ? 46.225 9.681 1.222 1.00 43.72 395 ASN A N 1
ATOM 3207 C CA . ASN A 1 395 ? 46.410 10.654 2.303 1.00 43.72 395 ASN A CA 1
ATOM 3208 C C . ASN A 1 395 ? 46.635 12.041 1.680 1.00 43.72 395 ASN A C 1
ATOM 3210 O O . ASN A 1 395 ? 47.753 12.554 1.679 1.00 43.72 395 ASN A O 1
ATOM 3214 N N . THR A 1 396 ? 45.603 12.639 1.086 1.00 50.66 396 THR A N 1
ATOM 3215 C CA . THR A 1 396 ? 45.758 13.955 0.461 1.00 50.66 396 THR A CA 1
ATOM 3216 C C . THR A 1 396 ? 45.518 15.038 1.503 1.00 50.66 396 THR A C 1
ATOM 3218 O O . THR A 1 396 ? 44.381 15.358 1.838 1.00 50.66 396 THR A O 1
ATOM 3221 N N . ILE A 1 397 ? 46.600 15.623 2.019 1.00 55.50 397 ILE A N 1
ATOM 3222 C CA . ILE A 1 397 ? 46.533 16.883 2.766 1.00 55.50 397 ILE A CA 1
ATOM 3223 C C . ILE A 1 397 ? 46.110 17.971 1.773 1.00 55.50 397 ILE A C 1
ATOM 3225 O O . ILE A 1 397 ? 46.887 18.371 0.906 1.00 55.50 397 ILE A O 1
ATOM 3229 N N . LEU A 1 398 ? 44.866 18.435 1.877 1.00 55.88 398 LEU A N 1
ATOM 3230 C CA . LEU A 1 398 ? 44.329 19.476 1.004 1.00 55.88 398 LEU A CA 1
ATOM 3231 C C . LEU A 1 398 ? 44.775 20.857 1.488 1.00 55.88 398 LEU A C 1
ATOM 3233 O O . LEU A 1 398 ? 44.385 21.297 2.568 1.00 55.88 398 LEU A O 1
ATOM 3237 N N . LYS A 1 399 ? 45.576 21.565 0.682 1.00 55.56 399 LYS A N 1
ATOM 3238 C CA . LYS A 1 399 ? 45.887 22.982 0.925 1.00 55.56 399 LYS A CA 1
ATOM 3239 C C . LYS A 1 399 ? 44.794 23.871 0.325 1.00 55.56 399 LYS A C 1
ATOM 3241 O O . LYS A 1 399 ? 44.170 23.529 -0.678 1.00 55.56 399 LYS A O 1
ATOM 3246 N N . SER A 1 400 ? 44.578 25.034 0.940 1.00 49.59 400 SER A N 1
ATOM 3247 C CA . SER A 1 400 ? 43.631 26.054 0.466 1.00 49.59 400 SER A CA 1
ATOM 3248 C C . SER A 1 400 ? 43.836 26.358 -1.023 1.00 49.59 400 SER A C 1
ATOM 3250 O O . SER A 1 400 ? 44.956 26.636 -1.443 1.00 49.59 400 SER A O 1
ATOM 3252 N N . GLY A 1 401 ? 42.756 26.324 -1.807 1.00 55.31 401 GLY A N 1
ATOM 3253 C CA . GLY A 1 401 ? 42.778 26.613 -3.249 1.00 55.31 401 GLY A CA 1
ATOM 3254 C C . GLY A 1 401 ? 43.202 25.453 -4.155 1.00 55.31 401 GLY A C 1
ATOM 3255 O O . GLY A 1 401 ? 43.211 25.627 -5.372 1.00 55.31 401 GLY A O 1
ATOM 3256 N N . MET A 1 402 ? 43.516 24.272 -3.610 1.00 58.44 402 MET A N 1
ATOM 3257 C CA . MET A 1 402 ? 43.784 23.090 -4.430 1.00 58.44 402 MET A CA 1
ATOM 3258 C C . MET A 1 402 ? 42.486 22.477 -4.958 1.00 58.44 402 MET A C 1
ATOM 3260 O O . MET A 1 402 ? 41.571 22.170 -4.195 1.00 58.44 402 MET A O 1
ATOM 3264 N N . LYS A 1 403 ? 42.448 22.221 -6.268 1.00 55.75 403 LYS A N 1
ATOM 3265 C CA . LYS A 1 403 ? 41.548 21.215 -6.835 1.00 55.75 403 LYS A CA 1
ATOM 3266 C C . LYS A 1 403 ? 42.147 19.846 -6.530 1.00 55.75 403 LYS A C 1
ATOM 3268 O O . LYS A 1 403 ? 43.342 19.646 -6.727 1.00 55.75 403 LYS A O 1
ATOM 3273 N N . THR A 1 404 ? 41.331 18.921 -6.050 1.00 60.28 404 THR A N 1
ATOM 3274 C CA . THR A 1 404 ? 41.737 17.528 -5.863 1.00 60.28 404 THR A CA 1
ATOM 3275 C C . THR A 1 404 ? 40.708 16.625 -6.507 1.00 60.28 404 THR A C 1
ATOM 3277 O O . THR A 1 404 ? 39.525 16.959 -6.543 1.00 60.28 404 THR A O 1
ATOM 3280 N N . THR A 1 405 ? 41.170 15.463 -6.937 1.00 59.50 405 THR A N 1
ATOM 3281 C CA . THR A 1 405 ? 40.324 14.340 -7.321 1.00 59.50 405 THR A CA 1
ATOM 3282 C C . THR A 1 405 ? 40.360 13.323 -6.183 1.00 59.50 405 THR A C 1
ATOM 3284 O O . THR A 1 405 ? 41.418 13.096 -5.594 1.00 59.50 405 THR A O 1
ATOM 3287 N N . VAL A 1 406 ? 39.213 12.745 -5.826 1.00 62.41 406 VAL A N 1
ATOM 3288 C CA . VAL A 1 406 ? 39.131 11.664 -4.835 1.00 62.41 406 VAL A CA 1
ATOM 3289 C C . VAL A 1 406 ? 38.872 10.378 -5.590 1.00 62.41 406 VAL A C 1
ATOM 3291 O O . VAL A 1 406 ? 37.799 10.213 -6.145 1.00 62.41 406 VAL A O 1
ATOM 3294 N N . ARG A 1 407 ? 39.823 9.446 -5.606 1.00 60.19 407 ARG A N 1
ATOM 3295 C CA . ARG A 1 407 ? 39.539 8.115 -6.142 1.00 60.19 407 ARG A CA 1
ATOM 3296 C C . ARG A 1 407 ? 38.810 7.296 -5.084 1.00 60.19 407 ARG A C 1
ATOM 3298 O O . ARG A 1 407 ? 39.274 7.183 -3.950 1.00 60.19 407 ARG A O 1
ATOM 3305 N N . ILE A 1 408 ? 37.660 6.755 -5.466 1.00 61.88 408 ILE A N 1
ATOM 3306 C CA . ILE A 1 408 ? 36.839 5.899 -4.617 1.00 61.88 408 ILE A CA 1
ATOM 3307 C C . ILE A 1 408 ? 36.774 4.538 -5.290 1.00 61.88 408 ILE A C 1
ATOM 3309 O O . ILE A 1 408 ? 36.090 4.380 -6.296 1.00 61.88 408 ILE A O 1
ATOM 3313 N N . GLU A 1 409 ? 37.499 3.570 -4.738 1.00 58.12 409 GLU A N 1
ATOM 3314 C CA . GLU A 1 409 ? 37.450 2.186 -5.204 1.00 58.12 409 GLU A CA 1
ATOM 3315 C C . GLU A 1 409 ? 36.393 1.420 -4.404 1.00 58.12 409 GLU A C 1
ATOM 3317 O O . GLU A 1 409 ? 36.310 1.541 -3.173 1.00 58.12 409 GLU A O 1
ATOM 3322 N N . HIS A 1 410 ? 35.571 0.635 -5.102 1.00 56.88 410 HIS A N 1
ATOM 3323 C CA . HIS A 1 410 ? 34.543 -0.205 -4.498 1.00 56.88 410 HIS A CA 1
ATOM 3324 C C . HIS A 1 410 ? 34.726 -1.667 -4.918 1.00 56.88 410 HIS A C 1
ATOM 3326 O O . HIS A 1 410 ? 34.889 -1.991 -6.089 1.00 56.88 410 HIS A O 1
ATOM 3332 N N . VAL A 1 411 ? 34.654 -2.581 -3.950 1.00 50.22 411 VAL A N 1
ATOM 3333 C CA . VAL A 1 411 ? 34.873 -4.026 -4.186 1.00 50.22 411 VAL A CA 1
ATOM 3334 C C . VAL A 1 411 ? 33.584 -4.745 -4.638 1.00 50.22 411 VAL A C 1
ATOM 3336 O O . VAL A 1 411 ? 33.591 -5.908 -5.031 1.00 50.22 411 VAL A O 1
ATOM 3339 N N . THR A 1 412 ? 32.437 -4.064 -4.581 1.00 55.38 412 THR A N 1
ATOM 3340 C CA . THR A 1 412 ? 31.099 -4.605 -4.907 1.00 55.38 412 THR A CA 1
ATOM 3341 C C . THR A 1 412 ? 30.290 -3.585 -5.699 1.00 55.38 412 THR A C 1
ATOM 3343 O O . THR A 1 412 ? 30.723 -2.444 -5.777 1.00 55.38 412 THR A O 1
ATOM 3346 N N . THR A 1 413 ? 29.131 -3.950 -6.264 1.00 52.25 413 THR A N 1
ATOM 3347 C CA . THR A 1 413 ? 28.218 -2.988 -6.910 1.00 52.25 413 THR A CA 1
ATOM 3348 C C . THR A 1 413 ? 27.997 -1.789 -5.979 1.00 52.25 413 THR A C 1
ATOM 3350 O O . THR A 1 413 ? 27.532 -1.996 -4.854 1.00 52.25 413 THR A O 1
ATOM 3353 N N . PRO A 1 414 ? 28.382 -0.568 -6.381 1.00 54.28 414 PRO A N 1
ATOM 3354 C CA . PRO A 1 414 ? 28.341 0.575 -5.487 1.00 54.28 414 PRO A CA 1
ATOM 3355 C C . PRO A 1 414 ? 26.869 0.937 -5.212 1.00 54.28 414 PRO A C 1
ATOM 3357 O O . PRO A 1 414 ? 26.007 0.665 -6.058 1.00 54.28 414 PRO A O 1
ATOM 3360 N N . PRO A 1 415 ? 26.543 1.521 -4.041 1.00 52.88 415 PRO A N 1
ATOM 3361 C CA . PRO A 1 415 ? 25.186 1.971 -3.768 1.00 52.88 415 PRO A CA 1
ATOM 3362 C C . PRO A 1 415 ? 24.762 2.973 -4.838 1.00 52.88 415 PRO A C 1
ATOM 3364 O O . PRO A 1 415 ? 25.595 3.689 -5.389 1.00 52.88 415 PRO A O 1
ATOM 3367 N N . ALA A 1 416 ? 23.456 3.067 -5.091 1.00 50.72 416 ALA A N 1
ATOM 3368 C CA . ALA A 1 416 ? 22.889 4.016 -6.050 1.00 50.72 416 ALA A CA 1
ATOM 3369 C C . ALA A 1 416 ? 23.429 5.448 -5.914 1.00 50.72 416 ALA A C 1
ATOM 3371 O O . ALA A 1 416 ? 23.563 6.157 -6.904 1.00 50.72 416 ALA A O 1
ATOM 3372 N N . PHE A 1 417 ? 23.717 5.852 -4.682 1.00 59.66 417 PHE A N 1
ATOM 3373 C CA . PHE A 1 417 ? 24.473 7.038 -4.339 1.00 59.66 417 PHE A CA 1
ATOM 3374 C C . PHE A 1 417 ? 25.052 6.849 -2.939 1.00 59.66 417 PHE A C 1
ATOM 3376 O O . PHE A 1 417 ? 24.582 6.020 -2.155 1.00 59.66 417 PHE A O 1
ATOM 3383 N N . PHE A 1 418 ? 26.039 7.653 -2.594 1.00 68.00 418 PHE A N 1
ATOM 3384 C CA . PHE A 1 418 ? 26.501 7.782 -1.223 1.00 68.00 418 PHE A CA 1
ATOM 3385 C C . PHE A 1 418 ? 26.828 9.239 -0.935 1.00 68.00 418 PHE A C 1
ATOM 3387 O O . PHE A 1 418 ? 27.094 10.039 -1.833 1.00 68.00 418 PHE A O 1
ATOM 3394 N N . TRP A 1 419 ? 26.788 9.593 0.345 1.00 76.00 419 TRP A N 1
ATOM 3395 C CA . TRP A 1 419 ? 27.220 10.908 0.780 1.00 76.00 419 TRP A CA 1
ATOM 3396 C C . TRP A 1 419 ? 28.708 10.855 1.077 1.00 76.00 419 TRP A C 1
ATOM 3398 O O . TRP A 1 419 ? 29.140 10.201 2.027 1.00 76.00 419 TRP A O 1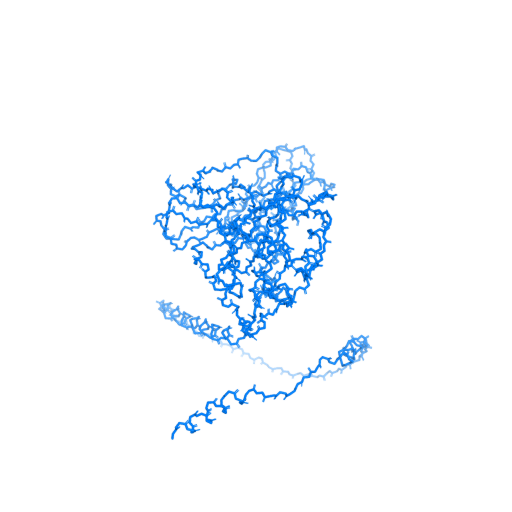
ATOM 3408 N N . LEU A 1 420 ? 29.490 11.579 0.291 1.00 78.31 420 LEU A N 1
ATOM 3409 C CA . LEU A 1 420 ? 30.874 11.854 0.620 1.00 78.31 420 LEU A CA 1
ATOM 3410 C C . LEU A 1 420 ? 30.898 13.113 1.490 1.00 78.31 420 LEU A C 1
ATOM 3412 O O . LEU A 1 420 ? 30.479 14.185 1.059 1.00 78.31 420 LEU A O 1
ATOM 3416 N N . ALA A 1 421 ? 31.336 12.996 2.738 1.00 80.25 421 ALA A N 1
ATOM 3417 C CA . ALA A 1 421 ? 31.479 14.135 3.630 1.00 80.25 421 ALA A CA 1
ATOM 3418 C C . ALA A 1 421 ? 32.942 14.534 3.743 1.00 80.25 421 ALA A C 1
ATOM 3420 O O . ALA A 1 421 ? 33.800 13.726 4.092 1.00 80.25 421 ALA A O 1
ATOM 3421 N N . LEU A 1 422 ? 33.204 15.810 3.503 1.00 80.88 422 LEU A N 1
ATOM 3422 C CA . LEU A 1 422 ? 34.454 16.435 3.881 1.00 80.88 422 LEU A CA 1
ATOM 3423 C C . LEU A 1 422 ? 34.368 16.810 5.360 1.00 80.88 422 LEU A C 1
ATOM 3425 O O . LEU A 1 422 ? 33.492 17.587 5.755 1.00 80.88 422 LEU A O 1
ATOM 3429 N N . VAL A 1 423 ? 35.267 16.273 6.173 1.00 79.81 423 VAL A N 1
ATOM 3430 C CA . VAL A 1 423 ? 35.346 16.553 7.607 1.00 79.81 423 VAL A CA 1
ATOM 3431 C C . VAL A 1 423 ? 36.665 17.239 7.948 1.00 79.81 423 VAL A C 1
ATOM 3433 O O . VAL A 1 423 ? 37.673 17.032 7.279 1.00 79.81 423 VAL A O 1
ATOM 3436 N N . ASN A 1 424 ? 36.662 18.083 8.978 1.00 81.25 424 ASN A N 1
ATOM 3437 C CA . ASN A 1 424 ? 37.895 18.663 9.518 1.00 81.25 424 ASN A CA 1
ATOM 3438 C C . ASN A 1 424 ? 38.562 17.731 10.548 1.00 81.25 424 ASN A C 1
ATOM 3440 O O . ASN A 1 424 ? 38.024 16.680 10.894 1.00 81.25 424 ASN A O 1
ATOM 3444 N N . GLU A 1 425 ? 39.688 18.163 11.117 1.00 80.19 425 GLU A N 1
ATOM 3445 C CA . GLU A 1 425 ? 40.421 17.466 12.193 1.00 80.19 425 GLU A CA 1
ATOM 3446 C C . GLU A 1 425 ? 39.554 17.045 13.390 1.00 80.19 425 GLU A C 1
ATOM 3448 O O . GLU A 1 425 ? 39.810 16.029 14.031 1.00 80.19 425 GLU A O 1
ATOM 3453 N N . LYS A 1 426 ? 38.486 17.796 13.682 1.00 86.62 426 LYS A N 1
ATOM 3454 C CA . LYS A 1 426 ? 37.538 17.507 14.770 1.00 86.62 426 LYS A CA 1
ATOM 3455 C C . LYS A 1 426 ? 36.391 16.583 14.333 1.00 86.62 426 LYS A C 1
ATOM 3457 O O . LYS A 1 426 ? 35.390 16.491 15.038 1.00 86.62 426 LYS A O 1
ATOM 3462 N N . LYS A 1 427 ? 36.494 15.944 13.160 1.00 81.00 427 LYS A N 1
ATOM 3463 C CA . LYS A 1 427 ? 35.449 15.125 12.513 1.00 81.00 427 LYS A CA 1
ATOM 3464 C C . LYS A 1 427 ? 34.128 15.869 12.260 1.00 81.00 427 LYS A C 1
ATOM 3466 O O . LYS A 1 427 ? 33.092 15.242 12.044 1.00 81.00 427 LYS A O 1
ATOM 3471 N N . LYS A 1 428 ? 34.132 17.207 12.263 1.00 82.88 428 LYS A N 1
ATOM 3472 C CA . LYS A 1 428 ? 32.939 18.001 11.943 1.00 82.88 428 LYS A CA 1
ATOM 3473 C C . LYS A 1 428 ? 32.758 18.036 10.430 1.00 82.88 428 LYS A C 1
ATOM 3475 O O . LYS A 1 428 ? 33.685 18.418 9.720 1.00 82.88 428 LYS A O 1
ATOM 3480 N N . VAL A 1 429 ? 31.562 17.688 9.956 1.00 83.19 429 VAL A N 1
ATOM 3481 C CA . VAL A 1 429 ? 31.192 17.787 8.537 1.00 83.19 429 VAL A CA 1
ATOM 3482 C C . VAL A 1 429 ? 31.218 19.251 8.105 1.00 83.19 429 VAL A C 1
ATOM 3484 O O . VAL A 1 429 ? 30.476 20.076 8.637 1.00 83.19 429 VAL A O 1
ATOM 3487 N N . ILE A 1 430 ? 32.094 19.558 7.154 1.00 84.19 430 ILE A N 1
ATOM 3488 C CA . ILE A 1 430 ? 32.249 20.874 6.531 1.00 84.19 430 ILE A CA 1
ATOM 3489 C C . ILE A 1 430 ? 31.353 20.967 5.302 1.00 84.19 430 ILE A C 1
ATOM 3491 O O . ILE A 1 430 ? 30.642 21.951 5.125 1.00 84.19 430 ILE A O 1
ATOM 3495 N N . GLN A 1 431 ? 31.356 19.915 4.484 1.00 81.19 431 GLN A N 1
ATOM 3496 C CA . GLN A 1 431 ? 30.579 19.844 3.256 1.00 81.19 431 GLN A CA 1
ATOM 3497 C C . GLN A 1 431 ? 30.179 18.401 2.966 1.00 81.19 431 GLN A C 1
ATOM 3499 O O . GLN A 1 431 ? 30.886 17.465 3.341 1.00 81.19 431 GLN A O 1
ATOM 3504 N N . LYS A 1 432 ? 29.037 18.229 2.303 1.00 81.69 432 LYS A N 1
ATOM 3505 C CA . LYS A 1 432 ? 28.564 16.941 1.801 1.00 81.69 432 LYS A CA 1
ATOM 3506 C C . LYS A 1 432 ? 28.451 17.007 0.287 1.00 81.69 432 LYS A C 1
ATOM 3508 O O . LYS A 1 432 ? 28.004 18.019 -0.248 1.00 81.69 432 LYS A O 1
ATOM 3513 N N . TYR A 1 433 ? 28.814 15.915 -0.359 1.00 76.62 433 TYR A N 1
ATOM 3514 C CA . TYR A 1 433 ? 28.669 15.705 -1.786 1.00 76.62 433 TYR A CA 1
ATOM 3515 C C . TYR A 1 433 ? 27.787 14.479 -1.980 1.00 76.62 433 TYR A C 1
ATOM 3517 O O . TYR A 1 433 ? 28.038 13.432 -1.380 1.00 76.62 433 TYR A O 1
ATOM 3525 N N . GLU A 1 434 ? 26.733 14.632 -2.772 1.00 73.44 434 GLU A N 1
ATOM 3526 C CA . GLU A 1 434 ? 25.958 13.500 -3.265 1.00 73.44 434 GLU A CA 1
ATOM 3527 C C . GLU A 1 434 ? 26.746 12.899 -4.424 1.00 73.44 434 GLU A C 1
ATOM 3529 O O . GLU A 1 434 ? 26.995 13.573 -5.423 1.00 73.44 434 GLU A O 1
ATOM 3534 N N . VAL A 1 435 ? 27.202 11.661 -4.258 1.00 70.56 435 VAL A N 1
ATOM 3535 C CA . VAL A 1 435 ? 27.987 10.969 -5.275 1.00 70.56 435 VAL A CA 1
ATOM 3536 C C . VAL A 1 435 ? 27.137 9.861 -5.868 1.00 70.56 435 VAL A C 1
ATOM 3538 O O . VAL A 1 435 ? 26.746 8.941 -5.154 1.00 70.56 435 VAL A O 1
ATOM 3541 N N . VAL A 1 436 ? 26.866 9.954 -7.170 1.00 62.97 436 VAL A N 1
ATOM 3542 C CA . VAL A 1 436 ? 26.153 8.937 -7.950 1.00 62.97 436 VAL A CA 1
ATOM 3543 C C . VAL A 1 436 ? 27.189 8.189 -8.795 1.00 62.97 436 VAL A C 1
ATOM 3545 O O . VAL A 1 436 ? 27.705 8.761 -9.755 1.00 62.97 436 VAL A O 1
ATOM 3548 N N . PRO A 1 437 ? 27.550 6.945 -8.444 1.00 63.97 437 PRO A N 1
ATOM 3549 C CA . PRO A 1 437 ? 28.507 6.167 -9.220 1.00 63.97 437 PRO A CA 1
ATOM 3550 C C . PRO A 1 437 ? 27.942 5.849 -10.613 1.00 63.97 437 PRO A C 1
ATOM 3552 O O . PRO A 1 437 ? 26.787 5.436 -10.754 1.00 63.97 437 PRO A O 1
ATOM 3555 N N . VAL A 1 438 ? 28.763 6.034 -11.649 1.00 56.91 438 VAL A N 1
ATOM 3556 C CA . VAL A 1 438 ? 28.431 5.639 -13.025 1.00 56.91 438 VAL A CA 1
ATOM 3557 C C . VAL A 1 438 ? 28.533 4.111 -13.107 1.00 56.91 438 VAL A C 1
ATOM 3559 O O . VAL A 1 438 ? 29.507 3.524 -12.653 1.00 56.91 438 VAL A O 1
ATOM 3562 N N . LYS A 1 439 ? 27.478 3.450 -13.596 1.00 52.09 439 LYS A N 1
ATOM 3563 C CA . LYS A 1 439 ? 27.139 2.048 -13.264 1.00 52.09 439 LYS A CA 1
ATOM 3564 C C . LYS A 1 439 ? 28.071 0.968 -13.859 1.00 52.09 439 LYS A C 1
ATOM 3566 O O . LYS A 1 439 ? 27.859 -0.197 -13.536 1.00 52.09 439 LYS A O 1
ATOM 3571 N N . ASP A 1 440 ? 29.077 1.310 -14.668 1.00 47.59 440 ASP A N 1
ATOM 3572 C CA . ASP A 1 440 ? 29.661 0.337 -15.610 1.00 47.59 440 ASP A CA 1
ATOM 3573 C C . ASP A 1 440 ? 31.111 -0.115 -15.364 1.00 47.59 440 ASP A C 1
ATOM 3575 O O . ASP A 1 440 ? 31.535 -1.080 -15.999 1.00 47.59 440 ASP A O 1
ATOM 3579 N N . SER A 1 441 ? 31.859 0.433 -14.402 1.00 46.62 441 SER A N 1
ATOM 3580 C CA . SER A 1 441 ? 33.124 -0.196 -13.991 1.00 46.62 441 SER A CA 1
ATOM 3581 C C . SER A 1 441 ? 33.484 0.134 -12.542 1.00 46.62 441 SER A C 1
ATOM 3583 O O . SER A 1 441 ? 33.281 1.249 -12.073 1.00 46.62 441 SER A O 1
ATOM 3585 N N . SER A 1 442 ? 34.041 -0.841 -11.819 1.00 49.72 442 SER A N 1
ATOM 3586 C CA . SER A 1 442 ? 34.723 -0.605 -10.537 1.00 49.72 442 SER A CA 1
ATOM 3587 C C . SER A 1 442 ? 36.077 0.090 -10.701 1.00 49.72 442 SER A C 1
ATOM 3589 O O . SER A 1 442 ? 36.827 0.204 -9.734 1.00 49.72 442 SER A O 1
ATOM 3591 N N . GLU A 1 443 ? 36.424 0.485 -11.926 1.00 49.72 443 GLU A N 1
ATOM 3592 C CA . GLU A 1 443 ? 37.753 0.960 -12.295 1.00 49.72 443 GLU A CA 1
ATOM 3593 C C . GLU A 1 443 ? 37.795 2.479 -12.481 1.00 49.72 443 GLU A C 1
ATOM 3595 O O . GLU A 1 443 ? 38.842 3.089 -12.220 1.00 49.72 443 GLU A O 1
ATOM 3600 N N . ASP A 1 444 ? 36.660 3.093 -12.838 1.00 52.56 444 ASP A N 1
ATOM 3601 C CA . ASP A 1 444 ? 36.574 4.524 -13.109 1.00 52.56 444 ASP A CA 1
ATOM 3602 C C . ASP A 1 444 ? 36.530 5.344 -11.804 1.00 52.56 444 ASP A C 1
ATOM 3604 O O . ASP A 1 444 ? 35.572 5.258 -11.026 1.00 52.56 444 ASP A O 1
ATOM 3608 N N . PRO A 1 445 ? 37.566 6.157 -11.521 1.00 56.97 445 PRO A N 1
ATOM 3609 C CA . PRO A 1 445 ? 37.597 7.007 -10.340 1.00 56.97 445 PRO A CA 1
ATOM 3610 C C . PRO A 1 445 ? 36.470 8.048 -10.391 1.00 56.97 445 PRO A C 1
ATOM 3612 O O . PRO A 1 445 ? 36.283 8.733 -11.394 1.00 56.97 445 PRO A O 1
ATOM 3615 N N . ILE A 1 446 ? 35.743 8.221 -9.284 1.00 58.19 446 ILE A N 1
ATOM 3616 C CA . ILE A 1 446 ? 34.700 9.250 -9.196 1.00 58.19 446 ILE A CA 1
ATOM 3617 C C . ILE A 1 446 ? 35.317 10.608 -8.857 1.00 58.19 446 ILE A C 1
ATOM 3619 O O . ILE A 1 446 ? 35.701 10.855 -7.719 1.00 58.19 446 ILE A O 1
ATOM 3623 N N . GLU A 1 447 ? 35.365 11.530 -9.815 1.00 60.72 447 GLU A N 1
ATOM 3624 C CA . GLU A 1 447 ? 35.926 12.857 -9.566 1.00 60.72 447 GLU A CA 1
ATOM 3625 C C . GLU A 1 447 ? 34.945 13.783 -8.830 1.00 60.72 447 GLU A C 1
ATOM 3627 O O . GLU A 1 447 ? 33.837 14.049 -9.296 1.00 60.72 447 GLU A O 1
ATOM 3632 N N . VAL A 1 448 ? 35.361 14.322 -7.678 1.00 60.28 448 VAL A N 1
ATOM 3633 C CA . VAL A 1 448 ? 34.577 15.296 -6.900 1.00 60.28 448 VAL A CA 1
ATOM 3634 C C . VAL A 1 448 ? 35.335 16.617 -6.815 1.00 60.28 448 VAL A C 1
ATOM 3636 O O . VAL A 1 448 ? 36.386 16.699 -6.184 1.00 60.28 448 VAL A O 1
ATOM 3639 N N . LEU A 1 449 ? 34.776 17.671 -7.415 1.00 60.47 449 LEU A N 1
ATOM 3640 C CA . LEU A 1 449 ? 35.307 19.033 -7.329 1.00 60.47 449 LEU A CA 1
ATOM 3641 C C . LEU A 1 449 ? 35.016 19.644 -5.954 1.00 60.47 449 LEU A C 1
ATOM 3643 O O . LEU A 1 449 ? 33.868 19.916 -5.603 1.00 60.47 449 LEU A O 1
ATOM 3647 N N . ILE A 1 450 ? 36.078 19.909 -5.197 1.00 61.44 450 ILE A N 1
ATOM 3648 C CA . ILE A 1 450 ? 35.998 20.618 -3.918 1.00 61.44 450 ILE A CA 1
ATOM 3649 C C . ILE A 1 450 ? 36.158 22.124 -4.170 1.00 61.44 450 ILE A C 1
ATOM 3651 O O . ILE A 1 450 ? 37.114 22.523 -4.842 1.00 61.44 450 ILE A O 1
ATOM 3655 N N . PRO A 1 451 ? 35.270 22.982 -3.637 1.00 60.78 451 PRO A N 1
ATOM 3656 C CA . PRO A 1 451 ? 35.459 24.426 -3.681 1.00 60.78 451 PRO A CA 1
ATOM 3657 C C . PRO A 1 451 ? 36.645 24.862 -2.808 1.00 60.78 451 PRO A C 1
ATOM 3659 O O . PRO A 1 451 ? 37.101 24.135 -1.931 1.00 60.78 451 PRO A O 1
ATOM 3662 N N . THR A 1 452 ? 37.137 26.083 -3.013 1.00 60.25 452 THR A N 1
ATOM 3663 C CA . THR A 1 452 ? 38.227 26.662 -2.216 1.00 60.25 452 THR A CA 1
ATOM 3664 C C . THR A 1 452 ? 37.884 26.667 -0.721 1.00 60.25 452 THR A C 1
ATOM 3666 O O . THR A 1 452 ? 36.994 27.392 -0.279 1.00 60.25 452 THR A O 1
ATOM 3669 N N . LEU A 1 453 ? 38.606 25.871 0.069 1.00 65.19 453 LEU A N 1
ATOM 3670 C CA . LEU A 1 453 ? 38.467 25.809 1.527 1.00 65.19 453 LEU A CA 1
ATOM 3671 C C . LEU A 1 453 ? 39.478 26.723 2.215 1.00 65.19 453 LEU A C 1
ATOM 3673 O O . LEU A 1 453 ? 40.564 26.961 1.691 1.00 65.19 453 LEU A O 1
ATOM 3677 N N . LYS A 1 454 ? 39.161 27.166 3.437 1.00 71.19 454 LYS A N 1
ATOM 3678 C CA . LYS A 1 454 ? 40.151 27.807 4.318 1.00 71.19 454 LYS A CA 1
ATOM 3679 C C . LYS A 1 454 ? 41.288 26.821 4.643 1.00 71.19 454 LYS A C 1
ATOM 3681 O O . LYS A 1 454 ? 41.019 25.619 4.706 1.00 71.19 454 LYS A O 1
ATOM 3686 N N . PRO A 1 455 ? 42.521 27.290 4.903 1.00 66.12 455 PRO A N 1
ATOM 3687 C CA . PRO A 1 455 ? 43.622 26.417 5.313 1.00 66.12 455 PRO A CA 1
ATOM 3688 C C . PRO A 1 455 ? 43.248 25.539 6.520 1.00 66.12 455 PRO A C 1
ATOM 3690 O O . PRO A 1 455 ? 42.710 26.045 7.503 1.00 66.12 455 PRO A O 1
ATOM 3693 N N . GLY A 1 456 ? 43.515 24.233 6.437 1.00 65.69 456 GLY A N 1
ATOM 3694 C CA . GLY A 1 456 ? 43.262 23.259 7.505 1.00 65.69 456 GLY A CA 1
ATOM 3695 C C . GLY A 1 456 ? 43.434 21.821 7.012 1.00 65.69 456 GLY A C 1
ATOM 3696 O O . GLY A 1 456 ? 43.451 21.595 5.802 1.00 65.69 456 GLY A O 1
ATOM 3697 N N . ASN A 1 457 ? 43.561 20.850 7.922 1.00 69.19 457 ASN A N 1
ATOM 3698 C CA . ASN A 1 457 ? 43.551 19.443 7.527 1.00 69.19 457 ASN A CA 1
ATOM 3699 C C . ASN A 1 457 ? 42.108 18.953 7.377 1.00 69.19 457 ASN A C 1
ATOM 3701 O O . ASN A 1 457 ? 41.278 19.076 8.287 1.00 69.19 457 ASN A O 1
ATOM 3705 N N . TYR A 1 458 ? 41.826 18.373 6.216 1.00 69.38 458 TYR A N 1
ATOM 3706 C CA . TYR A 1 458 ? 40.533 17.793 5.894 1.00 69.38 458 TYR A CA 1
ATOM 3707 C C . TYR A 1 458 ? 40.710 16.341 5.482 1.00 69.38 458 TYR A C 1
ATOM 3709 O O . TYR A 1 458 ? 41.699 15.983 4.847 1.00 69.38 458 TYR A O 1
ATOM 3717 N N . THR A 1 459 ? 39.726 15.519 5.816 1.00 74.62 459 THR A N 1
ATOM 3718 C CA . THR A 1 459 ? 39.633 14.144 5.336 1.00 74.62 459 THR A CA 1
ATOM 3719 C C . THR A 1 459 ? 38.252 13.902 4.757 1.00 74.62 459 THR A C 1
ATOM 3721 O O . THR A 1 459 ? 37.273 14.562 5.112 1.00 74.62 459 THR A O 1
ATOM 3724 N N . PHE A 1 460 ? 38.172 12.957 3.831 1.00 74.38 460 PHE A N 1
ATOM 3725 C CA . PHE A 1 460 ? 36.899 12.469 3.340 1.00 74.38 460 PHE A CA 1
ATOM 3726 C C . PHE A 1 460 ? 36.441 11.274 4.154 1.00 74.38 460 PHE A C 1
ATOM 3728 O O . PHE A 1 460 ? 37.234 10.404 4.504 1.00 74.38 460 PHE A O 1
ATOM 3735 N N . THR A 1 461 ? 35.146 11.226 4.432 1.00 73.00 461 THR A N 1
ATOM 3736 C CA . THR A 1 461 ? 34.496 10.053 5.001 1.00 73.00 461 THR A CA 1
ATOM 3737 C C . THR A 1 461 ? 33.231 9.745 4.218 1.00 73.00 461 THR A C 1
ATOM 3739 O O . THR A 1 461 ? 32.487 10.654 3.837 1.00 73.00 461 THR A O 1
ATOM 3742 N N . VAL A 1 462 ? 32.981 8.465 3.961 1.00 70.25 462 VAL A N 1
ATOM 3743 C CA . VAL A 1 462 ? 31.708 8.027 3.391 1.00 70.25 462 VAL A CA 1
ATOM 3744 C C . VAL A 1 462 ? 30.701 7.959 4.529 1.00 70.25 462 VAL A C 1
ATOM 3746 O O . VAL A 1 462 ? 30.893 7.230 5.500 1.00 70.25 462 VAL A O 1
ATOM 3749 N N . LEU A 1 463 ? 29.627 8.735 4.424 1.00 69.00 463 LEU A N 1
ATOM 3750 C CA . LEU A 1 463 ? 28.503 8.619 5.340 1.00 69.00 463 LEU A CA 1
ATOM 3751 C C . LEU A 1 463 ? 27.603 7.496 4.827 1.00 69.00 463 LEU A C 1
ATOM 3753 O O . LEU A 1 463 ? 26.854 7.675 3.864 1.00 69.00 463 LEU A O 1
ATOM 3757 N N . THR A 1 464 ? 27.696 6.333 5.460 1.00 55.53 464 THR A N 1
ATOM 3758 C CA . THR A 1 464 ? 26.671 5.298 5.338 1.00 55.53 464 THR A CA 1
ATOM 3759 C C . THR A 1 464 ? 25.424 5.762 6.094 1.00 55.53 464 THR A C 1
ATOM 3761 O O . THR A 1 464 ? 25.539 6.382 7.154 1.00 55.53 464 THR A O 1
ATOM 3764 N N . GLN A 1 465 ? 24.242 5.555 5.503 1.00 49.62 465 GLN A N 1
ATOM 3765 C CA . GLN A 1 465 ? 22.976 5.770 6.213 1.00 49.62 465 GLN A CA 1
ATOM 3766 C C . GLN A 1 465 ? 22.808 4.775 7.355 1.00 49.62 465 GLN A C 1
ATOM 3768 O O . GLN A 1 465 ? 23.242 3.612 7.180 1.00 49.62 465 GLN A O 1
#

pLDDT: mean 70.46, std 22.66, range [22.97, 98.0]